Protein AF-A0A969N992-F1 (afdb_monomer)

Sequence (625 aa):
MRYFYADAMANFNSGIPVFGGLFLYGFGGGIYHHMSQLGWDEKASGDIGKTASGIIYKPDQKTLFGFKATVAMGLKSKSIFNGDLTFEMAFNNSCGVSFIGFKGNGYFMTPPEEGGGALNKLKDKAKDIAKGKDPNDKSAKDKDPGRSSLYAYVDLRMDFEQDVFHGVLGTYINLPGGIIQGAGPGGKAGEAVIHFAKDEWYIWVGTPTDRFGLKVLNLAELNAYFVMGTKIPASPPPPAKVSEILGGINLDYMANENAIGEGKGIGFGAGLQISTGRKTLGPFYAQFDAGAGFDVMLKNYGNVFCKGQSGPLGVNGWYANGQIWAYLEGAIGIKVNLRFIKGQYEILRVGAAAVLQAKLPNPFWMRGTIGGRYRILGGLVSGECSFQFEIGEECEIVGDVSPVQNIQVIAEATPSDGATDVNVFNAPQALFNMPIDKEFKVQDMDGNNLGIKIELDHFRIKDGNNIIQGKLEWNSEMDVVAFNSFEVLPPEKKLELEVQVSFKEYKNNKWQTLMANGQKVIENLITTFTTGKAPDIIPMNNILYCYPIPMMFNYYQNETDIGYIQLEKGQAYLFNPGPQWKQIGRFVDKQGNNHEFNFNYNISEKKVSFIRPGNLQIILFIVLN

Structure (mmCIF, N/CA/C/O backbone):
data_AF-A0A969N992-F1
#
_entry.id   AF-A0A969N992-F1
#
loop_
_atom_site.group_PDB
_atom_site.id
_atom_site.type_symbol
_atom_site.label_atom_id
_atom_site.label_alt_id
_atom_site.label_comp_id
_atom_site.label_asym_id
_atom_site.label_entity_id
_atom_site.label_seq_id
_atom_site.pdbx_PDB_ins_code
_atom_site.Cartn_x
_atom_site.Cartn_y
_atom_site.Cartn_z
_atom_site.occupancy
_atom_site.B_iso_or_equiv
_atom_site.auth_seq_id
_atom_site.auth_comp_id
_atom_site.auth_asym_id
_atom_site.auth_atom_id
_atom_site.pdbx_PDB_model_num
ATOM 1 N N . MET A 1 1 ? 11.069 -40.965 -0.208 1.00 56.91 1 MET A N 1
ATOM 2 C CA . MET A 1 1 ? 11.861 -39.721 -0.070 1.00 56.91 1 MET A CA 1
ATOM 3 C C . MET A 1 1 ? 12.069 -39.445 1.409 1.00 56.91 1 MET A C 1
ATOM 5 O O . MET A 1 1 ? 11.194 -39.809 2.185 1.00 56.91 1 MET A O 1
ATOM 9 N N . ARG A 1 2 ? 13.230 -38.918 1.808 1.00 83.12 2 ARG A N 1
ATOM 10 C CA . ARG A 1 2 ? 13.578 -38.707 3.222 1.00 83.12 2 ARG A CA 1
ATOM 11 C C . ARG A 1 2 ? 13.428 -37.221 3.547 1.00 83.12 2 ARG A C 1
ATOM 13 O O . ARG A 1 2 ? 14.007 -36.403 2.852 1.00 83.12 2 ARG A O 1
ATOM 20 N N . TYR A 1 3 ? 12.659 -36.904 4.576 1.00 86.75 3 TYR A N 1
ATOM 21 C CA . TYR A 1 3 ? 12.545 -35.575 5.174 1.00 86.75 3 TYR A CA 1
ATOM 22 C C . TYR A 1 3 ? 13.083 -35.670 6.600 1.00 86.75 3 TYR A C 1
ATOM 24 O O . TYR A 1 3 ? 12.916 -36.706 7.251 1.00 86.75 3 TYR A O 1
ATOM 32 N N . PHE A 1 4 ? 13.756 -34.632 7.085 1.00 84.38 4 PHE A N 1
ATOM 33 C CA . PHE A 1 4 ? 14.177 -34.594 8.482 1.00 84.38 4 PHE A CA 1
ATOM 34 C C . PHE A 1 4 ? 14.222 -33.172 9.018 1.00 84.38 4 PHE A C 1
ATOM 36 O O . PHE A 1 4 ? 14.311 -32.193 8.280 1.00 84.38 4 PHE A O 1
ATOM 43 N N . TYR A 1 5 ? 14.196 -33.098 10.338 1.00 81.69 5 TYR A N 1
ATOM 44 C CA . TYR A 1 5 ? 14.378 -31.890 11.110 1.00 81.69 5 TYR A CA 1
ATOM 45 C C . TYR A 1 5 ? 15.110 -32.268 12.401 1.00 81.69 5 TYR A C 1
ATOM 47 O O . TYR A 1 5 ? 14.811 -33.310 12.987 1.00 81.69 5 TYR A O 1
ATOM 55 N N . ALA A 1 6 ? 16.042 -31.436 12.853 1.00 80.75 6 ALA A N 1
ATOM 56 C CA . ALA A 1 6 ? 16.695 -31.577 14.149 1.00 80.75 6 ALA A CA 1
ATOM 57 C C . ALA A 1 6 ? 16.931 -30.198 14.770 1.00 80.75 6 ALA A C 1
ATOM 59 O O . ALA A 1 6 ? 17.415 -29.297 14.089 1.00 80.75 6 ALA A O 1
ATOM 60 N N . ASP A 1 7 ? 16.633 -30.031 16.058 1.00 77.50 7 ASP A N 1
ATOM 61 C CA . ASP A 1 7 ? 16.936 -28.811 16.802 1.00 77.50 7 ASP A CA 1
ATOM 62 C C . ASP A 1 7 ? 17.477 -29.077 18.211 1.00 77.50 7 ASP A C 1
ATOM 64 O O . ASP A 1 7 ? 17.307 -30.150 18.786 1.00 77.50 7 ASP A O 1
ATOM 68 N N . ALA A 1 8 ? 18.186 -28.086 18.749 1.00 75.19 8 ALA A N 1
ATOM 69 C CA . ALA A 1 8 ? 18.749 -28.096 20.091 1.00 75.19 8 ALA A CA 1
ATOM 70 C C . ALA A 1 8 ? 18.744 -26.682 20.684 1.00 75.19 8 ALA A C 1
ATOM 72 O O . ALA A 1 8 ? 18.845 -25.688 19.965 1.00 75.19 8 ALA A O 1
ATOM 73 N N . MET A 1 9 ? 18.659 -26.584 22.010 1.00 75.81 9 MET A N 1
ATOM 74 C CA . MET A 1 9 ? 18.735 -25.316 22.735 1.00 75.81 9 MET A CA 1
ATOM 75 C C . MET A 1 9 ? 19.462 -25.511 24.065 1.00 75.81 9 MET A C 1
ATOM 77 O O . MET A 1 9 ? 19.133 -26.414 24.834 1.00 75.81 9 MET A O 1
ATOM 81 N N . ALA A 1 10 ? 20.434 -24.647 24.341 1.00 76.38 10 ALA A N 1
ATOM 82 C CA . ALA A 1 10 ? 21.162 -24.568 25.597 1.00 76.38 10 ALA A CA 1
ATOM 83 C C . ALA A 1 10 ? 20.809 -23.263 26.318 1.00 76.38 10 ALA A C 1
ATOM 85 O O . ALA A 1 10 ? 20.762 -22.200 25.701 1.00 76.38 10 ALA A O 1
ATOM 86 N N . ASN A 1 11 ? 20.594 -23.342 27.631 1.00 77.00 11 ASN A N 1
ATOM 87 C CA . ASN A 1 11 ? 20.300 -22.193 28.486 1.00 77.00 11 ASN A CA 1
ATOM 88 C C . ASN A 1 11 ? 21.374 -22.051 29.570 1.00 77.00 11 ASN A C 1
ATOM 90 O O . ASN A 1 11 ? 21.858 -23.044 30.113 1.00 77.00 11 ASN A O 1
ATOM 94 N N . PHE A 1 12 ? 21.704 -20.811 29.913 1.00 77.88 12 PHE A N 1
ATOM 95 C CA . PHE A 1 12 ? 22.715 -20.440 30.893 1.00 77.88 12 PHE A CA 1
ATOM 96 C C . PHE A 1 12 ? 22.071 -19.705 32.075 1.00 77.88 12 PHE A C 1
ATOM 98 O O . PHE A 1 12 ? 21.246 -18.801 31.908 1.00 77.88 12 PHE A O 1
ATOM 105 N N . ASN A 1 13 ? 22.482 -20.063 33.294 1.00 74.38 13 ASN A N 1
ATOM 106 C CA . ASN A 1 13 ? 22.038 -19.360 34.501 1.00 74.38 13 ASN A CA 1
ATOM 107 C C . ASN A 1 13 ? 22.651 -17.952 34.574 1.00 74.38 13 ASN A C 1
ATOM 109 O O . ASN A 1 13 ? 21.940 -16.974 34.816 1.00 74.38 13 ASN A O 1
ATOM 113 N N . SER A 1 14 ? 23.953 -17.856 34.296 1.00 81.81 14 SER A N 1
ATOM 114 C CA . SER A 1 14 ? 24.695 -16.599 34.196 1.00 81.81 14 SER A CA 1
ATOM 115 C C . SER A 1 14 ? 24.660 -16.083 32.762 1.00 81.81 14 SER A C 1
ATOM 117 O O . SER A 1 14 ? 24.914 -16.837 31.826 1.00 81.81 14 SER A O 1
ATOM 119 N N . GLY A 1 15 ? 24.337 -14.804 32.591 1.00 82.44 15 GLY A N 1
ATOM 120 C CA . GLY A 1 15 ? 24.276 -14.180 31.273 1.00 82.44 15 GLY A CA 1
ATOM 121 C C . GLY A 1 15 ? 25.667 -13.875 30.731 1.00 82.44 15 GLY A C 1
ATOM 122 O O . GLY A 1 15 ? 26.523 -13.401 31.477 1.00 82.44 15 GLY A O 1
ATOM 123 N N . ILE A 1 16 ? 25.873 -14.102 29.437 1.00 88.50 16 ILE A N 1
ATOM 124 C CA . ILE A 1 16 ? 27.090 -13.720 28.718 1.00 88.50 16 ILE A CA 1
ATOM 125 C C . ILE A 1 16 ? 26.903 -12.275 28.233 1.00 88.50 16 ILE A C 1
ATOM 127 O O . ILE A 1 16 ? 25.992 -12.038 27.436 1.00 88.50 16 ILE A O 1
ATOM 131 N N . PRO A 1 17 ? 27.687 -11.294 28.714 1.00 88.56 17 PRO A N 1
ATOM 132 C CA . PRO A 1 17 ? 27.553 -9.910 28.268 1.00 88.56 17 PRO A CA 1
ATOM 133 C C . PRO A 1 17 ? 27.965 -9.786 26.796 1.00 88.56 17 PRO A C 1
ATOM 135 O O . PRO A 1 17 ? 29.041 -10.245 26.422 1.00 88.56 17 PRO A O 1
ATOM 138 N N . VAL A 1 18 ? 27.123 -9.151 25.975 1.00 85.19 18 VAL A N 1
ATOM 139 C CA . VAL A 1 18 ? 27.429 -8.876 24.554 1.00 85.19 18 VAL A CA 1
ATOM 140 C C . VAL A 1 18 ? 27.671 -7.388 24.324 1.00 85.19 18 VAL A C 1
ATOM 142 O O . VAL A 1 18 ? 28.622 -7.008 23.651 1.00 85.19 18 VAL A O 1
ATOM 145 N N . PHE A 1 19 ? 26.847 -6.544 24.946 1.00 79.69 19 PHE A N 1
ATOM 146 C CA . PHE A 1 19 ? 26.973 -5.086 24.948 1.00 79.69 19 PHE A CA 1
ATOM 147 C C . PHE A 1 19 ? 26.679 -4.550 26.354 1.00 79.69 19 PHE A C 1
ATOM 149 O O . PHE A 1 19 ? 26.207 -5.289 27.222 1.00 79.69 19 PHE A O 1
ATOM 156 N N . GLY A 1 20 ? 26.924 -3.260 26.596 1.00 82.00 20 GLY A N 1
ATOM 157 C CA . GLY A 1 20 ? 26.572 -2.619 27.864 1.00 82.00 20 GLY A CA 1
ATOM 158 C C . GLY A 1 20 ? 25.089 -2.811 28.201 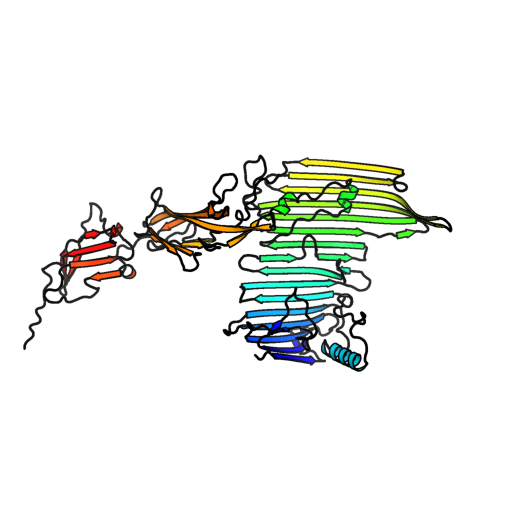1.00 82.00 20 GLY A C 1
ATOM 159 O O . GLY A 1 20 ? 24.227 -2.210 27.573 1.00 82.00 20 GLY A O 1
ATOM 160 N N . GLY A 1 21 ? 24.794 -3.667 29.185 1.00 80.62 21 GLY A N 1
ATOM 161 C CA . GLY A 1 21 ? 23.438 -3.931 29.678 1.00 80.62 21 GLY A CA 1
ATOM 162 C C . GLY A 1 21 ? 22.710 -5.134 29.061 1.00 80.62 21 GLY A C 1
ATOM 163 O O . GLY A 1 21 ? 21.801 -5.642 29.716 1.00 80.62 21 GLY A O 1
ATOM 164 N N . LEU A 1 22 ? 23.122 -5.640 27.891 1.00 88.88 22 LEU A N 1
ATOM 165 C CA . LEU A 1 22 ? 22.478 -6.773 27.205 1.00 88.88 22 LEU A CA 1
ATOM 166 C C . LEU A 1 22 ? 23.280 -8.072 27.375 1.00 88.88 22 LEU A C 1
ATOM 168 O O . LEU A 1 22 ? 24.479 -8.125 27.091 1.00 88.88 22 LEU A O 1
ATOM 172 N N . PHE A 1 23 ? 22.591 -9.132 27.795 1.00 90.75 23 PHE A N 1
ATOM 173 C CA . PHE A 1 23 ? 23.168 -10.442 28.076 1.00 90.75 23 PHE A CA 1
ATOM 174 C C . PHE A 1 23 ? 22.471 -11.538 27.270 1.00 90.75 23 PHE A C 1
ATOM 176 O O . PHE A 1 23 ? 21.248 -11.521 27.111 1.00 90.75 23 PHE A O 1
ATOM 183 N N . LEU A 1 24 ? 23.240 -12.532 26.828 1.00 89.81 24 LEU A N 1
ATOM 184 C CA . LEU A 1 24 ? 22.717 -13.787 26.293 1.00 89.81 24 LEU A CA 1
ATOM 185 C C . LEU A 1 24 ? 22.580 -14.815 27.411 1.00 89.81 24 LEU A C 1
ATOM 187 O O . LEU A 1 24 ? 23.521 -15.075 28.158 1.00 89.81 24 LEU A O 1
ATOM 191 N N . TYR A 1 25 ? 21.404 -15.419 27.502 1.00 86.06 25 TYR A N 1
ATOM 192 C CA . TYR A 1 25 ? 21.053 -16.451 28.475 1.00 86.06 25 TYR A CA 1
ATOM 193 C C . TYR A 1 25 ? 20.788 -17.807 27.833 1.00 86.06 25 TYR A C 1
ATOM 195 O O . TYR A 1 25 ? 20.477 -18.761 28.537 1.00 86.06 25 TYR A O 1
ATOM 203 N N . GLY A 1 26 ? 20.919 -17.917 26.517 1.00 85.62 26 GLY A N 1
ATOM 204 C CA . GLY A 1 26 ? 20.801 -19.185 25.826 1.00 85.62 26 GLY A CA 1
ATOM 205 C C . GLY A 1 26 ? 21.116 -19.053 24.349 1.00 85.62 26 GLY A C 1
ATOM 206 O O . GLY A 1 26 ? 20.991 -17.974 23.768 1.00 85.62 26 GLY A O 1
ATOM 207 N N . PHE A 1 27 ? 21.527 -20.168 23.766 1.00 86.69 27 PHE A N 1
ATOM 208 C CA . PHE A 1 27 ? 21.756 -20.320 22.340 1.00 86.69 27 PHE A CA 1
ATOM 209 C C . PHE A 1 27 ? 21.119 -21.628 21.890 1.00 86.69 27 PHE A C 1
ATOM 211 O O . PHE A 1 27 ? 21.252 -22.661 22.547 1.00 86.69 27 PHE A O 1
ATOM 218 N N . GLY A 1 28 ? 20.422 -21.592 20.772 1.00 83.94 28 GLY A N 1
ATOM 219 C CA . GLY A 1 28 ? 19.810 -22.745 20.151 1.00 83.94 28 GLY A CA 1
ATOM 220 C C . GLY A 1 28 ? 19.897 -22.650 18.644 1.00 83.94 28 GLY A C 1
ATOM 221 O O . GLY A 1 28 ? 20.327 -21.650 18.076 1.00 83.94 28 GLY A O 1
ATOM 222 N N . GLY A 1 29 ? 19.481 -23.714 17.990 1.00 82.12 29 GLY A N 1
ATOM 223 C CA . GLY A 1 29 ? 19.454 -23.772 16.548 1.00 82.12 29 GLY A CA 1
ATOM 224 C C . GLY A 1 29 ? 18.887 -25.088 16.068 1.00 82.12 29 GLY A C 1
ATOM 225 O O . GLY A 1 29 ? 18.532 -25.963 16.855 1.00 82.12 29 GLY A O 1
ATOM 226 N N . GLY A 1 30 ? 18.768 -25.218 14.762 1.00 85.94 30 GLY A N 1
ATOM 227 C CA . GLY A 1 30 ? 18.258 -26.423 14.142 1.00 85.94 30 GLY A CA 1
ATOM 228 C C . GLY A 1 30 ? 18.490 -26.411 12.651 1.00 85.94 30 GLY A C 1
ATOM 229 O O . GLY A 1 30 ? 18.813 -25.375 12.079 1.00 85.94 30 GLY A O 1
ATOM 230 N N . ILE A 1 31 ? 18.341 -27.576 12.047 1.00 90.81 31 ILE A N 1
ATOM 231 C CA . ILE A 1 31 ? 18.493 -27.804 10.618 1.00 90.81 31 ILE A CA 1
ATOM 232 C C . ILE A 1 31 ? 17.353 -28.679 10.120 1.00 90.81 31 ILE A C 1
ATOM 234 O O . ILE A 1 31 ? 16.826 -29.510 10.866 1.00 90.81 31 ILE A O 1
ATOM 238 N N . TYR A 1 32 ? 16.981 -28.518 8.859 1.00 89.69 32 TYR A N 1
ATOM 239 C CA . TYR A 1 32 ? 15.913 -29.297 8.249 1.00 89.69 32 TYR A CA 1
ATOM 240 C C . TYR A 1 32 ? 16.112 -29.497 6.753 1.00 89.69 32 TYR A C 1
ATOM 242 O O . TYR A 1 32 ? 16.831 -28.743 6.103 1.00 89.69 32 TYR A O 1
ATOM 250 N N . HIS A 1 33 ? 15.482 -30.543 6.224 1.00 92.19 33 HIS A N 1
ATOM 251 C CA . HIS A 1 33 ? 15.592 -30.985 4.836 1.00 92.19 33 HIS A CA 1
ATOM 252 C C . HIS A 1 33 ? 14.223 -31.418 4.313 1.00 92.19 33 HIS A C 1
ATOM 254 O O . HIS A 1 33 ? 13.583 -32.278 4.927 1.00 92.19 33 HIS A O 1
ATOM 260 N N . HIS A 1 34 ? 13.796 -30.840 3.185 1.00 92.12 34 HIS A N 1
ATOM 261 C CA . HIS A 1 34 ? 12.462 -31.024 2.602 1.00 92.12 34 HIS A CA 1
ATOM 262 C C . HIS A 1 34 ? 11.305 -30.731 3.564 1.00 92.12 34 HIS A C 1
ATOM 264 O O . HIS A 1 34 ? 10.313 -31.461 3.615 1.00 92.12 34 HIS A O 1
ATOM 270 N N . MET A 1 35 ? 11.450 -29.661 4.344 1.00 86.44 35 MET A N 1
ATOM 271 C CA . MET A 1 35 ? 10.457 -29.189 5.302 1.00 86.44 35 MET A CA 1
ATOM 272 C C . MET A 1 35 ? 10.347 -27.664 5.214 1.00 86.44 35 MET A C 1
ATOM 274 O O . MET A 1 35 ? 11.367 -26.995 5.069 1.00 86.44 35 MET A O 1
ATOM 278 N N . SER A 1 36 ? 9.146 -27.121 5.386 1.00 81.44 36 SER A N 1
ATOM 279 C CA . SER A 1 36 ? 8.905 -25.690 5.592 1.00 81.44 36 SER A CA 1
ATOM 280 C C . SER A 1 36 ? 8.023 -25.466 6.816 1.00 81.44 36 SER A C 1
ATOM 282 O O . SER A 1 36 ? 7.279 -26.354 7.239 1.00 81.44 36 SER A O 1
ATOM 284 N N . GLN A 1 37 ? 8.143 -24.303 7.451 1.00 71.38 37 GLN A N 1
ATOM 285 C CA . GLN A 1 37 ? 7.290 -23.951 8.582 1.00 71.38 37 GLN A CA 1
ATOM 286 C C . GLN A 1 37 ? 5.845 -23.727 8.099 1.00 71.38 37 GLN A C 1
ATOM 288 O O . GLN A 1 37 ? 5.629 -23.190 7.014 1.00 71.38 37 GLN A O 1
ATOM 293 N N . LEU A 1 38 ? 4.851 -24.122 8.898 1.00 66.31 38 LEU A N 1
ATOM 294 C CA . LEU A 1 38 ? 3.445 -23.792 8.626 1.00 66.31 38 LEU A CA 1
ATOM 295 C C . LEU A 1 38 ? 3.233 -22.269 8.541 1.00 66.31 38 LEU A C 1
ATOM 297 O O . LEU A 1 38 ? 3.761 -21.515 9.367 1.00 66.31 38 LEU A O 1
ATOM 301 N N . GLY A 1 39 ? 2.456 -21.842 7.539 1.00 52.78 39 GLY A N 1
ATOM 302 C CA . GLY A 1 39 ? 2.110 -20.437 7.296 1.00 52.78 39 GLY A CA 1
ATOM 303 C C . GLY A 1 39 ? 1.131 -19.865 8.330 1.00 52.78 39 GLY A C 1
ATOM 304 O O . GLY A 1 39 ? 0.559 -20.599 9.133 1.00 52.78 39 GLY A O 1
ATOM 305 N N . TRP A 1 40 ? 0.930 -18.544 8.320 1.00 41.44 40 TRP A N 1
ATOM 306 C CA . TRP A 1 40 ? 0.141 -17.831 9.340 1.00 41.44 40 TRP A CA 1
ATOM 307 C C . TRP A 1 40 ? -1.352 -18.179 9.345 1.00 41.44 40 TRP A C 1
ATOM 309 O O . TRP A 1 40 ? -1.941 -18.300 10.419 1.00 41.44 40 TRP A O 1
ATOM 319 N N . ASP A 1 41 ? -1.929 -18.426 8.171 1.00 40.88 41 ASP A N 1
ATOM 320 C CA . ASP A 1 41 ? -3.335 -18.826 8.027 1.00 40.88 41 ASP A CA 1
ATOM 321 C C . ASP A 1 41 ? -3.535 -20.346 8.092 1.00 40.88 41 ASP A C 1
ATOM 323 O O . ASP A 1 41 ? -4.660 -20.856 8.053 1.00 40.88 41 ASP A O 1
ATOM 327 N N . GLU A 1 42 ? -2.444 -21.104 8.217 1.00 45.16 42 GLU A N 1
ATOM 328 C CA . GLU A 1 42 ? -2.494 -22.556 8.202 1.00 45.16 42 GLU A CA 1
ATOM 329 C C . GLU A 1 42 ? -2.612 -23.117 9.623 1.00 45.16 42 GLU A C 1
ATOM 331 O O . GLU A 1 42 ? -1.719 -23.017 10.467 1.00 45.16 42 GLU A O 1
ATOM 336 N N . LYS A 1 43 ? -3.742 -23.773 9.898 1.00 52.53 43 LYS A N 1
ATOM 337 C CA . LYS A 1 43 ? -3.939 -24.514 11.148 1.00 52.53 43 LYS A CA 1
ATOM 338 C C . LYS A 1 43 ? -3.211 -25.852 11.075 1.00 52.53 43 LYS A C 1
ATOM 340 O O . LYS A 1 43 ? -3.419 -26.631 10.149 1.00 52.53 43 LYS A O 1
ATOM 345 N N . ALA A 1 44 ? -2.410 -26.153 12.092 1.00 55.41 44 ALA A N 1
ATOM 346 C CA . ALA A 1 44 ? -1.735 -27.441 12.192 1.00 55.41 44 ALA A CA 1
ATOM 347 C C . ALA A 1 44 ? -2.733 -28.602 12.337 1.00 55.41 44 ALA A C 1
ATOM 349 O O . ALA A 1 44 ? -3.588 -28.597 13.225 1.00 55.41 44 ALA A O 1
ATOM 350 N N . SER A 1 45 ? -2.590 -29.628 11.497 1.00 50.78 45 SER A N 1
ATOM 351 C CA . SER A 1 45 ? -3.387 -30.858 11.519 1.00 50.78 45 SER A CA 1
ATOM 352 C C . SER A 1 45 ? -2.783 -31.917 12.459 1.00 50.78 45 SER A C 1
ATOM 354 O O . SER A 1 45 ? -2.426 -33.018 12.046 1.00 50.78 45 SER A O 1
ATOM 356 N N . GLY A 1 46 ? -2.672 -31.588 13.752 1.00 60.38 46 GLY A N 1
ATOM 357 C CA . GLY A 1 46 ? -2.198 -32.506 14.802 1.00 60.38 46 GLY A CA 1
ATOM 358 C C . GLY A 1 46 ? -0.767 -32.245 15.288 1.00 60.38 46 GLY A C 1
ATOM 359 O O . GLY A 1 46 ? -0.272 -31.121 15.213 1.00 60.38 46 GLY A O 1
ATOM 360 N N . ASP A 1 47 ? -0.122 -33.274 15.851 1.00 57.88 47 ASP A N 1
ATOM 361 C CA . ASP A 1 47 ? 1.225 -33.192 16.453 1.00 57.88 47 ASP A CA 1
ATOM 362 C C . ASP A 1 47 ? 2.370 -33.559 15.491 1.00 57.88 47 ASP A C 1
ATOM 364 O O . ASP A 1 47 ? 3.546 -33.417 15.830 1.00 57.88 47 ASP A O 1
ATOM 368 N N . ILE A 1 48 ? 2.044 -34.011 14.278 1.00 60.19 48 ILE A N 1
ATOM 369 C CA . ILE A 1 48 ? 3.036 -34.359 13.256 1.00 60.19 48 ILE A CA 1
ATOM 370 C C . ILE A 1 48 ? 3.749 -33.080 12.803 1.00 60.19 48 ILE A C 1
ATOM 372 O O . ILE A 1 48 ? 3.107 -32.115 12.397 1.00 60.19 48 ILE A O 1
ATOM 376 N N . GLY A 1 49 ? 5.083 -33.078 12.887 1.00 59.50 49 GLY A N 1
ATOM 377 C CA . GLY A 1 49 ? 5.915 -31.932 12.511 1.00 59.50 49 GLY A CA 1
ATOM 378 C C . GLY A 1 49 ? 6.170 -30.915 13.628 1.00 59.50 49 GLY A C 1
ATOM 379 O O . GLY A 1 49 ? 6.890 -29.946 13.388 1.00 59.50 49 GLY A O 1
ATOM 380 N N . LYS A 1 50 ? 5.630 -31.120 14.843 1.00 63.34 50 LYS A N 1
ATOM 381 C CA . LYS A 1 50 ? 5.926 -30.277 16.016 1.00 63.34 50 LYS A CA 1
ATOM 382 C C . LYS A 1 50 ? 7.336 -30.537 16.551 1.00 63.34 50 LYS A C 1
ATOM 384 O O . LYS A 1 50 ? 7.719 -31.680 16.786 1.00 63.34 50 LYS A O 1
ATOM 389 N N . THR A 1 51 ? 8.092 -29.470 16.781 1.00 58.66 51 THR A N 1
ATOM 390 C CA . THR A 1 51 ? 9.490 -29.516 17.232 1.00 58.66 51 THR A CA 1
ATOM 391 C C . THR A 1 51 ? 9.603 -29.357 18.750 1.00 58.66 51 THR A C 1
ATOM 393 O O . THR A 1 51 ? 8.653 -28.933 19.415 1.00 58.66 51 THR A O 1
ATOM 396 N N . ALA A 1 52 ? 10.786 -29.631 19.319 1.00 50.62 52 ALA A N 1
ATOM 397 C CA . ALA A 1 52 ? 11.058 -29.369 20.737 1.00 50.62 52 ALA A CA 1
ATOM 398 C C . ALA A 1 52 ? 11.003 -27.866 21.080 1.00 50.62 52 ALA A C 1
ATOM 400 O O . ALA A 1 52 ? 10.790 -27.496 22.233 1.00 50.62 52 ALA A O 1
ATOM 401 N N . SER A 1 53 ? 11.141 -26.989 20.081 1.00 48.22 53 SER A N 1
ATOM 402 C CA . SER A 1 53 ? 10.908 -25.548 20.218 1.00 48.22 53 SER A CA 1
ATOM 403 C C . SER A 1 53 ? 9.439 -25.123 20.044 1.00 48.22 53 SER A C 1
ATOM 405 O O . SER A 1 53 ? 9.155 -23.931 20.103 1.00 48.22 53 SER A O 1
ATOM 407 N N . GLY A 1 54 ? 8.505 -26.052 19.800 1.00 49.84 54 GLY A N 1
ATOM 408 C CA . GLY A 1 54 ? 7.076 -25.759 19.617 1.00 49.84 54 GLY A CA 1
ATOM 409 C C . GLY A 1 54 ? 6.693 -25.177 18.249 1.00 49.84 54 GLY A C 1
ATOM 410 O O . GLY A 1 54 ? 5.566 -24.712 18.084 1.00 49.84 54 GLY A O 1
ATOM 411 N N . ILE A 1 55 ? 7.607 -25.203 17.274 1.00 58.75 55 ILE A N 1
ATOM 412 C CA . ILE A 1 55 ? 7.359 -24.788 15.885 1.00 58.75 55 ILE A CA 1
ATOM 413 C C . ILE A 1 55 ? 6.844 -26.004 15.113 1.00 58.75 55 ILE A C 1
ATOM 415 O O . ILE A 1 55 ? 7.157 -27.135 15.474 1.00 58.75 55 ILE A O 1
ATOM 419 N N . ILE A 1 56 ? 6.028 -25.796 14.081 1.00 67.62 56 ILE A N 1
ATOM 420 C CA . ILE A 1 56 ? 5.432 -26.891 13.312 1.00 67.62 56 ILE A CA 1
ATOM 421 C C . ILE A 1 56 ? 5.908 -26.798 11.871 1.00 67.62 56 ILE A C 1
ATOM 423 O O . ILE A 1 56 ? 5.691 -25.783 11.210 1.00 67.62 56 ILE A O 1
ATOM 427 N N . TYR A 1 57 ? 6.558 -27.859 11.408 1.00 72.62 57 TYR A N 1
ATOM 428 C CA . TYR A 1 57 ? 7.029 -27.990 10.038 1.00 72.62 57 TYR A CA 1
ATOM 429 C C . TYR A 1 57 ? 6.166 -28.982 9.265 1.00 72.62 57 TYR A C 1
ATOM 431 O O . TYR A 1 57 ? 5.824 -30.055 9.764 1.00 72.62 57 TYR A O 1
ATOM 439 N N . LYS A 1 58 ? 5.870 -28.644 8.016 1.00 82.19 58 LYS A N 1
ATOM 440 C CA . LYS A 1 58 ? 5.246 -29.532 7.039 1.00 82.19 58 LYS A CA 1
ATOM 441 C C . LYS A 1 58 ? 6.284 -29.963 5.999 1.00 82.19 58 LYS A C 1
ATOM 443 O O . LYS A 1 58 ? 7.205 -29.196 5.719 1.00 82.19 58 LYS A O 1
ATOM 448 N N . PRO A 1 59 ? 6.167 -31.170 5.423 1.00 86.44 59 PRO A N 1
ATOM 449 C CA . PRO A 1 59 ? 6.992 -31.552 4.287 1.00 86.44 59 PRO A CA 1
ATOM 450 C C . PRO A 1 59 ? 6.845 -30.558 3.130 1.00 86.44 59 PRO A C 1
ATOM 452 O O . PRO A 1 59 ? 5.728 -30.204 2.754 1.00 86.44 59 PRO A O 1
ATOM 455 N N . ASP A 1 60 ? 7.971 -30.150 2.554 1.00 86.50 60 ASP A N 1
ATOM 456 C CA . ASP A 1 60 ? 8.039 -29.231 1.421 1.00 86.50 60 ASP A CA 1
ATOM 457 C C . ASP A 1 60 ? 9.176 -29.637 0.489 1.00 86.50 60 ASP A C 1
ATOM 459 O O . ASP A 1 60 ? 10.355 -29.523 0.816 1.00 86.50 60 ASP A O 1
ATOM 463 N N . GLN A 1 61 ? 8.818 -30.143 -0.688 1.00 88.12 61 GLN A N 1
ATOM 464 C CA . GLN A 1 61 ? 9.795 -30.641 -1.652 1.00 88.12 61 GLN A CA 1
ATOM 465 C C . GLN A 1 61 ? 10.598 -29.525 -2.320 1.00 88.12 61 GLN A C 1
ATOM 467 O O . GLN A 1 61 ? 11.649 -29.815 -2.889 1.00 88.12 61 GLN A O 1
ATOM 472 N N . LYS A 1 62 ? 10.130 -28.273 -2.274 1.00 88.88 62 LYS A N 1
ATOM 473 C CA . LYS A 1 62 ? 10.844 -27.140 -2.875 1.00 88.88 62 LYS A CA 1
ATOM 474 C C . LYS A 1 62 ? 12.042 -26.715 -2.030 1.00 88.88 62 LYS A C 1
ATOM 476 O O . LYS A 1 62 ? 13.049 -26.267 -2.575 1.00 88.88 62 LYS A O 1
ATOM 481 N N . THR A 1 63 ? 11.957 -26.917 -0.717 1.00 89.19 63 THR A N 1
ATOM 482 C CA . THR A 1 63 ? 13.037 -26.629 0.224 1.00 89.19 63 THR A CA 1
ATOM 483 C C . THR A 1 63 ? 14.060 -27.759 0.231 1.00 89.19 63 THR A C 1
ATOM 485 O O . THR A 1 63 ? 13.754 -28.877 0.638 1.00 89.19 63 THR A O 1
ATOM 488 N N . LEU A 1 64 ? 15.299 -27.476 -0.161 1.00 92.62 64 LEU A N 1
ATOM 489 C CA . LEU A 1 64 ? 16.397 -28.431 -0.053 1.00 92.62 64 LEU A CA 1
ATOM 490 C C . LEU A 1 64 ? 16.880 -28.520 1.388 1.00 92.62 64 LEU A C 1
ATOM 492 O O . LEU A 1 64 ? 16.938 -29.597 1.967 1.00 92.62 64 LEU A O 1
ATOM 496 N N . PHE A 1 65 ? 17.240 -27.389 1.977 1.00 93.50 65 PHE A N 1
ATOM 497 C CA . PHE A 1 65 ? 17.862 -27.336 3.292 1.00 93.50 65 PHE A CA 1
ATOM 498 C C . PHE A 1 65 ? 17.522 -26.016 3.964 1.00 93.50 65 PHE A C 1
ATOM 500 O O . PHE A 1 65 ? 17.439 -24.997 3.293 1.00 93.50 65 PHE A O 1
ATOM 507 N N . GLY A 1 66 ? 17.384 -26.001 5.281 1.00 92.69 66 GLY A N 1
ATOM 508 C CA . GLY A 1 66 ? 17.343 -24.756 6.033 1.00 92.69 66 GLY A CA 1
ATOM 509 C C . GLY A 1 66 ? 17.944 -24.914 7.413 1.00 92.69 66 GLY A C 1
ATOM 510 O O . GLY A 1 66 ? 18.091 -26.026 7.924 1.00 92.69 66 GLY A O 1
ATOM 511 N N . PHE A 1 67 ? 18.321 -23.788 8.003 1.00 92.44 67 PHE A N 1
ATOM 512 C CA . PHE A 1 67 ? 18.834 -23.735 9.358 1.00 92.44 67 PHE A CA 1
ATOM 513 C C . PHE A 1 67 ? 18.244 -22.561 10.128 1.00 92.44 67 PHE A C 1
ATOM 515 O O . PHE A 1 67 ? 17.845 -21.545 9.562 1.00 92.44 67 PHE A O 1
ATOM 522 N N . LYS A 1 68 ? 18.233 -22.706 11.450 1.00 87.62 68 LYS A N 1
ATOM 523 C CA . LYS A 1 68 ? 17.823 -21.675 12.395 1.00 87.62 68 LYS A CA 1
ATOM 524 C C . LYS A 1 68 ? 18.881 -21.480 13.472 1.00 87.62 68 LYS A C 1
ATOM 526 O O . LYS A 1 68 ? 19.536 -22.439 13.885 1.00 87.62 68 LYS A O 1
ATOM 531 N N . ALA A 1 69 ? 19.001 -20.254 13.957 1.00 90.00 69 ALA A N 1
ATOM 532 C CA . ALA A 1 69 ? 19.811 -19.877 15.105 1.00 90.00 69 ALA A CA 1
ATOM 533 C C . ALA A 1 69 ? 18.962 -19.016 16.041 1.00 90.00 69 ALA A C 1
ATOM 535 O O . ALA A 1 69 ? 18.471 -17.961 15.651 1.00 90.00 69 ALA A O 1
ATOM 536 N N . THR A 1 70 ? 18.787 -19.467 17.276 1.00 84.38 70 THR A N 1
ATOM 537 C CA . THR A 1 70 ? 17.973 -18.802 18.293 1.00 84.38 70 THR A CA 1
ATOM 538 C C . THR A 1 70 ? 18.861 -18.332 19.430 1.00 84.38 70 THR A C 1
ATOM 540 O O . THR A 1 70 ? 19.685 -19.085 19.941 1.00 84.38 70 THR A O 1
ATOM 543 N N . VAL A 1 71 ? 18.659 -17.106 19.887 1.00 88.44 71 VAL A N 1
ATOM 544 C CA . VAL A 1 71 ? 19.282 -16.578 21.099 1.00 88.44 71 VAL A CA 1
ATOM 545 C C . VAL A 1 71 ? 18.208 -16.229 22.116 1.00 88.44 71 VAL A C 1
ATOM 547 O O . VAL A 1 71 ? 17.225 -15.580 21.778 1.00 88.44 71 VAL A O 1
ATOM 550 N N . ALA A 1 72 ? 18.408 -16.632 23.370 1.00 86.69 72 ALA A N 1
ATOM 551 C CA . ALA A 1 72 ? 17.654 -16.090 24.495 1.00 86.69 72 ALA A CA 1
ATOM 552 C C . ALA A 1 72 ? 18.446 -14.913 25.071 1.00 86.69 72 ALA A C 1
ATOM 554 O O . ALA A 1 72 ? 19.623 -15.062 25.407 1.00 86.69 72 ALA A O 1
ATOM 555 N N . MET A 1 73 ? 17.820 -13.749 25.186 1.00 87.38 73 MET A N 1
ATOM 556 C CA . MET A 1 73 ? 18.466 -12.494 25.567 1.00 87.38 73 MET A CA 1
ATOM 557 C C . MET A 1 73 ? 17.704 -11.773 26.679 1.00 87.38 73 MET A C 1
ATOM 559 O O . MET A 1 73 ? 16.526 -12.025 26.921 1.00 87.38 73 MET A O 1
ATOM 563 N N . GLY A 1 74 ? 18.379 -10.878 27.391 1.00 88.56 74 GLY A N 1
ATOM 564 C CA . GLY A 1 74 ? 17.745 -10.057 28.417 1.00 88.56 74 GLY A CA 1
ATOM 565 C C . GLY A 1 74 ? 18.712 -9.102 29.098 1.00 88.56 74 GLY A C 1
ATOM 566 O O . GLY A 1 74 ? 19.913 -9.097 28.826 1.00 88.56 74 GLY A O 1
ATOM 567 N N . LEU A 1 75 ? 18.184 -8.298 30.016 1.00 89.06 75 LEU A N 1
ATOM 568 C CA . LEU A 1 75 ? 19.000 -7.463 30.897 1.00 89.06 75 LEU A CA 1
ATOM 569 C C . LEU A 1 75 ? 19.488 -8.269 32.106 1.00 89.06 75 LEU A C 1
ATOM 571 O O . LEU A 1 75 ? 18.932 -9.319 32.431 1.00 89.06 75 LEU A O 1
ATOM 575 N N . LYS A 1 76 ? 20.471 -7.724 32.842 1.00 85.38 76 LYS A N 1
ATOM 576 C CA . LYS A 1 76 ? 20.952 -8.313 34.111 1.00 85.38 76 LYS A CA 1
ATOM 577 C C . LYS A 1 76 ? 19.793 -8.630 35.063 1.00 85.38 76 LYS A C 1
ATOM 579 O O . LYS A 1 76 ? 19.771 -9.692 35.680 1.00 85.38 76 LYS A O 1
ATOM 584 N N . SER A 1 77 ? 18.830 -7.711 35.156 1.00 86.06 77 SER A N 1
ATOM 585 C CA . SER A 1 77 ? 17.536 -7.966 35.783 1.00 86.06 77 SER A CA 1
ATOM 586 C C . SER A 1 77 ? 16.544 -8.423 34.715 1.00 86.06 77 SER A C 1
ATOM 588 O O . SER A 1 77 ? 15.912 -7.603 34.045 1.00 86.06 77 SER A O 1
ATOM 590 N N . LYS A 1 78 ? 16.411 -9.742 34.547 1.00 79.69 78 LYS A N 1
ATOM 591 C CA . LYS A 1 78 ? 15.556 -10.347 33.511 1.00 79.69 78 LYS A CA 1
ATOM 592 C C . LYS A 1 78 ? 14.075 -9.974 33.641 1.00 79.69 78 LYS A C 1
ATOM 594 O O . LYS A 1 78 ? 13.338 -10.068 32.668 1.00 79.69 78 LYS A O 1
ATOM 599 N N . SER A 1 79 ? 13.633 -9.552 34.826 1.00 81.12 79 SER A N 1
ATOM 600 C CA . SER A 1 79 ? 12.268 -9.065 35.047 1.00 81.12 79 SER A CA 1
ATOM 601 C C . SER A 1 79 ? 11.993 -7.718 34.385 1.00 81.12 79 SER A C 1
ATOM 603 O O . SER A 1 79 ? 10.833 -7.399 34.157 1.00 81.12 79 SER A O 1
ATOM 605 N N . ILE A 1 80 ? 13.025 -6.934 34.054 1.00 85.75 80 ILE A N 1
ATOM 606 C CA . ILE A 1 80 ? 12.869 -5.673 33.318 1.00 85.75 80 ILE A CA 1
ATOM 607 C C . ILE A 1 80 ? 12.684 -5.963 31.829 1.00 85.75 80 ILE A C 1
ATOM 609 O O . ILE A 1 80 ? 11.752 -5.436 31.227 1.00 85.75 80 ILE A O 1
ATOM 613 N N . PHE A 1 81 ? 13.541 -6.813 31.260 1.00 88.94 81 PHE A N 1
ATOM 614 C CA . PHE A 1 81 ? 13.427 -7.291 29.886 1.00 88.94 81 PHE A CA 1
ATOM 615 C C . PHE A 1 81 ? 14.061 -8.676 29.734 1.00 88.94 81 PHE A C 1
ATOM 617 O O . PHE A 1 81 ? 15.196 -8.908 30.170 1.00 88.94 81 PHE A O 1
ATOM 624 N N . ASN A 1 82 ? 13.331 -9.570 29.078 1.00 85.88 82 ASN A N 1
ATOM 625 C CA . ASN A 1 82 ? 13.808 -10.854 28.587 1.00 85.88 82 ASN A CA 1
ATOM 626 C C . ASN A 1 82 ? 13.094 -11.204 27.279 1.00 85.88 82 ASN A C 1
ATOM 628 O O . ASN A 1 82 ? 12.001 -10.711 27.016 1.00 85.88 82 ASN A O 1
ATOM 632 N N . GLY A 1 83 ? 13.706 -12.046 26.460 1.00 85.31 83 GLY A N 1
ATOM 633 C CA . GLY A 1 83 ? 13.135 -12.421 25.179 1.00 85.31 83 GLY A CA 1
ATOM 634 C C . GLY A 1 83 ? 13.968 -13.442 24.430 1.00 85.31 83 GLY A C 1
ATOM 635 O O . GLY A 1 83 ? 15.017 -13.894 24.899 1.00 85.31 83 GLY A O 1
ATOM 636 N N . ASP A 1 84 ? 13.500 -13.772 23.239 1.00 81.25 84 ASP A N 1
ATOM 637 C CA . ASP A 1 84 ? 14.178 -14.638 22.291 1.00 81.25 84 ASP A CA 1
ATOM 638 C C . ASP A 1 84 ? 14.120 -14.043 20.887 1.00 81.25 84 ASP A C 1
ATOM 640 O O . ASP A 1 84 ? 13.188 -13.320 20.539 1.00 81.25 84 ASP A O 1
ATOM 644 N N . LEU A 1 85 ? 15.147 -14.331 20.092 1.00 84.75 85 LEU A N 1
ATOM 645 C CA . LEU A 1 85 ? 15.202 -13.988 18.678 1.00 84.75 85 LEU A CA 1
ATOM 646 C C . LEU A 1 85 ? 15.743 -15.185 17.909 1.00 84.75 85 LEU A C 1
ATOM 648 O O . LEU A 1 85 ? 16.812 -15.702 18.226 1.00 84.75 85 LEU A O 1
ATOM 652 N N . THR A 1 86 ? 15.003 -15.608 16.896 1.00 81.56 86 THR A N 1
ATOM 653 C CA . THR A 1 86 ? 15.352 -16.691 15.985 1.00 81.56 86 THR A CA 1
ATOM 654 C C . THR A 1 86 ? 15.608 -16.115 14.608 1.00 81.56 86 THR A C 1
ATOM 656 O O . THR A 1 86 ? 14.718 -15.510 14.023 1.00 81.56 86 THR A O 1
ATOM 659 N N . PHE A 1 87 ? 16.815 -16.324 14.101 1.00 91.12 87 PHE A N 1
ATOM 660 C CA . PHE A 1 87 ? 17.158 -16.190 12.695 1.00 91.12 87 PHE A CA 1
ATOM 661 C C . PHE A 1 87 ? 16.894 -17.518 11.985 1.00 91.12 87 PHE A C 1
ATOM 663 O O . PHE A 1 87 ? 17.245 -18.572 12.517 1.00 91.12 87 PHE A O 1
ATOM 670 N N . GLU A 1 88 ? 16.324 -17.475 10.790 1.00 88.50 88 GLU A N 1
ATOM 671 C CA . GLU A 1 88 ? 16.100 -18.641 9.938 1.00 88.50 88 GLU A CA 1
ATOM 672 C C . GLU A 1 88 ? 16.502 -18.331 8.497 1.00 88.50 88 GLU A C 1
ATOM 674 O O . GLU A 1 88 ? 16.250 -17.239 7.994 1.00 88.50 88 GLU A O 1
ATOM 679 N N . MET A 1 89 ? 17.122 -19.297 7.827 1.00 94.50 89 MET A N 1
ATOM 680 C CA . MET A 1 89 ? 17.459 -19.216 6.411 1.00 94.50 89 MET A CA 1
ATOM 681 C C . MET A 1 89 ? 17.213 -20.572 5.755 1.00 94.50 89 MET A C 1
ATOM 683 O O . MET A 1 89 ? 17.669 -21.600 6.261 1.00 94.50 89 MET A O 1
ATOM 687 N N . ALA A 1 90 ? 16.523 -20.567 4.617 1.00 93.25 90 ALA A N 1
ATOM 688 C CA . ALA A 1 90 ? 16.257 -21.762 3.823 1.00 93.25 90 ALA A CA 1
ATOM 689 C C . ALA A 1 90 ? 16.803 -21.623 2.402 1.00 93.25 90 ALA A C 1
ATOM 691 O O . ALA A 1 90 ? 16.917 -20.519 1.875 1.00 93.25 90 ALA A O 1
ATOM 692 N N . PHE A 1 91 ? 17.099 -22.760 1.786 1.00 95.62 91 PHE A N 1
ATOM 693 C CA . PHE A 1 91 ? 17.646 -22.907 0.447 1.00 95.62 91 PHE A CA 1
ATOM 694 C C . PHE A 1 91 ? 16.763 -23.839 -0.384 1.00 95.62 91 PHE A C 1
ATOM 696 O O . PHE A 1 91 ? 16.279 -24.861 0.118 1.00 95.62 91 PHE A O 1
ATOM 703 N N . ASN A 1 92 ? 16.607 -23.528 -1.665 1.00 94.19 92 ASN A N 1
ATOM 704 C CA . ASN A 1 92 ? 15.877 -24.351 -2.625 1.00 94.19 92 ASN A CA 1
ATOM 705 C C . ASN A 1 92 ? 16.751 -25.456 -3.237 1.00 94.19 92 ASN A C 1
ATOM 707 O O . ASN A 1 92 ? 17.961 -25.527 -3.018 1.00 94.19 92 ASN A O 1
ATOM 711 N N . ASN A 1 93 ? 16.132 -26.324 -4.042 1.00 93.06 93 ASN A N 1
ATOM 712 C CA . ASN A 1 93 ? 16.806 -27.434 -4.736 1.00 93.06 93 ASN A CA 1
ATOM 713 C C . ASN A 1 93 ? 17.914 -27.006 -5.713 1.00 93.06 93 ASN A C 1
ATOM 715 O O . ASN A 1 93 ? 18.732 -27.841 -6.091 1.00 93.06 93 ASN A O 1
ATOM 719 N N . SER A 1 94 ? 17.973 -25.726 -6.083 1.00 93.75 94 SER A N 1
ATOM 720 C CA . SER A 1 94 ? 19.031 -25.147 -6.918 1.00 93.75 94 SER A CA 1
ATOM 721 C C . SER A 1 94 ? 20.148 -24.502 -6.085 1.00 93.75 94 SER A C 1
ATOM 723 O O . SER A 1 94 ? 20.973 -23.774 -6.631 1.00 93.75 94 SER A O 1
ATOM 725 N N . CYS A 1 95 ? 20.165 -24.732 -4.766 1.00 90.88 95 CYS A N 1
ATOM 726 C CA . CYS A 1 95 ? 21.066 -24.099 -3.797 1.00 90.88 95 CYS A CA 1
ATOM 727 C C . CYS A 1 95 ? 20.943 -22.563 -3.716 1.00 90.88 95 CYS A C 1
ATOM 729 O O . CYS A 1 95 ? 21.804 -21.913 -3.123 1.00 90.88 95 CYS A O 1
ATOM 731 N N . GLY A 1 96 ? 19.885 -21.975 -4.280 1.00 93.38 96 GLY A N 1
ATOM 732 C CA . GLY A 1 96 ? 19.546 -20.568 -4.074 1.00 93.38 96 GLY A CA 1
ATOM 733 C C . GLY A 1 96 ? 18.911 -20.361 -2.701 1.00 93.38 96 GLY A C 1
ATOM 734 O O . GLY A 1 96 ? 18.297 -21.280 -2.161 1.00 93.38 96 GLY A O 1
ATOM 735 N N . VAL A 1 97 ? 19.050 -19.165 -2.129 1.00 94.94 97 VAL A N 1
ATOM 736 C CA . VAL A 1 97 ? 18.351 -18.798 -0.887 1.00 94.94 97 VAL A CA 1
ATOM 737 C C . VAL A 1 97 ? 16.863 -18.656 -1.200 1.00 94.94 97 VAL A C 1
ATOM 739 O O . VAL A 1 97 ? 16.502 -17.884 -2.080 1.00 94.94 97 VAL A O 1
ATOM 742 N N . SER A 1 98 ? 16.012 -19.397 -0.492 1.00 91.88 98 SER A N 1
ATOM 743 C CA . SER A 1 98 ? 14.554 -19.288 -0.602 1.00 91.88 98 SER A CA 1
ATOM 744 C C . SER A 1 98 ? 14.026 -18.132 0.239 1.00 91.88 98 SER A C 1
ATOM 746 O O . SER A 1 98 ? 13.305 -17.277 -0.258 1.00 91.88 98 SER A O 1
ATOM 748 N N . PHE A 1 99 ? 14.395 -18.080 1.522 1.00 92.00 99 PHE A N 1
ATOM 749 C CA . PHE A 1 99 ? 13.989 -16.993 2.410 1.00 92.00 99 PHE A CA 1
ATOM 750 C C . PHE A 1 99 ? 14.988 -16.770 3.547 1.00 92.00 99 PHE A C 1
ATOM 752 O O . PHE A 1 99 ? 15.743 -17.673 3.920 1.00 92.00 99 PHE A O 1
ATOM 759 N N . ILE A 1 100 ? 14.936 -15.570 4.122 1.00 94.50 100 ILE A N 1
ATOM 760 C CA . ILE A 1 100 ? 15.555 -15.210 5.400 1.00 94.50 100 ILE A CA 1
ATOM 761 C C . ILE A 1 100 ? 14.457 -14.699 6.332 1.00 94.50 100 ILE A C 1
ATOM 763 O O . ILE A 1 100 ? 13.642 -13.875 5.927 1.00 94.50 100 ILE A O 1
ATOM 767 N N . GLY A 1 101 ? 14.433 -15.170 7.576 1.00 90.19 101 GLY A N 1
ATOM 768 C CA . GLY A 1 101 ? 13.436 -14.790 8.570 1.00 90.19 101 GLY A CA 1
ATOM 769 C C . GLY A 1 101 ? 14.035 -14.413 9.920 1.00 90.19 101 GLY A C 1
ATOM 770 O O . GLY A 1 101 ? 15.051 -14.965 10.342 1.00 90.19 101 GLY A O 1
ATOM 771 N N . PHE A 1 102 ? 13.373 -13.493 10.617 1.00 87.00 102 PHE A N 1
ATOM 772 C CA . PHE A 1 102 ? 13.612 -13.172 12.018 1.00 87.00 102 PHE A CA 1
ATOM 773 C C . PHE A 1 102 ? 12.305 -13.248 12.789 1.00 87.00 102 PHE A C 1
ATOM 775 O O . PHE A 1 102 ? 11.375 -12.502 12.507 1.00 87.00 102 PHE A O 1
ATOM 782 N N . LYS A 1 103 ? 12.254 -14.091 13.815 1.00 82.31 103 LYS A N 1
ATOM 783 C CA . LYS A 1 103 ? 11.097 -14.204 14.699 1.00 82.31 103 LYS A CA 1
ATOM 784 C C . LYS A 1 103 ? 11.523 -14.041 16.139 1.00 82.31 103 LYS A C 1
ATOM 786 O O . LYS A 1 103 ? 12.418 -14.751 16.591 1.00 82.31 103 LYS A O 1
ATOM 791 N N . GLY A 1 104 ? 10.893 -13.130 16.864 1.00 80.38 104 GLY A N 1
ATOM 792 C CA . GLY A 1 104 ? 11.267 -12.856 18.240 1.00 80.38 104 GLY A CA 1
ATOM 793 C C . GLY A 1 104 ? 10.102 -12.487 19.134 1.00 80.38 104 GLY A C 1
ATOM 794 O O . GLY A 1 104 ? 9.060 -12.011 18.686 1.00 80.38 104 GLY A O 1
ATOM 795 N N . ASN A 1 105 ? 10.323 -12.701 20.423 1.00 81.94 105 ASN A N 1
ATOM 796 C CA . ASN A 1 105 ? 9.421 -12.351 21.506 1.00 81.94 105 ASN A CA 1
ATOM 797 C C . ASN A 1 105 ? 10.177 -11.486 22.511 1.00 81.94 105 ASN A C 1
ATOM 799 O O . ASN A 1 105 ? 11.327 -11.769 22.845 1.00 81.94 105 ASN A O 1
ATOM 803 N N . GLY A 1 106 ? 9.521 -10.454 23.025 1.00 84.69 106 GLY A N 1
ATOM 804 C CA . GLY A 1 106 ? 10.038 -9.577 24.064 1.00 84.69 106 GLY A CA 1
ATOM 805 C C . GLY A 1 106 ? 9.034 -9.440 25.198 1.00 84.69 106 GLY A C 1
ATOM 806 O O . GLY A 1 106 ? 7.876 -9.094 24.980 1.00 84.69 106 GLY A O 1
ATOM 807 N N . TYR A 1 107 ? 9.493 -9.681 26.417 1.00 85.50 107 TYR A N 1
ATOM 808 C CA . TYR A 1 107 ? 8.727 -9.556 27.648 1.00 85.50 107 TYR A CA 1
ATOM 809 C C . TYR A 1 107 ? 9.348 -8.458 28.500 1.00 85.50 107 TYR A C 1
ATOM 811 O O . TYR A 1 107 ? 10.530 -8.511 28.844 1.00 85.50 107 TYR A O 1
ATOM 819 N N . PHE A 1 108 ? 8.543 -7.468 28.863 1.00 86.75 108 PHE A N 1
ATOM 820 C CA . PHE A 1 108 ? 8.968 -6.295 29.614 1.00 86.75 108 PHE A CA 1
ATOM 821 C C . PHE A 1 108 ? 8.215 -6.229 30.938 1.00 86.75 108 PHE A C 1
ATOM 823 O O . PHE A 1 108 ? 7.022 -6.545 31.003 1.00 86.75 108 PHE A O 1
ATOM 830 N N . MET A 1 109 ? 8.908 -5.824 32.007 1.00 83.62 109 MET A N 1
ATOM 831 C CA . MET A 1 109 ? 8.348 -5.765 33.370 1.00 83.62 109 MET A CA 1
ATOM 832 C C . MET A 1 109 ? 7.607 -7.059 33.756 1.00 83.62 109 MET A C 1
ATOM 834 O O . MET A 1 109 ? 6.534 -7.041 34.363 1.00 83.62 109 MET A O 1
ATOM 838 N N . THR A 1 110 ? 8.163 -8.185 33.320 1.00 72.19 110 THR A N 1
ATOM 839 C CA . THR A 1 110 ? 7.602 -9.524 33.461 1.00 72.19 110 THR A CA 1
ATOM 840 C C . THR A 1 110 ? 8.764 -10.451 33.803 1.00 72.19 110 THR A C 1
ATOM 842 O O . THR A 1 110 ? 9.683 -10.576 32.990 1.00 72.19 110 THR A O 1
ATOM 845 N N . PRO A 1 111 ? 8.798 -11.063 35.001 1.00 65.06 111 PRO A N 1
ATOM 846 C CA . PRO A 1 111 ? 9.832 -12.038 35.319 1.00 65.06 111 PRO A CA 1
ATOM 847 C C . PRO A 1 111 ? 9.785 -13.191 34.305 1.00 65.06 111 PRO A C 1
ATOM 849 O O . PRO A 1 111 ? 8.691 -13.577 33.885 1.00 65.06 111 PRO A O 1
ATOM 852 N N . PRO A 1 112 ? 10.942 -13.751 33.908 1.00 61.50 112 PRO A N 1
ATOM 853 C CA . PRO A 1 112 ? 10.965 -14.979 33.122 1.00 61.50 112 PRO A CA 1
ATOM 854 C C . PRO A 1 112 ? 10.154 -16.055 33.841 1.00 61.50 112 PRO A C 1
ATOM 856 O O . PRO A 1 112 ? 10.191 -16.114 35.072 1.00 61.50 112 PRO A O 1
ATOM 859 N N . GLU A 1 113 ? 9.447 -16.910 33.101 1.00 55.28 113 GLU A N 1
ATOM 860 C CA . GLU A 1 113 ? 8.748 -18.044 33.711 1.00 55.28 113 GLU A CA 1
ATOM 861 C C . GLU A 1 113 ? 9.725 -18.851 34.589 1.00 55.28 113 GLU A C 1
ATOM 863 O O . GLU A 1 113 ? 10.817 -19.230 34.146 1.00 55.28 113 GLU A O 1
ATOM 868 N N . GLU A 1 114 ? 9.360 -19.069 35.857 1.00 42.78 114 GLU A N 1
ATOM 869 C CA . GLU A 1 114 ? 10.178 -19.846 36.787 1.00 42.78 114 GLU A CA 1
ATOM 870 C C . GLU A 1 114 ? 10.353 -21.269 36.245 1.00 42.78 114 GLU A C 1
ATOM 872 O O . GLU A 1 114 ? 9.383 -21.984 36.004 1.00 42.78 114 GLU A O 1
ATOM 877 N N . GLY A 1 115 ? 11.611 -21.671 36.048 1.00 45.16 115 GLY A N 1
ATOM 878 C CA . GLY A 1 115 ? 11.956 -23.010 35.584 1.00 45.16 115 GLY A CA 1
ATOM 879 C C . GLY A 1 115 ? 12.139 -23.141 34.073 1.00 45.16 115 GLY A C 1
ATOM 880 O O . GLY A 1 115 ? 11.553 -24.027 33.478 1.00 45.16 115 GLY A O 1
ATOM 881 N N . GLY A 1 116 ? 13.024 -22.353 33.457 1.00 39.50 116 GLY A N 1
ATOM 882 C CA . GLY A 1 116 ? 13.792 -22.785 32.279 1.00 39.50 116 GLY A CA 1
ATOM 883 C C . GLY A 1 116 ? 13.003 -23.164 31.018 1.00 39.50 116 GLY A C 1
ATOM 884 O O . GLY A 1 116 ? 12.988 -24.332 30.640 1.00 39.50 116 GLY A O 1
ATOM 885 N N . GLY A 1 117 ? 12.482 -22.159 30.310 1.00 43.06 117 GLY A N 1
ATOM 886 C CA . GLY A 1 117 ? 12.155 -22.224 28.879 1.00 43.06 117 GLY A CA 1
ATOM 887 C C . GLY A 1 117 ? 11.067 -23.225 28.463 1.00 43.06 117 GLY A C 1
ATOM 888 O O . GLY A 1 117 ? 10.597 -24.062 29.230 1.00 43.06 117 GLY A O 1
ATOM 889 N N . ALA A 1 118 ? 10.695 -23.165 27.183 1.00 40.47 118 ALA A N 1
ATOM 890 C CA . ALA A 1 118 ? 9.724 -24.055 26.535 1.00 40.47 118 ALA A CA 1
ATOM 891 C C . ALA A 1 118 ? 9.963 -25.566 26.791 1.00 40.47 118 ALA A C 1
ATOM 893 O O . ALA A 1 118 ? 9.039 -26.373 26.705 1.00 40.47 118 ALA A O 1
ATOM 894 N N . LEU A 1 119 ? 11.185 -25.948 27.176 1.00 38.69 119 LEU A N 1
ATOM 895 C CA . LEU A 1 119 ? 11.605 -27.320 27.447 1.00 38.69 119 LEU A CA 1
ATOM 896 C C . LEU A 1 119 ? 11.040 -27.915 28.754 1.00 38.69 119 LEU A C 1
ATOM 898 O O . LEU A 1 119 ? 10.807 -29.122 28.824 1.00 38.69 119 LEU A O 1
ATOM 902 N N . ASN A 1 120 ? 10.791 -27.108 29.790 1.00 41.12 120 ASN A N 1
ATOM 903 C CA . ASN A 1 120 ? 10.205 -27.624 31.034 1.00 41.12 120 ASN A CA 1
ATOM 904 C C . ASN A 1 120 ? 8.684 -27.790 30.936 1.00 41.12 120 ASN A C 1
ATOM 906 O O . ASN A 1 120 ? 8.170 -28.783 31.438 1.00 41.12 120 ASN A O 1
ATOM 910 N N . LYS A 1 121 ? 7.989 -26.959 30.142 1.00 46.22 121 LYS A N 1
ATOM 911 C CA . LYS A 1 121 ? 6.592 -27.224 29.737 1.00 46.22 121 LYS A CA 1
ATOM 912 C C . LYS A 1 121 ? 6.454 -28.539 28.963 1.00 46.22 121 LYS A C 1
ATOM 914 O O . LYS A 1 121 ? 5.452 -29.233 29.113 1.00 46.22 121 LYS A O 1
ATOM 919 N N . LEU A 1 122 ? 7.470 -28.922 28.184 1.00 42.16 122 LEU A N 1
ATOM 920 C CA . LEU A 1 122 ? 7.542 -30.234 27.528 1.00 42.16 122 LEU A CA 1
ATOM 921 C C . LEU A 1 122 ? 7.760 -31.383 28.524 1.00 42.16 122 LEU A C 1
ATOM 923 O O . LEU A 1 122 ? 7.127 -32.426 28.384 1.00 42.16 122 LEU A O 1
ATOM 927 N N . LYS A 1 123 ? 8.592 -31.199 29.558 1.00 39.44 123 LYS A N 1
ATOM 928 C CA . LYS A 1 123 ? 8.753 -32.193 30.637 1.00 39.44 123 LYS A CA 1
ATOM 929 C C . LYS A 1 123 ? 7.506 -32.330 31.508 1.00 39.44 123 LYS A C 1
ATOM 931 O O . LYS A 1 123 ? 7.196 -33.443 31.925 1.00 39.44 123 LYS A O 1
ATOM 936 N N . ASP A 1 124 ? 6.800 -31.238 31.769 1.00 41.00 124 ASP A N 1
ATOM 937 C CA . ASP A 1 124 ? 5.584 -31.246 32.581 1.00 41.00 124 ASP A CA 1
ATOM 938 C C . ASP A 1 124 ? 4.404 -31.843 31.800 1.00 41.00 124 ASP A C 1
ATOM 940 O O . ASP A 1 124 ? 3.745 -32.744 32.313 1.00 41.00 124 ASP A O 1
ATOM 944 N N . LYS A 1 125 ? 4.252 -31.521 30.505 1.00 38.22 125 LYS A N 1
ATOM 945 C CA . LYS A 1 125 ? 3.322 -32.231 29.604 1.00 38.22 125 LYS A CA 1
ATOM 946 C C . LYS A 1 125 ? 3.651 -33.720 29.469 1.00 38.22 125 LYS A C 1
ATOM 948 O O . LYS A 1 125 ? 2.747 -34.549 29.517 1.00 38.22 125 LYS A O 1
ATOM 953 N N . ALA A 1 126 ? 4.929 -34.090 29.366 1.00 37.19 126 ALA A N 1
ATOM 954 C CA . ALA A 1 126 ? 5.339 -35.496 29.335 1.00 37.19 126 ALA A CA 1
ATOM 955 C C . ALA A 1 126 ? 5.017 -36.238 30.651 1.00 37.19 126 ALA A C 1
ATOM 957 O O . ALA A 1 126 ? 4.676 -37.421 30.625 1.00 37.19 126 ALA A O 1
ATOM 958 N N . LYS A 1 127 ? 5.072 -35.553 31.802 1.00 35.72 127 LYS A N 1
ATOM 959 C CA . LYS A 1 127 ? 4.685 -36.106 33.113 1.00 35.72 127 LYS A CA 1
ATOM 960 C C . LYS A 1 127 ? 3.171 -36.197 33.312 1.00 35.72 127 LYS A C 1
ATOM 962 O O . LYS A 1 127 ? 2.723 -37.133 33.971 1.00 35.72 127 LYS A O 1
ATOM 967 N N . ASP A 1 128 ? 2.397 -35.266 32.763 1.00 38.28 128 ASP A N 1
ATOM 968 C CA . ASP A 1 128 ? 0.931 -35.282 32.840 1.00 38.28 128 ASP A CA 1
ATOM 969 C C . ASP A 1 128 ? 0.321 -36.377 31.949 1.00 38.28 128 ASP A C 1
ATOM 971 O O . ASP A 1 128 ? -0.618 -37.062 32.363 1.00 38.28 128 ASP A O 1
ATOM 975 N N . ILE A 1 129 ? 0.937 -36.642 30.791 1.00 37.00 129 ILE A N 1
ATOM 976 C CA . ILE A 1 129 ? 0.597 -37.767 29.903 1.00 37.00 129 ILE A CA 1
ATOM 977 C C . ILE A 1 129 ? 0.961 -39.112 30.552 1.00 37.00 129 ILE A C 1
ATOM 979 O O . ILE A 1 129 ? 0.168 -40.051 30.518 1.00 37.00 129 ILE A O 1
ATOM 983 N N . ALA A 1 130 ? 2.107 -39.202 31.239 1.00 37.66 130 ALA A N 1
ATOM 984 C CA . ALA A 1 130 ? 2.492 -40.400 31.994 1.00 37.66 130 ALA A CA 1
ATOM 985 C C . ALA A 1 130 ? 1.562 -40.709 33.191 1.00 37.66 130 ALA A C 1
ATOM 987 O O . ALA A 1 130 ? 1.619 -41.804 33.747 1.00 37.66 130 ALA A O 1
ATOM 988 N N . LYS A 1 131 ? 0.701 -39.760 33.588 1.00 34.19 131 LYS A N 1
ATOM 989 C CA . LYS A 1 131 ? -0.289 -39.901 34.669 1.00 34.19 131 LYS A CA 1
ATOM 990 C C . LYS A 1 131 ? -1.735 -40.037 34.174 1.00 34.19 131 LYS A C 1
ATOM 992 O O . LYS A 1 131 ? -2.645 -40.044 35.000 1.00 34.19 131 LYS A O 1
ATOM 997 N N . GLY A 1 132 ? -1.956 -40.164 32.863 1.00 31.02 132 GLY A N 1
ATOM 998 C CA . GLY A 1 132 ? -3.271 -40.479 32.295 1.00 31.02 132 GLY A CA 1
ATOM 999 C C . GLY A 1 132 ? -4.318 -39.365 32.402 1.00 31.02 132 GLY A C 1
ATOM 1000 O O . GLY A 1 132 ? -5.509 -39.665 32.416 1.00 31.02 132 GLY A O 1
ATOM 1001 N N . LYS A 1 133 ? -3.910 -38.090 32.492 1.00 33.41 133 LYS A N 1
ATOM 1002 C CA . LYS A 1 133 ? -4.853 -36.966 32.375 1.00 33.41 133 LYS A CA 1
ATOM 1003 C C . LYS A 1 133 ? -5.170 -36.674 30.905 1.00 33.41 133 LYS A C 1
ATOM 1005 O O . LYS A 1 133 ? -4.272 -36.665 30.067 1.00 33.41 133 LYS A O 1
ATOM 1010 N N . ASP A 1 134 ? -6.452 -36.444 30.624 1.00 35.28 134 ASP A N 1
ATOM 1011 C CA . ASP A 1 134 ? -6.993 -36.151 29.293 1.00 35.28 134 ASP A CA 1
ATOM 1012 C C . ASP A 1 134 ? -6.356 -34.872 28.698 1.00 35.28 134 ASP A C 1
ATOM 1014 O O . ASP A 1 134 ? -6.446 -33.806 29.315 1.00 35.28 134 ASP A O 1
ATOM 1018 N N . PRO A 1 135 ? -5.725 -34.942 27.509 1.00 37.19 135 PRO A N 1
ATOM 1019 C CA . PRO A 1 135 ? -5.123 -33.793 26.831 1.00 37.19 135 PRO A CA 1
ATOM 1020 C C . PRO A 1 135 ? -6.134 -32.739 26.334 1.00 37.19 135 PRO A C 1
ATOM 1022 O O . PRO A 1 135 ? -5.709 -31.690 25.853 1.00 37.19 135 PRO A O 1
ATOM 1025 N N . ASN A 1 136 ? -7.445 -32.980 26.460 1.00 34.50 136 ASN A N 1
ATOM 1026 C CA . ASN A 1 136 ? -8.510 -32.029 26.125 1.00 34.50 136 ASN A CA 1
ATOM 1027 C C . ASN A 1 136 ? -9.145 -31.321 27.332 1.00 34.50 136 ASN A C 1
ATOM 1029 O O . ASN A 1 136 ? -10.141 -30.608 27.157 1.00 34.50 136 ASN A O 1
ATOM 1033 N N . ASP A 1 137 ? -8.593 -31.452 28.542 1.00 30.20 137 ASP A N 1
ATOM 1034 C CA . ASP A 1 137 ? -9.002 -30.564 29.630 1.00 30.20 137 ASP A CA 1
ATOM 1035 C C . ASP A 1 137 ? -8.597 -29.119 29.283 1.00 30.20 137 ASP A C 1
ATOM 1037 O O . ASP A 1 137 ? -7.417 -28.776 29.166 1.00 30.20 137 ASP A O 1
ATOM 1041 N N . LYS A 1 138 ? -9.602 -28.263 29.069 1.00 29.81 138 LYS A N 1
ATOM 1042 C CA . LYS A 1 138 ? -9.496 -26.861 28.628 1.00 29.81 138 LYS A CA 1
ATOM 1043 C C . LYS A 1 138 ? -8.952 -25.938 29.730 1.00 29.81 138 LYS A C 1
ATOM 1045 O O . LYS A 1 138 ? -9.477 -24.848 29.951 1.00 29.81 138 LYS A O 1
ATOM 1050 N N . SER A 1 139 ? -7.907 -26.365 30.430 1.00 26.45 139 SER A N 1
ATOM 1051 C CA . SER A 1 139 ? -7.246 -25.622 31.506 1.00 26.45 139 SER A CA 1
ATOM 1052 C C . SER A 1 139 ? -5.767 -25.311 31.222 1.00 26.45 139 SER A C 1
ATOM 1054 O O . SER A 1 139 ? -5.127 -24.605 32.004 1.00 26.45 139 SER A O 1
ATOM 1056 N N . ALA A 1 140 ? -5.223 -25.718 30.069 1.00 29.09 140 ALA A N 1
ATOM 1057 C CA . ALA A 1 140 ? -3.879 -25.337 29.637 1.00 29.09 140 ALA A CA 1
ATOM 1058 C C . ALA A 1 140 ? -3.889 -24.002 28.864 1.00 29.09 140 ALA A C 1
ATOM 1060 O O . ALA A 1 140 ? -4.136 -23.946 27.660 1.00 29.09 140 ALA A O 1
ATOM 1061 N N . LYS A 1 141 ? -3.611 -22.915 29.591 1.00 31.28 141 LYS A N 1
ATOM 1062 C CA . LYS A 1 141 ? -3.319 -21.558 29.098 1.00 31.28 141 LYS A CA 1
ATOM 1063 C C . LYS A 1 141 ? -2.041 -21.513 28.237 1.00 31.28 141 LYS A C 1
ATOM 1065 O O . LYS A 1 141 ? -1.023 -20.954 28.645 1.00 31.28 141 LYS A O 1
ATOM 1070 N N . ASP A 1 142 ? -2.066 -22.117 27.058 1.00 33.56 142 ASP A N 1
ATOM 1071 C CA . ASP A 1 142 ? -0.968 -22.030 26.097 1.00 33.56 142 ASP A CA 1
ATOM 1072 C C . ASP A 1 142 ? -1.164 -20.802 25.195 1.00 33.56 142 ASP A C 1
ATOM 1074 O O . ASP A 1 142 ? -2.115 -20.733 24.420 1.00 33.56 142 ASP A O 1
ATOM 1078 N N . LYS A 1 143 ? -0.229 -19.846 25.320 1.00 36.88 143 LYS A N 1
ATOM 1079 C CA . LYS A 1 143 ? -0.276 -18.432 24.885 1.00 36.88 143 LYS A CA 1
ATOM 1080 C C . LYS A 1 143 ? -1.145 -17.561 25.806 1.00 36.88 143 LYS A C 1
ATOM 1082 O O . LYS A 1 143 ? -2.268 -17.217 25.461 1.00 36.88 143 LYS A O 1
ATOM 1087 N N . ASP A 1 144 ? -0.617 -17.172 26.970 1.00 42.53 144 ASP A N 1
ATOM 1088 C CA . ASP A 1 144 ? -1.262 -16.188 27.859 1.00 42.53 144 ASP A CA 1
ATOM 1089 C C . ASP A 1 144 ? -0.547 -14.818 27.776 1.00 42.53 144 ASP A C 1
ATOM 1091 O O . ASP A 1 144 ? 0.311 -14.528 28.615 1.00 42.53 144 ASP A O 1
ATOM 1095 N N . PRO A 1 145 ? -0.885 -13.946 26.798 1.00 42.16 145 PRO A N 1
ATOM 1096 C CA . PRO A 1 145 ? -0.529 -12.522 26.841 1.00 42.16 145 PRO A CA 1
ATOM 1097 C C . PRO A 1 145 ? -0.990 -11.818 28.131 1.00 42.16 145 PRO A C 1
ATOM 1099 O O . PRO A 1 145 ? -0.497 -10.741 28.461 1.00 42.16 145 PRO A O 1
ATOM 1102 N N . GLY A 1 146 ? -1.914 -12.422 28.887 1.00 46.03 146 GLY A N 1
ATOM 1103 C CA . GLY A 1 146 ? -2.424 -11.921 30.160 1.00 46.03 146 GLY A CA 1
ATOM 1104 C C . GLY A 1 146 ? -1.467 -12.081 31.344 1.00 46.03 146 GLY A C 1
ATOM 1105 O O . GLY A 1 146 ? -1.814 -11.664 32.447 1.00 46.03 146 GLY A O 1
ATOM 1106 N N . ARG A 1 147 ? -0.270 -12.661 31.153 1.00 50.00 147 ARG A N 1
ATOM 1107 C CA . ARG A 1 147 ? 0.736 -12.812 32.220 1.00 50.00 147 ARG A CA 1
ATOM 1108 C C . ARG A 1 147 ? 1.806 -11.713 32.240 1.00 50.00 147 ARG A C 1
ATOM 1110 O O . ARG A 1 147 ? 2.483 -11.556 33.254 1.00 50.00 147 ARG A O 1
ATOM 1117 N N . SER A 1 148 ? 1.971 -10.970 31.146 1.00 57.00 148 SER A N 1
ATOM 1118 C CA . SER A 1 148 ? 3.036 -9.976 30.978 1.00 57.00 148 SER A CA 1
ATOM 1119 C C . SER A 1 148 ? 2.515 -8.546 31.037 1.00 57.00 148 SER A C 1
ATOM 1121 O O . SER A 1 148 ? 1.564 -8.211 30.333 1.00 57.00 148 SER A O 1
ATOM 1123 N N . SER A 1 149 ? 3.194 -7.687 31.800 1.00 77.19 149 SER A N 1
ATOM 1124 C CA . SER A 1 149 ? 2.890 -6.251 31.879 1.00 77.19 149 SER A CA 1
ATOM 1125 C C . SER A 1 149 ? 2.966 -5.584 30.499 1.00 77.19 149 SER A C 1
ATOM 1127 O O . SER A 1 149 ? 2.099 -4.791 30.137 1.00 77.19 149 SER A O 1
ATOM 1129 N N . LEU A 1 150 ? 3.984 -5.943 29.713 1.00 87.25 150 LEU A N 1
ATOM 1130 C CA . LEU A 1 150 ? 4.148 -5.562 28.314 1.00 87.25 150 LEU A CA 1
ATOM 1131 C C . LEU A 1 150 ? 4.808 -6.734 27.571 1.00 87.25 150 LEU A C 1
ATOM 1133 O O . LEU A 1 150 ? 5.849 -7.238 27.995 1.00 87.25 150 LEU A O 1
ATOM 1137 N N . TYR A 1 151 ? 4.196 -7.163 26.473 1.00 85.75 151 TYR A N 1
ATOM 1138 C CA . TYR A 1 151 ? 4.710 -8.188 25.568 1.00 85.75 151 TYR A CA 1
ATOM 1139 C C . TYR A 1 151 ? 4.704 -7.648 24.146 1.00 85.75 151 TYR A C 1
ATOM 1141 O O . TYR A 1 151 ? 3.738 -7.015 23.727 1.00 85.75 151 TYR A O 1
ATOM 1149 N N . ALA A 1 152 ? 5.776 -7.904 23.411 1.00 86.69 152 ALA A N 1
ATOM 1150 C CA . ALA A 1 152 ? 5.866 -7.604 21.996 1.00 86.69 152 ALA A CA 1
ATOM 1151 C C . ALA A 1 152 ? 6.385 -8.827 21.245 1.00 86.69 152 ALA A C 1
ATOM 1153 O O . ALA A 1 152 ? 7.207 -9.581 21.767 1.00 86.69 152 ALA A O 1
ATOM 1154 N N . TYR A 1 153 ? 5.934 -9.006 20.013 1.00 84.88 153 TYR A N 1
ATOM 1155 C CA . TYR A 1 153 ? 6.506 -9.983 19.101 1.00 84.88 153 TYR A CA 1
ATOM 1156 C C . TYR A 1 153 ? 6.847 -9.317 17.777 1.00 84.88 153 TYR A C 1
ATOM 1158 O O . TYR A 1 153 ? 6.229 -8.325 17.394 1.00 84.88 153 TYR A O 1
ATOM 1166 N N . VAL A 1 154 ? 7.841 -9.877 17.099 1.00 87.38 154 VAL A N 1
ATOM 1167 C CA . VAL A 1 154 ? 8.250 -9.472 15.760 1.00 87.38 154 VAL A CA 1
ATOM 1168 C C . VAL A 1 154 ? 8.403 -10.715 14.894 1.00 87.38 154 VAL A C 1
ATOM 1170 O O . VAL A 1 154 ? 8.939 -11.727 15.346 1.00 87.38 154 VAL A O 1
ATOM 1173 N N . ASP A 1 155 ? 7.920 -10.648 13.664 1.00 85.38 155 ASP A N 1
ATOM 1174 C CA . ASP A 1 155 ? 8.094 -11.672 12.637 1.00 85.38 155 ASP A CA 1
ATOM 1175 C C . ASP A 1 155 ? 8.427 -10.950 11.330 1.00 85.38 155 ASP A C 1
ATOM 1177 O O . ASP A 1 155 ? 7.599 -10.206 10.822 1.00 85.38 155 ASP A O 1
ATOM 1181 N N . LEU A 1 156 ? 9.659 -11.081 10.845 1.00 91.06 156 LEU A N 1
ATOM 1182 C CA . LEU A 1 156 ? 10.147 -10.500 9.596 1.00 91.06 156 LEU A CA 1
ATOM 1183 C C . LEU A 1 156 ? 10.543 -11.634 8.664 1.00 91.06 156 LEU A C 1
ATOM 1185 O O . LEU A 1 156 ? 11.239 -12.557 9.083 1.00 91.06 156 LEU A O 1
ATOM 1189 N N . ARG A 1 157 ? 10.180 -11.539 7.391 1.00 90.62 157 ARG A N 1
ATOM 1190 C CA . ARG A 1 157 ? 10.497 -12.534 6.373 1.00 90.62 157 ARG A CA 1
ATOM 1191 C C . ARG A 1 157 ? 10.799 -11.846 5.049 1.00 90.62 157 ARG A C 1
ATOM 1193 O O . ARG A 1 157 ? 9.964 -11.121 4.530 1.00 90.62 157 ARG A O 1
ATOM 1200 N N . MET A 1 158 ? 11.980 -12.110 4.506 1.00 94.56 158 MET A N 1
ATOM 1201 C CA . MET A 1 158 ? 12.336 -11.827 3.119 1.00 94.56 158 MET A CA 1
ATOM 1202 C C . MET A 1 158 ? 12.255 -13.133 2.334 1.00 94.56 158 MET A C 1
ATOM 1204 O O . MET A 1 158 ? 13.040 -14.044 2.597 1.00 94.56 158 MET A O 1
ATOM 1208 N N . ASP A 1 159 ? 11.314 -13.231 1.407 1.00 92.12 159 ASP A N 1
ATOM 1209 C CA . ASP A 1 159 ? 11.124 -14.354 0.497 1.00 92.12 159 ASP A CA 1
ATOM 1210 C C . ASP A 1 159 ? 11.722 -14.008 -0.873 1.00 92.12 159 ASP A C 1
ATOM 1212 O O . ASP A 1 159 ? 11.208 -13.159 -1.597 1.00 92.12 159 ASP A O 1
ATOM 1216 N N . PHE A 1 160 ? 12.843 -14.641 -1.211 1.00 93.25 160 PHE A N 1
ATOM 1217 C CA . PHE A 1 160 ? 13.587 -14.380 -2.445 1.00 93.25 160 PHE A CA 1
ATOM 1218 C C . PHE A 1 160 ? 12.993 -15.109 -3.653 1.00 93.25 160 PHE A C 1
ATOM 1220 O O . PHE A 1 160 ? 13.331 -14.771 -4.783 1.00 93.25 160 PHE A O 1
ATOM 1227 N N . GLU A 1 161 ? 12.126 -16.106 -3.446 1.00 88.50 161 GLU A N 1
ATOM 1228 C CA . GLU A 1 161 ? 11.460 -16.791 -4.559 1.00 88.50 161 GLU A CA 1
ATOM 1229 C C . GLU A 1 161 ? 10.286 -15.981 -5.101 1.00 88.50 161 GLU A C 1
ATOM 1231 O O . GLU A 1 161 ? 9.984 -16.070 -6.289 1.00 88.50 161 GLU A O 1
ATOM 1236 N N . GLN A 1 162 ? 9.615 -15.224 -4.231 1.00 86.81 162 GLN A N 1
ATOM 1237 C CA . GLN A 1 162 ? 8.487 -14.365 -4.598 1.00 86.81 162 GLN A CA 1
ATOM 1238 C C . GLN A 1 162 ? 8.853 -12.875 -4.682 1.00 86.81 162 GLN A C 1
ATOM 1240 O O . GLN A 1 162 ? 8.014 -12.083 -5.096 1.00 86.81 162 GLN A O 1
ATOM 1245 N N . ASP A 1 163 ? 10.078 -12.498 -4.300 1.00 92.75 163 ASP A N 1
ATOM 1246 C CA . ASP A 1 163 ? 10.522 -11.104 -4.151 1.00 92.75 163 ASP A CA 1
ATOM 1247 C C . ASP A 1 163 ? 9.601 -10.297 -3.215 1.00 92.75 163 ASP A C 1
ATOM 1249 O O . ASP A 1 163 ? 9.066 -9.241 -3.556 1.00 92.75 163 ASP A O 1
ATOM 1253 N N . VAL A 1 164 ? 9.363 -10.860 -2.022 1.00 94.25 164 VAL A N 1
ATOM 1254 C CA . VAL A 1 164 ? 8.450 -10.303 -1.015 1.00 94.25 164 VAL A CA 1
ATOM 1255 C C . VAL A 1 164 ? 9.157 -10.125 0.316 1.00 94.25 164 VAL A C 1
ATOM 1257 O O . VAL A 1 164 ? 9.633 -11.086 0.919 1.00 94.25 164 VAL A O 1
ATOM 1260 N N . PHE A 1 165 ? 9.127 -8.909 0.848 1.00 95.38 165 PHE A N 1
ATOM 1261 C CA . PHE A 1 165 ? 9.415 -8.653 2.250 1.00 95.38 165 PHE A CA 1
ATOM 1262 C C . PHE A 1 165 ? 8.119 -8.457 3.027 1.00 95.38 165 PHE A C 1
ATOM 1264 O O . PHE A 1 165 ? 7.292 -7.615 2.683 1.00 95.38 165 PHE A O 1
ATOM 1271 N N . HIS A 1 166 ? 7.966 -9.181 4.128 1.00 94.56 166 HIS A N 1
ATOM 1272 C CA . HIS A 1 166 ? 6.823 -9.048 5.011 1.00 94.56 166 HIS A CA 1
ATOM 1273 C C . HIS A 1 166 ? 7.249 -9.009 6.473 1.00 94.56 166 HIS A C 1
ATOM 1275 O O . HIS A 1 166 ? 8.101 -9.781 6.905 1.00 94.56 166 HIS A O 1
ATOM 1281 N N . GLY A 1 167 ? 6.656 -8.105 7.243 1.00 91.00 167 GLY A N 1
ATOM 1282 C CA . GLY A 1 167 ? 6.960 -7.920 8.648 1.00 91.00 167 GLY A CA 1
ATOM 1283 C C . GLY A 1 167 ? 5.712 -7.637 9.464 1.00 91.00 167 GLY A C 1
ATOM 1284 O O . GLY A 1 167 ? 4.866 -6.849 9.053 1.00 91.00 167 GLY A O 1
ATOM 1285 N N . VAL A 1 168 ? 5.619 -8.246 10.640 1.00 91.25 168 VAL A N 1
ATOM 1286 C CA . VAL A 1 168 ? 4.564 -8.005 11.623 1.00 91.25 168 VAL A CA 1
ATOM 1287 C C . VAL A 1 168 ? 5.198 -7.720 12.975 1.00 91.25 168 VAL A C 1
ATOM 1289 O O . VAL A 1 168 ? 6.088 -8.441 13.427 1.00 91.25 168 VAL A O 1
ATOM 1292 N N . LEU A 1 169 ? 4.719 -6.671 13.634 1.00 92.12 169 LEU A N 1
ATOM 1293 C CA . LEU A 1 169 ? 5.049 -6.328 15.009 1.00 92.12 169 LEU A CA 1
ATOM 1294 C C . LEU A 1 169 ? 3.754 -6.181 15.795 1.00 92.12 169 LEU A C 1
ATOM 1296 O O . LEU A 1 169 ? 2.962 -5.288 15.517 1.00 92.12 169 LEU A O 1
ATOM 1300 N N . GLY A 1 170 ? 3.540 -7.021 16.802 1.00 90.06 170 GLY A N 1
ATOM 1301 C CA . GLY A 1 170 ? 2.358 -6.930 17.655 1.00 90.06 170 GLY A CA 1
ATOM 1302 C C . GLY A 1 170 ? 2.714 -6.669 19.107 1.00 90.06 170 GLY A C 1
ATOM 1303 O O . GLY A 1 170 ? 3.713 -7.179 19.611 1.00 90.06 170 GLY A O 1
ATOM 1304 N N . THR A 1 171 ? 1.862 -5.905 19.791 1.00 91.44 171 THR A N 1
ATOM 1305 C CA . THR A 1 171 ? 2.082 -5.487 21.180 1.00 91.44 171 THR A CA 1
ATOM 1306 C C . THR A 1 171 ? 0.861 -5.788 22.041 1.00 91.44 171 THR A C 1
ATOM 1308 O O . THR A 1 171 ? -0.278 -5.530 21.651 1.00 91.44 171 THR A O 1
ATOM 1311 N N . TYR A 1 172 ? 1.105 -6.285 23.249 1.00 90.94 172 TYR A N 1
ATOM 1312 C CA . TYR A 1 172 ? 0.127 -6.518 24.305 1.00 90.94 172 TYR A CA 1
ATOM 1313 C C . TYR A 1 172 ? 0.554 -5.777 25.569 1.00 90.94 172 TYR A C 1
ATOM 1315 O O . TYR A 1 172 ? 1.726 -5.802 25.942 1.00 90.94 172 TYR A O 1
ATOM 1323 N N . ILE A 1 173 ? -0.391 -5.127 26.241 1.00 90.50 173 ILE A N 1
ATOM 1324 C CA . ILE A 1 173 ? -0.149 -4.341 27.453 1.00 90.50 173 ILE A CA 1
ATOM 1325 C C . ILE A 1 173 ? -1.181 -4.736 28.504 1.00 90.50 173 ILE A C 1
ATOM 1327 O O . ILE A 1 173 ? -2.380 -4.678 28.249 1.00 90.50 173 ILE A O 1
ATOM 1331 N N . ASN A 1 174 ? -0.716 -5.121 29.689 1.00 87.94 174 ASN A N 1
ATOM 1332 C CA . ASN A 1 174 ? -1.539 -5.523 30.828 1.00 87.94 174 ASN A CA 1
ATOM 1333 C C . ASN A 1 174 ? -0.866 -5.072 32.137 1.00 87.94 174 ASN A C 1
ATOM 1335 O O . ASN A 1 174 ? -0.452 -5.900 32.950 1.00 87.94 174 ASN A O 1
ATOM 1339 N N . LEU A 1 175 ? -0.701 -3.759 32.346 1.00 85.31 175 LEU A N 1
ATOM 1340 C CA . LEU A 1 175 ? -0.041 -3.268 33.558 1.00 85.31 175 LEU A CA 1
ATOM 1341 C C . LEU A 1 175 ? -0.855 -3.616 34.822 1.00 85.31 175 LEU A C 1
ATOM 1343 O O . LEU A 1 175 ? -2.089 -3.506 34.813 1.00 85.31 175 LEU A O 1
ATOM 1347 N N . PRO A 1 176 ? -0.186 -3.985 35.935 1.00 78.50 176 PRO A N 1
ATOM 1348 C CA . PRO A 1 176 ? -0.849 -4.291 37.198 1.00 78.50 176 PRO A CA 1
ATOM 1349 C C . PRO A 1 176 ? -1.817 -3.192 37.651 1.00 78.50 176 PRO A C 1
ATOM 1351 O O . PRO A 1 176 ? -1.569 -2.000 37.474 1.00 78.50 176 PRO A O 1
ATOM 1354 N N . GLY A 1 177 ? -2.937 -3.602 38.247 1.00 76.62 177 GLY A N 1
ATOM 1355 C CA . GLY A 1 177 ? -3.974 -2.679 38.716 1.00 76.62 177 GLY A CA 1
ATOM 1356 C C . GLY A 1 177 ? -4.847 -2.076 37.610 1.00 76.62 177 GLY A C 1
ATOM 1357 O O . GLY A 1 177 ? -5.691 -1.241 37.915 1.00 76.62 177 GLY A O 1
ATOM 1358 N N . GLY A 1 178 ? -4.673 -2.485 36.346 1.00 76.06 178 GLY A N 1
ATOM 1359 C CA . GLY A 1 178 ? -5.476 -1.980 35.227 1.00 76.06 178 GLY A CA 1
ATOM 1360 C C . GLY A 1 178 ? -5.211 -0.507 34.912 1.00 76.06 178 GLY A C 1
ATOM 1361 O O . GLY A 1 178 ? -6.081 0.172 34.369 1.00 76.06 178 GLY A O 1
ATOM 1362 N N . ILE A 1 179 ? -4.028 0.002 35.284 1.00 87.25 179 ILE A N 1
ATOM 1363 C CA . ILE A 1 179 ? -3.651 1.402 35.049 1.00 87.25 179 ILE A CA 1
ATOM 1364 C C . ILE A 1 179 ? -3.542 1.668 33.550 1.00 87.25 179 ILE A C 1
ATOM 1366 O O . ILE A 1 179 ? -4.075 2.669 33.085 1.00 87.25 179 ILE A O 1
ATOM 1370 N N . ILE A 1 180 ? -2.893 0.764 32.808 1.00 91.25 180 ILE A N 1
ATOM 1371 C CA . ILE A 1 180 ? -2.839 0.773 31.343 1.00 91.25 180 ILE A CA 1
ATOM 1372 C C . ILE A 1 180 ? -3.013 -0.661 30.844 1.00 91.25 180 ILE A C 1
ATOM 1374 O O . ILE A 1 180 ? -2.297 -1.564 31.281 1.00 91.25 180 ILE A O 1
ATOM 1378 N N . GLN A 1 181 ? -3.938 -0.864 29.914 1.00 92.31 181 GLN A N 1
ATOM 1379 C CA . GLN A 1 181 ? -4.185 -2.134 29.239 1.00 92.31 181 GLN A CA 1
ATOM 1380 C C . GLN A 1 181 ? -4.349 -1.900 27.734 1.00 92.31 181 GLN A C 1
ATOM 1382 O O . GLN A 1 181 ? -4.814 -0.840 27.336 1.00 92.31 181 GLN A O 1
ATOM 1387 N N . GLY A 1 182 ? -4.006 -2.859 26.876 1.00 93.75 182 GLY A N 1
ATOM 1388 C CA . GLY A 1 182 ? -4.413 -2.803 25.472 1.00 93.75 182 GLY A CA 1
ATOM 1389 C C . GLY A 1 182 ? -5.938 -2.867 25.335 1.00 93.75 182 GLY A C 1
ATOM 1390 O O . GLY A 1 182 ? -6.612 -3.556 26.103 1.00 93.75 182 GLY A O 1
ATOM 1391 N N . ALA A 1 183 ? -6.500 -2.125 24.383 1.00 92.75 183 ALA A N 1
ATOM 1392 C CA . ALA A 1 183 ? -7.949 -2.038 24.210 1.00 92.75 183 ALA A CA 1
ATOM 1393 C C . ALA A 1 183 ? -8.571 -3.345 23.684 1.00 92.75 183 ALA A C 1
ATOM 1395 O O . ALA A 1 183 ? -9.736 -3.628 23.993 1.00 92.75 183 ALA A O 1
ATOM 1396 N N . GLY A 1 184 ? -7.794 -4.141 22.940 1.00 88.81 184 GLY A N 1
ATOM 1397 C CA . GLY A 1 184 ? -8.219 -5.381 22.302 1.00 88.81 184 GLY A CA 1
ATOM 1398 C C . GLY A 1 184 ? -8.220 -6.619 23.215 1.00 88.81 184 GLY A C 1
ATOM 1399 O O . GLY A 1 184 ? -7.797 -6.571 24.376 1.00 88.81 184 GLY A O 1
ATOM 1400 N N . PRO A 1 185 ? -8.691 -7.770 22.697 1.00 84.00 185 PRO A N 1
ATOM 1401 C CA . PRO A 1 185 ? -8.766 -9.023 23.448 1.00 84.00 185 PRO A CA 1
ATOM 1402 C C . PRO A 1 185 ? -7.419 -9.431 24.061 1.00 84.00 185 PRO A C 1
ATOM 1404 O O . PRO A 1 185 ? -6.372 -9.310 23.427 1.00 84.00 185 PRO A O 1
ATOM 1407 N N . GLY A 1 186 ? -7.434 -9.904 25.311 1.00 80.88 186 GLY A N 1
ATOM 1408 C CA . GLY A 1 186 ? -6.216 -10.318 26.027 1.00 80.88 186 GLY A CA 1
ATOM 1409 C C . GLY A 1 186 ? -5.224 -9.183 26.328 1.00 80.88 186 GLY A C 1
ATOM 1410 O O . GLY A 1 186 ? -4.083 -9.459 26.697 1.00 80.88 186 GLY A O 1
ATOM 1411 N N . GLY A 1 187 ? -5.635 -7.920 26.162 1.00 87.69 187 GLY A N 1
ATOM 1412 C CA . GLY A 1 187 ? -4.765 -6.755 26.295 1.00 87.69 187 GLY A CA 1
ATOM 1413 C C . GLY A 1 187 ? -3.953 -6.450 25.038 1.00 87.69 187 GLY A C 1
ATOM 1414 O O . GLY A 1 187 ? -2.909 -5.813 25.156 1.00 87.69 187 GLY A O 1
ATOM 1415 N N . LYS A 1 188 ? -4.387 -6.895 23.844 1.00 89.38 188 LYS A N 1
ATOM 1416 C CA . LYS A 1 188 ? -3.769 -6.487 22.568 1.00 89.38 188 LYS A CA 1
ATOM 1417 C C . LYS A 1 188 ? -3.841 -4.962 22.463 1.00 89.38 188 LYS A C 1
ATOM 1419 O O . LYS A 1 188 ? -4.929 -4.389 22.482 1.00 89.38 188 LYS A O 1
ATOM 1424 N N . ALA A 1 189 ? -2.683 -4.314 22.399 1.00 94.31 189 ALA A N 1
ATOM 1425 C CA . ALA A 1 189 ? -2.589 -2.883 22.152 1.00 94.31 189 ALA A CA 1
ATOM 1426 C C . ALA A 1 189 ? -2.718 -2.598 20.656 1.00 94.31 189 ALA A C 1
ATOM 1428 O O . ALA A 1 189 ? -3.393 -1.657 20.284 1.00 94.31 189 ALA A O 1
ATOM 1429 N N . GLY A 1 190 ? -2.139 -3.434 19.798 1.00 93.88 190 GLY A N 1
ATOM 1430 C CA . GLY A 1 190 ? -2.301 -3.323 18.353 1.00 93.88 190 GLY A CA 1
ATOM 1431 C C . GLY A 1 190 ? -1.195 -4.047 17.604 1.00 93.88 190 GLY A C 1
ATOM 1432 O O . GLY A 1 190 ? -0.360 -4.729 18.206 1.00 93.88 190 GLY A O 1
ATOM 1433 N N . GLU A 1 191 ? -1.216 -3.906 16.285 1.00 93.31 191 GLU A N 1
ATOM 1434 C CA . GLU A 1 191 ? -0.288 -4.565 15.375 1.00 93.31 191 GLU A CA 1
ATOM 1435 C C . GLU A 1 191 ? 0.152 -3.602 14.277 1.00 93.31 191 GLU A C 1
ATOM 1437 O O . GLU A 1 191 ? -0.645 -2.796 13.801 1.00 93.31 191 GLU A O 1
ATOM 1442 N N . ALA A 1 192 ? 1.421 -3.672 13.902 1.00 96.94 192 ALA A N 1
ATOM 1443 C CA . ALA A 1 192 ? 1.971 -3.005 12.743 1.00 96.94 192 ALA A CA 1
ATOM 1444 C C . ALA A 1 192 ? 2.402 -4.051 11.715 1.00 96.94 192 ALA A C 1
ATOM 1446 O O . ALA A 1 192 ? 3.015 -5.056 12.071 1.00 96.94 192 ALA A O 1
ATOM 1447 N N . VAL A 1 193 ? 2.091 -3.797 10.451 1.00 96.44 193 VAL A N 1
ATOM 1448 C CA . VAL A 1 193 ? 2.368 -4.673 9.321 1.00 96.44 193 VAL A CA 1
ATOM 1449 C C . VAL A 1 193 ? 3.121 -3.875 8.269 1.00 96.44 193 VAL A C 1
ATOM 1451 O O . VAL A 1 193 ? 2.713 -2.776 7.903 1.00 96.44 193 VAL A O 1
ATOM 1454 N N . ILE A 1 194 ? 4.217 -4.430 7.775 1.00 96.44 194 ILE A N 1
ATOM 1455 C CA . ILE A 1 194 ? 4.970 -3.914 6.636 1.00 96.44 194 ILE A CA 1
ATOM 1456 C C . ILE A 1 194 ? 5.006 -4.987 5.556 1.00 96.44 194 ILE A C 1
ATOM 1458 O O . ILE A 1 194 ? 5.226 -6.164 5.836 1.00 96.44 194 ILE A O 1
ATOM 1462 N N . HIS A 1 195 ? 4.751 -4.598 4.319 1.00 96.12 195 HIS A N 1
ATOM 1463 C CA . HIS A 1 195 ? 4.724 -5.498 3.178 1.00 96.12 195 HIS A CA 1
ATOM 1464 C C . HIS A 1 195 ? 5.310 -4.777 1.970 1.00 96.12 195 HIS A C 1
ATOM 1466 O O . HIS A 1 195 ? 4.922 -3.645 1.690 1.00 96.12 195 HIS A 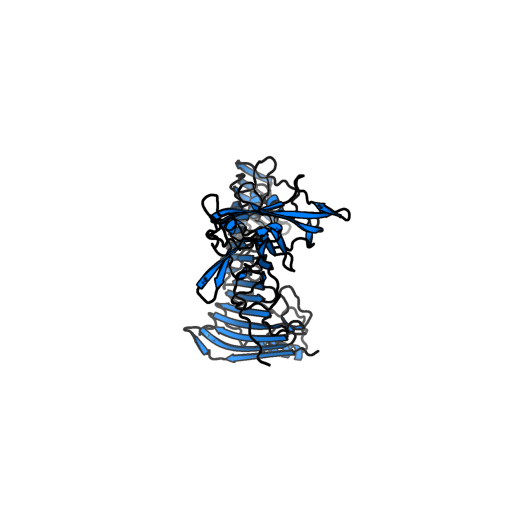O 1
ATOM 1472 N N . PHE A 1 196 ? 6.234 -5.421 1.269 1.00 96.44 196 PHE A N 1
ATOM 1473 C CA . PHE A 1 196 ? 6.790 -4.953 0.006 1.00 96.44 196 PHE A CA 1
ATOM 1474 C C . PHE A 1 196 ? 6.857 -6.135 -0.955 1.00 96.44 196 PHE A C 1
ATOM 1476 O O . PHE A 1 196 ? 7.556 -7.107 -0.681 1.00 96.44 196 PHE A O 1
ATOM 1483 N N . ALA A 1 197 ? 6.139 -6.028 -2.063 1.00 93.06 197 ALA A N 1
ATOM 1484 C CA . ALA A 1 197 ? 6.162 -6.920 -3.211 1.00 93.06 197 ALA A CA 1
ATOM 1485 C C . ALA A 1 197 ? 6.178 -6.066 -4.491 1.00 93.06 197 ALA A C 1
ATOM 1487 O O . ALA A 1 197 ? 5.968 -4.851 -4.436 1.00 93.06 197 ALA A O 1
ATOM 1488 N N . LYS A 1 198 ? 6.406 -6.695 -5.649 1.00 87.69 198 LYS A N 1
ATOM 1489 C CA . LYS A 1 198 ? 6.519 -6.002 -6.945 1.00 87.69 198 LYS A CA 1
ATOM 1490 C C . LYS A 1 198 ? 5.331 -5.075 -7.254 1.00 87.69 198 LYS A C 1
ATOM 1492 O O . LYS A 1 198 ? 5.543 -3.936 -7.662 1.00 87.69 198 LYS A O 1
ATOM 1497 N N . ASP A 1 199 ? 4.107 -5.542 -7.003 1.00 83.00 199 ASP A N 1
ATOM 1498 C CA . ASP A 1 199 ? 2.870 -4.831 -7.368 1.00 83.00 199 ASP A CA 1
ATOM 1499 C C . ASP A 1 199 ? 2.100 -4.272 -6.156 1.00 83.00 199 ASP A C 1
ATOM 1501 O O . ASP A 1 199 ? 1.215 -3.425 -6.304 1.00 83.00 199 ASP A O 1
ATOM 1505 N N . GLU A 1 200 ? 2.435 -4.721 -4.943 1.00 87.31 200 GLU A N 1
ATOM 1506 C CA . GLU A 1 200 ? 1.732 -4.362 -3.712 1.00 87.31 200 GLU A CA 1
ATOM 1507 C C . GLU A 1 200 ? 2.725 -4.040 -2.595 1.00 87.31 200 GLU A C 1
ATOM 1509 O O . GLU A 1 200 ? 3.599 -4.836 -2.260 1.00 87.31 200 GLU A O 1
ATOM 1514 N N . TRP A 1 201 ? 2.580 -2.873 -1.972 1.00 94.44 201 TRP A N 1
ATOM 1515 C CA . TRP A 1 201 ? 3.326 -2.548 -0.763 1.00 94.44 201 TRP A CA 1
ATOM 1516 C C . TRP A 1 201 ? 2.484 -1.720 0.190 1.00 94.44 201 TRP A C 1
ATOM 1518 O O . TRP A 1 201 ? 1.682 -0.886 -0.231 1.00 94.44 201 TRP A O 1
ATOM 1528 N N . TYR A 1 202 ? 2.674 -1.918 1.487 1.00 96.00 202 TYR A N 1
ATOM 1529 C CA . TYR A 1 202 ? 1.988 -1.135 2.500 1.00 96.00 202 TYR A CA 1
ATOM 1530 C C . TYR A 1 202 ? 2.704 -1.152 3.847 1.00 96.00 202 TYR A C 1
ATOM 1532 O O . TYR A 1 202 ? 3.424 -2.083 4.202 1.00 96.00 202 TYR A O 1
ATOM 1540 N N . ILE A 1 203 ? 2.477 -0.086 4.608 1.00 97.44 203 ILE A N 1
ATOM 1541 C CA . ILE A 1 203 ? 2.880 0.075 6.001 1.00 97.44 203 ILE A CA 1
ATOM 1542 C C . ILE A 1 203 ? 1.619 0.444 6.773 1.00 97.44 203 ILE A C 1
ATOM 1544 O O . ILE A 1 203 ? 1.065 1.530 6.597 1.00 97.44 203 ILE A O 1
ATOM 1548 N N . TRP A 1 204 ? 1.165 -0.463 7.625 1.00 96.81 204 TRP A N 1
ATOM 1549 C CA . TRP A 1 204 ? -0.001 -0.296 8.480 1.00 96.81 204 TRP A CA 1
ATOM 1550 C C . TRP A 1 204 ? 0.441 -0.330 9.941 1.00 96.81 204 TRP A C 1
ATOM 1552 O O . TRP A 1 204 ? 1.200 -1.197 10.347 1.00 96.81 204 TRP A O 1
ATOM 1562 N N . VAL A 1 205 ? -0.026 0.611 10.746 1.00 97.56 205 VAL A N 1
ATOM 1563 C CA . VAL A 1 205 ? 0.104 0.656 12.202 1.00 97.56 205 VAL A CA 1
ATOM 1564 C C . VAL A 1 205 ? -1.321 0.731 12.724 1.00 97.56 205 VAL A C 1
ATOM 1566 O O . VAL A 1 205 ? -1.929 1.800 12.758 1.00 97.56 205 VAL A O 1
ATOM 1569 N N . GLY A 1 206 ? -1.885 -0.429 13.041 1.00 95.00 206 GLY A N 1
ATOM 1570 C CA . GLY A 1 206 ? -3.327 -0.615 13.104 1.00 95.00 206 GLY A CA 1
ATOM 1571 C C . GLY A 1 206 ? -4.005 -0.389 11.748 1.00 95.00 206 GLY A C 1
ATOM 1572 O O . GLY A 1 206 ? -3.379 -0.109 10.727 1.00 95.00 206 GLY A O 1
ATOM 1573 N N . THR A 1 207 ? -5.324 -0.491 11.754 1.00 93.94 207 THR A N 1
ATOM 1574 C CA . THR A 1 207 ? -6.201 -0.183 10.621 1.00 93.94 207 THR A CA 1
ATOM 1575 C C . THR A 1 207 ? -7.394 0.636 11.121 1.00 93.94 207 THR A C 1
ATOM 1577 O O . THR A 1 207 ? -7.634 0.683 12.330 1.00 93.94 207 THR A O 1
ATOM 1580 N N . PRO A 1 208 ? -8.182 1.263 10.230 1.00 91.00 208 PRO A N 1
ATOM 1581 C CA . PRO A 1 208 ? -9.442 1.913 10.594 1.00 91.00 208 PRO A CA 1
ATOM 1582 C C . PRO A 1 208 ? -10.360 1.111 11.531 1.00 91.00 208 PRO A C 1
ATOM 1584 O O . PRO A 1 208 ? -11.011 1.703 12.399 1.00 91.00 208 PRO A O 1
ATOM 1587 N N . THR A 1 209 ? -10.387 -0.219 11.371 1.00 88.94 209 THR A N 1
ATOM 1588 C CA . THR A 1 209 ? -11.241 -1.160 12.115 1.00 88.94 209 THR A CA 1
ATOM 1589 C C . THR A 1 209 ? -10.524 -1.909 13.244 1.00 88.94 209 THR A C 1
ATOM 1591 O O . THR A 1 209 ? -11.175 -2.260 14.223 1.00 88.94 209 THR A O 1
ATOM 1594 N N . ASP A 1 210 ? -9.210 -2.142 13.146 1.00 92.19 210 ASP A N 1
ATOM 1595 C CA . ASP A 1 210 ? -8.362 -2.709 14.215 1.00 92.19 210 ASP A CA 1
ATOM 1596 C C . ASP A 1 210 ? -7.272 -1.696 14.586 1.00 92.19 210 ASP A C 1
ATOM 1598 O O . ASP A 1 210 ? -6.126 -1.775 14.137 1.00 92.19 210 ASP A O 1
ATOM 1602 N N . ARG A 1 211 ? -7.664 -0.665 15.339 1.00 95.25 211 ARG A N 1
ATOM 1603 C CA . ARG A 1 211 ? -6.780 0.442 15.724 1.00 95.25 211 ARG A CA 1
ATOM 1604 C C . ARG A 1 211 ? -5.813 0.020 16.821 1.00 95.25 211 ARG A C 1
ATOM 1606 O O . ARG A 1 211 ? -6.135 -0.805 17.674 1.00 95.25 211 ARG A O 1
ATOM 1613 N N . PHE A 1 212 ? -4.663 0.682 16.874 1.00 96.62 212 PHE A N 1
ATOM 1614 C CA . PHE A 1 212 ? -3.802 0.612 18.045 1.00 96.62 212 PHE A CA 1
ATOM 1615 C C . PHE A 1 212 ? -4.500 1.332 19.207 1.00 96.62 212 PHE A C 1
ATOM 1617 O O . PHE A 1 212 ? -4.745 2.530 19.109 1.00 96.62 212 PHE A O 1
ATOM 1624 N N . GLY A 1 213 ? -4.854 0.627 20.281 1.00 96.94 213 GLY A N 1
ATOM 1625 C CA . GLY A 1 213 ? -5.697 1.128 21.363 1.00 96.94 213 GLY A CA 1
ATOM 1626 C C . GLY A 1 213 ? -5.183 0.807 22.767 1.00 96.94 213 GLY A C 1
ATOM 1627 O O . GLY A 1 213 ? -4.723 -0.301 23.045 1.00 96.94 213 GLY A O 1
ATOM 1628 N N . LEU A 1 214 ? -5.320 1.768 23.682 1.00 96.31 214 LEU A N 1
ATOM 1629 C CA . LEU A 1 214 ? -4.949 1.678 25.094 1.00 96.31 214 LEU A CA 1
ATOM 1630 C C . LEU A 1 214 ? -6.111 2.115 25.986 1.00 96.31 214 LEU A C 1
ATOM 1632 O O . LEU A 1 214 ? -6.651 3.201 25.816 1.00 96.31 214 LEU A O 1
ATOM 1636 N N . LYS A 1 215 ? -6.432 1.313 26.995 1.00 95.50 215 LYS A N 1
ATOM 1637 C CA . LYS A 1 215 ? -7.336 1.639 28.098 1.00 95.50 215 LYS A CA 1
ATOM 1638 C C . LYS A 1 215 ? -6.532 2.111 29.300 1.00 95.50 215 LYS A C 1
ATOM 1640 O O . LYS A 1 215 ? -5.666 1.391 29.787 1.00 95.50 215 LYS A O 1
ATOM 1645 N N . VAL A 1 216 ? -6.845 3.298 29.801 1.00 95.25 216 VAL A N 1
ATOM 1646 C CA . VAL A 1 216 ? -6.234 3.917 30.976 1.00 95.25 216 VAL A CA 1
ATOM 1647 C C . VAL A 1 216 ? -7.246 3.922 32.118 1.00 95.25 216 VAL A C 1
ATOM 1649 O O . VAL A 1 216 ? -8.339 4.478 31.987 1.00 95.25 216 VAL A O 1
ATOM 1652 N N . LEU A 1 217 ? -6.890 3.291 33.241 1.00 90.75 217 LEU A N 1
ATOM 1653 C CA . LEU A 1 217 ? -7.698 3.190 34.469 1.00 90.75 217 LEU A CA 1
ATOM 1654 C C . LEU A 1 217 ? -9.118 2.626 34.263 1.00 90.75 217 LEU A C 1
ATOM 1656 O O . LEU A 1 217 ? -10.017 2.912 35.055 1.00 90.75 217 LEU A O 1
ATOM 1660 N N . ASN A 1 218 ? -9.347 1.858 33.189 1.00 86.00 218 ASN A N 1
ATOM 1661 C CA . ASN A 1 218 ? -10.684 1.447 32.731 1.00 86.00 218 ASN A CA 1
ATOM 1662 C C . ASN A 1 218 ? -11.681 2.617 32.584 1.00 86.00 218 ASN A C 1
ATOM 1664 O O . ASN A 1 218 ? -12.889 2.420 32.712 1.00 86.00 218 ASN A O 1
ATOM 1668 N N . LEU A 1 219 ? -11.168 3.828 32.355 1.00 91.44 219 LEU A N 1
ATOM 1669 C CA . LEU A 1 219 ? -11.936 5.066 32.248 1.00 91.44 219 LEU A CA 1
ATOM 1670 C C . LEU A 1 219 ? -11.807 5.672 30.855 1.00 91.44 219 LEU A C 1
ATOM 1672 O O . LEU A 1 219 ? -12.814 6.062 30.276 1.00 91.44 219 LEU A O 1
ATOM 1676 N N . ALA A 1 220 ? -10.580 5.779 30.345 1.00 95.69 220 ALA A N 1
ATOM 1677 C CA . ALA A 1 220 ? -10.294 6.375 29.048 1.00 95.69 220 ALA A CA 1
ATOM 1678 C C . ALA A 1 220 ? -9.741 5.321 28.088 1.00 95.69 220 ALA A C 1
ATOM 1680 O O . ALA A 1 220 ? -8.904 4.516 28.478 1.00 95.69 220 ALA A O 1
ATOM 1681 N N . GLU A 1 221 ? -10.175 5.343 26.840 1.00 96.69 221 GLU A N 1
ATOM 1682 C CA . GLU A 1 221 ? -9.615 4.594 25.728 1.00 96.69 221 GLU A CA 1
ATOM 1683 C C . GLU A 1 221 ? -9.002 5.593 24.745 1.00 96.69 221 GLU A C 1
ATOM 1685 O O . GLU A 1 221 ? -9.662 6.533 24.310 1.00 96.69 221 GLU A O 1
ATOM 1690 N N . LEU A 1 222 ? -7.719 5.421 24.450 1.00 97.38 222 LEU A N 1
ATOM 1691 C CA . LEU A 1 222 ? -6.975 6.161 23.439 1.00 97.38 222 LEU A CA 1
ATOM 1692 C C . LEU A 1 222 ? -6.744 5.213 22.278 1.00 97.38 222 LEU A C 1
ATOM 1694 O O . LEU A 1 222 ? -6.237 4.117 22.505 1.00 97.38 222 LEU A O 1
ATOM 1698 N N . ASN A 1 223 ? -7.063 5.614 21.055 1.00 97.31 223 ASN A N 1
ATOM 1699 C CA . ASN A 1 223 ? -6.756 4.808 19.883 1.00 97.31 223 ASN A CA 1
ATOM 1700 C C . ASN A 1 223 ? -6.210 5.640 18.727 1.00 97.31 223 ASN A C 1
ATOM 1702 O O . ASN A 1 223 ? -6.501 6.829 18.614 1.00 97.31 223 ASN A O 1
ATOM 1706 N N . ALA A 1 224 ? -5.403 5.009 17.881 1.00 97.81 224 ALA A N 1
ATOM 1707 C CA . ALA A 1 224 ? -4.882 5.596 16.660 1.00 97.81 224 ALA A CA 1
ATOM 1708 C C . ALA A 1 224 ? -4.613 4.525 15.599 1.00 97.81 224 ALA A C 1
ATOM 1710 O O . ALA A 1 224 ? -4.390 3.356 15.917 1.00 97.81 224 ALA A O 1
ATOM 1711 N N . TYR A 1 225 ? -4.605 4.935 14.337 1.00 97.81 225 TYR A N 1
ATOM 1712 C CA . TYR A 1 225 ? -4.071 4.127 13.249 1.00 97.81 225 TYR A CA 1
ATOM 1713 C C . TYR A 1 225 ? -3.325 4.996 12.242 1.00 97.81 225 TYR A C 1
ATOM 1715 O O . TYR A 1 225 ? -3.566 6.201 12.132 1.00 97.81 225 TYR A O 1
ATOM 1723 N N . PHE A 1 226 ? -2.448 4.356 11.484 1.00 97.88 226 PHE A N 1
ATOM 1724 C CA . PHE A 1 226 ? -1.768 4.926 10.334 1.00 97.88 226 PHE A CA 1
ATOM 1725 C C . PHE A 1 226 ? -1.644 3.848 9.262 1.00 97.88 226 PHE A C 1
ATOM 1727 O O . PHE A 1 226 ? -1.186 2.751 9.546 1.00 97.88 226 PHE A O 1
ATOM 1734 N N . VAL A 1 227 ? -2.042 4.142 8.036 1.00 97.19 227 VAL A N 1
ATOM 1735 C CA . VAL A 1 227 ? -1.939 3.242 6.890 1.00 97.19 227 VAL A CA 1
ATOM 1736 C C . VAL A 1 227 ? -1.358 4.015 5.717 1.00 97.19 227 VAL A C 1
ATOM 1738 O O . VAL A 1 227 ? -1.747 5.151 5.466 1.00 97.19 227 VAL A O 1
ATOM 1741 N N . MET A 1 228 ? -0.429 3.418 4.986 1.00 96.31 228 MET A N 1
ATOM 1742 C CA . MET A 1 228 ? 0.068 3.948 3.719 1.00 96.31 228 MET A CA 1
ATOM 1743 C C . MET A 1 228 ? 0.447 2.804 2.789 1.00 96.31 228 MET A C 1
ATOM 1745 O O . MET A 1 228 ? 0.779 1.720 3.266 1.00 96.31 228 MET A O 1
ATOM 1749 N N . GLY A 1 229 ? 0.428 3.041 1.483 1.00 94.62 229 GLY A N 1
ATOM 1750 C CA . GLY A 1 229 ? 0.787 2.020 0.506 1.00 94.62 229 GLY A CA 1
ATOM 1751 C C . GLY A 1 229 ? -0.086 2.021 -0.728 1.00 94.62 229 GLY A C 1
ATOM 1752 O O . GLY A 1 229 ? -0.831 2.966 -0.985 1.00 94.62 229 GLY A O 1
ATOM 1753 N N . THR A 1 230 ? 0.005 0.934 -1.483 1.00 90.00 230 THR A N 1
ATOM 1754 C CA . THR A 1 230 ? -0.835 0.661 -2.647 1.00 90.00 230 THR A CA 1
ATOM 1755 C C . THR A 1 230 ? -2.240 0.208 -2.283 1.00 90.00 230 THR A C 1
ATOM 1757 O O . THR A 1 230 ? -3.109 0.251 -3.143 1.00 90.00 230 THR A O 1
ATOM 1760 N N . LYS A 1 231 ? -2.448 -0.178 -1.019 1.00 85.19 231 LYS A N 1
ATOM 1761 C CA . LYS A 1 231 ? -3.694 -0.708 -0.475 1.00 85.19 231 LYS A CA 1
ATOM 1762 C C . LYS A 1 231 ? -4.080 0.051 0.788 1.00 85.19 231 LYS A C 1
ATOM 1764 O O . LYS A 1 231 ? -3.414 -0.059 1.823 1.00 85.19 231 LYS A O 1
ATOM 1769 N N . ILE A 1 232 ? -5.144 0.845 0.700 1.00 86.81 232 ILE A N 1
ATOM 1770 C CA . ILE A 1 232 ? -5.655 1.636 1.822 1.00 86.81 232 ILE A CA 1
ATOM 1771 C C . ILE A 1 232 ? -7.085 1.202 2.154 1.00 86.81 232 ILE A C 1
ATOM 1773 O O . ILE A 1 232 ? -7.978 1.415 1.327 1.00 86.81 232 ILE A O 1
ATOM 1777 N N . PRO A 1 233 ? -7.327 0.675 3.373 1.00 83.81 233 PRO A N 1
ATOM 1778 C CA . PRO A 1 233 ? -8.663 0.298 3.821 1.00 83.81 233 PRO A CA 1
ATOM 1779 C C . PRO A 1 233 ? -9.675 1.446 3.735 1.00 83.81 233 PRO A C 1
ATOM 1781 O O . PRO A 1 233 ? -9.320 2.624 3.622 1.00 83.81 233 PRO A O 1
ATOM 1784 N N . ALA A 1 234 ? -10.958 1.112 3.798 1.00 82.06 234 ALA A N 1
ATOM 1785 C CA . ALA A 1 234 ? -12.043 2.086 3.861 1.00 82.06 234 ALA A CA 1
ATOM 1786 C C . ALA A 1 234 ? -11.926 3.024 5.079 1.00 82.06 234 ALA A C 1
ATOM 1788 O O . ALA A 1 234 ? -11.518 2.604 6.165 1.00 82.06 234 ALA A O 1
ATOM 1789 N N . SER A 1 235 ? -12.303 4.297 4.904 1.00 82.38 235 SER A N 1
ATOM 1790 C CA . SER A 1 235 ? -12.452 5.216 6.042 1.00 82.38 235 SER A CA 1
ATOM 1791 C C . SER A 1 235 ? -13.652 4.759 6.884 1.00 82.38 235 SER A C 1
ATOM 1793 O O . SER A 1 235 ? -14.694 4.454 6.298 1.00 82.38 235 SER A O 1
ATOM 1795 N N . PRO A 1 236 ? -13.542 4.654 8.220 1.00 83.94 236 PRO A N 1
ATOM 1796 C CA . PRO A 1 236 ? -14.611 4.111 9.047 1.00 83.94 236 PRO A CA 1
ATOM 1797 C C . PRO A 1 236 ? -15.650 5.199 9.371 1.00 83.94 236 PRO A C 1
ATOM 1799 O O . PRO A 1 236 ? -15.294 6.375 9.460 1.00 83.94 236 PRO A O 1
ATOM 1802 N N . PRO A 1 237 ? -16.920 4.853 9.636 1.00 88.94 237 PRO A N 1
ATOM 1803 C CA . PRO A 1 237 ? -17.851 5.805 10.234 1.00 88.94 237 PRO A CA 1
ATOM 1804 C C . PRO A 1 237 ? -17.400 6.181 11.662 1.00 88.94 237 PRO A C 1
ATOM 1806 O O . PRO A 1 237 ? -16.669 5.421 12.310 1.00 88.94 237 PRO A O 1
ATOM 1809 N N . PRO A 1 238 ? -17.848 7.331 12.200 1.00 92.19 238 PRO A N 1
ATOM 1810 C CA . PRO A 1 238 ? -17.586 7.687 13.590 1.00 92.19 238 PRO A CA 1
ATOM 1811 C C . PRO A 1 238 ? -18.292 6.693 14.537 1.00 92.19 238 PRO A C 1
ATOM 1813 O O . PRO A 1 238 ? -19.186 5.955 14.110 1.00 92.19 238 PRO A O 1
ATOM 1816 N N . PRO A 1 239 ? -17.952 6.666 15.842 1.00 92.06 239 PRO A N 1
ATOM 1817 C CA . PRO A 1 239 ? -18.602 5.772 16.796 1.00 92.06 239 PRO A CA 1
ATOM 1818 C C . PRO A 1 239 ? -20.128 5.894 16.748 1.00 92.06 239 PRO A C 1
ATOM 1820 O O . PRO A 1 239 ? -20.658 7.006 16.730 1.00 92.06 239 PRO A O 1
ATOM 1823 N N . ALA A 1 240 ? -20.839 4.761 16.805 1.00 92.75 240 ALA A N 1
ATOM 1824 C CA . ALA A 1 240 ? -22.303 4.699 16.676 1.00 92.75 240 ALA A CA 1
ATOM 1825 C C . ALA A 1 240 ? -23.047 5.694 17.589 1.00 92.75 240 ALA A C 1
ATOM 1827 O O . ALA A 1 240 ? -24.069 6.259 17.210 1.00 92.75 240 ALA A O 1
ATOM 1828 N N . LYS A 1 241 ? -22.473 5.987 18.762 1.00 92.75 241 LYS A N 1
ATOM 1829 C CA . LYS A 1 241 ? -22.981 6.959 19.735 1.00 92.75 241 LYS A CA 1
ATOM 1830 C C . LYS A 1 241 ? -23.162 8.374 19.168 1.00 92.75 241 LYS A C 1
ATOM 1832 O O . LYS A 1 241 ? -24.091 9.067 19.571 1.00 92.75 241 LYS A O 1
ATOM 1837 N N . VAL A 1 242 ? -22.313 8.788 18.224 1.00 95.19 242 VAL A N 1
ATOM 1838 C CA . VAL A 1 242 ? -22.433 10.073 17.519 1.00 95.19 242 VAL A CA 1
ATOM 1839 C C . VAL A 1 242 ? -23.718 10.087 16.690 1.00 95.19 242 VAL A C 1
ATOM 1841 O O . VAL A 1 242 ? -24.554 10.964 16.888 1.00 95.19 242 VAL A O 1
ATOM 1844 N N . SER A 1 243 ? -23.921 9.079 15.834 1.00 93.88 243 SER A N 1
ATOM 1845 C CA . SER A 1 243 ? -25.145 8.938 15.028 1.00 93.88 243 SER A CA 1
ATOM 1846 C C . SER A 1 243 ? -26.389 8.852 15.916 1.00 93.88 243 SER A C 1
ATOM 1848 O O . SER A 1 243 ? -27.354 9.578 15.698 1.00 93.88 243 SER A O 1
ATOM 1850 N N . GLU A 1 244 ? -26.348 8.051 16.984 1.00 92.56 244 GLU A N 1
ATOM 1851 C CA . GLU A 1 244 ? -27.461 7.906 17.925 1.00 92.56 244 GLU A CA 1
ATOM 1852 C C . GLU A 1 244 ? -27.892 9.226 18.586 1.00 92.56 244 GLU A C 1
ATOM 1854 O O . GLU A 1 244 ? -29.090 9.458 18.771 1.00 92.56 244 GLU A O 1
ATOM 1859 N N . ILE A 1 245 ? -26.940 10.070 19.002 1.00 93.44 245 ILE A N 1
ATOM 1860 C CA . ILE A 1 245 ? -27.241 11.371 19.620 1.00 93.44 245 ILE A CA 1
ATOM 1861 C C . ILE A 1 245 ? -27.816 12.346 18.589 1.00 93.44 245 ILE A C 1
ATOM 1863 O O . ILE A 1 245 ? -28.682 13.147 18.934 1.00 93.44 245 ILE A O 1
ATOM 1867 N N . LEU A 1 246 ? -27.377 12.237 17.336 1.00 92.69 246 LEU A N 1
ATOM 1868 C CA . LEU A 1 246 ? -27.815 13.061 16.210 1.00 92.69 246 LEU A CA 1
ATOM 1869 C C . LEU A 1 246 ? -29.102 12.554 15.530 1.00 92.69 246 LEU A C 1
ATOM 1871 O O . LEU A 1 246 ? -29.406 12.984 14.422 1.00 92.69 246 LEU A O 1
ATOM 1875 N N . GLY A 1 247 ? -29.857 11.650 16.164 1.00 88.31 247 GLY A N 1
ATOM 1876 C CA . GLY A 1 247 ? -31.143 11.168 15.639 1.00 88.31 247 GLY A CA 1
ATOM 1877 C C . GLY A 1 247 ? -31.037 10.002 14.649 1.00 88.31 247 GLY A C 1
ATOM 1878 O O . GLY A 1 247 ? -31.962 9.759 13.882 1.00 88.31 247 GLY A O 1
ATOM 1879 N N . GLY A 1 248 ? -29.923 9.265 14.647 1.00 86.56 248 GLY A N 1
ATOM 1880 C CA . GLY A 1 248 ? -29.733 8.078 13.805 1.00 86.56 248 GLY A CA 1
ATOM 1881 C C . GLY A 1 248 ? -29.359 8.385 12.355 1.00 86.56 248 GLY A C 1
ATOM 1882 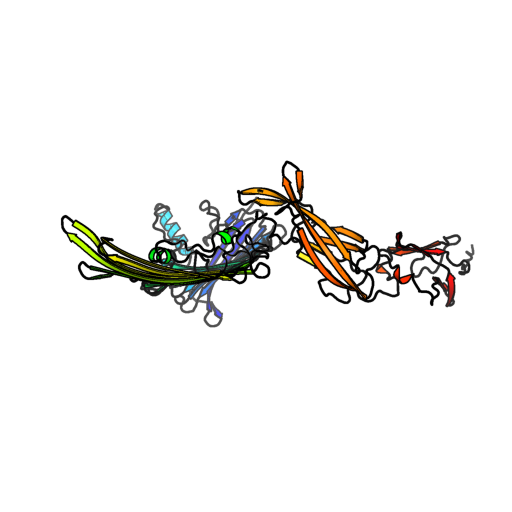O O . GLY A 1 248 ? -29.611 7.571 11.470 1.00 86.56 248 GLY A O 1
ATOM 1883 N N . ILE A 1 249 ? -28.772 9.555 12.093 1.00 86.75 249 ILE A N 1
ATOM 1884 C CA . ILE A 1 249 ? -28.330 9.945 10.750 1.00 86.75 249 ILE A CA 1
ATOM 1885 C C . ILE A 1 249 ? -27.234 9.018 10.213 1.00 86.75 249 ILE A C 1
ATOM 1887 O O . ILE A 1 249 ? -26.382 8.531 10.965 1.00 86.75 249 ILE A O 1
ATOM 1891 N N . ASN A 1 250 ? -27.226 8.811 8.895 1.00 87.81 250 ASN A N 1
ATOM 1892 C CA . ASN A 1 250 ? -26.164 8.064 8.233 1.00 87.81 250 ASN A CA 1
ATOM 1893 C C . ASN A 1 250 ? -24.879 8.907 8.159 1.00 87.81 250 ASN A C 1
ATOM 1895 O O . ASN A 1 250 ? -24.827 9.949 7.496 1.00 87.81 250 ASN A O 1
ATOM 1899 N N . LEU A 1 251 ? -23.840 8.435 8.847 1.00 87.94 251 LEU A N 1
ATOM 1900 C CA . LEU A 1 251 ? -22.523 9.069 8.906 1.00 87.94 251 LEU A CA 1
ATOM 1901 C C . LEU A 1 251 ? -21.475 8.352 8.047 1.00 87.94 251 LEU A C 1
ATOM 1903 O O . LEU A 1 251 ? -20.318 8.764 8.060 1.00 87.94 251 LEU A O 1
ATOM 1907 N N . ASP A 1 252 ? -21.859 7.332 7.279 1.00 83.81 252 ASP A N 1
ATOM 1908 C CA . ASP A 1 252 ? -20.989 6.694 6.291 1.00 83.81 252 ASP A CA 1
ATOM 1909 C C . ASP A 1 252 ? -20.915 7.536 5.008 1.00 83.81 252 ASP A C 1
ATOM 1911 O O . ASP A 1 252 ? -21.556 7.263 3.996 1.00 83.81 252 ASP A O 1
ATOM 1915 N N . TYR A 1 253 ? -20.156 8.628 5.083 1.00 79.38 253 TYR A N 1
ATOM 1916 C CA . TYR A 1 253 ? -19.994 9.591 3.989 1.00 79.38 253 TYR A CA 1
ATOM 1917 C C . TYR A 1 253 ? -19.068 9.100 2.862 1.00 79.38 253 TYR A C 1
ATOM 1919 O O . TYR A 1 253 ? -18.932 9.786 1.854 1.00 79.38 253 TYR A O 1
ATOM 1927 N N . MET A 1 254 ? -18.415 7.946 3.036 1.00 78.25 254 MET A N 1
ATOM 1928 C CA . MET A 1 254 ? -17.426 7.389 2.103 1.00 78.25 254 MET A CA 1
ATOM 1929 C C . MET A 1 254 ? -17.907 6.106 1.421 1.00 78.25 254 MET A C 1
ATOM 1931 O O . MET A 1 254 ? -17.121 5.457 0.737 1.00 78.25 254 MET A O 1
ATOM 1935 N N . ALA A 1 255 ? -19.170 5.711 1.601 1.00 72.19 255 ALA A N 1
ATOM 1936 C CA . ALA A 1 255 ? -19.703 4.457 1.074 1.00 72.19 255 ALA A CA 1
ATOM 1937 C C . ALA A 1 255 ? -19.466 4.285 -0.441 1.00 72.19 255 ALA A C 1
ATOM 1939 O O . ALA A 1 255 ? -19.050 3.213 -0.880 1.00 72.19 255 ALA A O 1
ATOM 1940 N N . ASN A 1 256 ? -19.669 5.349 -1.227 1.00 69.00 256 ASN A N 1
ATOM 1941 C CA . ASN A 1 256 ? -19.507 5.322 -2.684 1.00 69.00 256 ASN A CA 1
ATOM 1942 C C . ASN A 1 256 ? -18.030 5.203 -3.089 1.00 69.00 256 ASN A C 1
ATOM 1944 O O . ASN A 1 256 ? -17.674 4.401 -3.945 1.00 69.00 256 ASN A O 1
ATOM 1948 N N . GLU A 1 257 ? -17.149 5.970 -2.452 1.00 71.88 257 GLU A N 1
ATOM 1949 C CA . GLU A 1 257 ? -15.713 5.968 -2.730 1.00 71.88 257 GLU A CA 1
ATOM 1950 C C . GLU A 1 257 ? -15.039 4.670 -2.270 1.00 71.88 257 GLU A C 1
ATOM 1952 O O . GLU A 1 257 ? -14.148 4.150 -2.942 1.00 71.88 257 GLU A O 1
ATOM 1957 N N . ASN A 1 258 ? -15.484 4.116 -1.141 1.00 67.12 258 ASN A N 1
ATOM 1958 C CA . ASN A 1 258 ? -15.029 2.825 -0.636 1.00 67.12 258 ASN A CA 1
ATOM 1959 C C . ASN A 1 258 ? -15.381 1.678 -1.604 1.00 67.12 258 ASN A C 1
ATOM 1961 O O . ASN A 1 258 ? -14.669 0.675 -1.622 1.00 67.12 258 ASN A O 1
ATOM 1965 N N . ALA A 1 259 ? -16.421 1.829 -2.434 1.00 61.38 259 ALA A N 1
ATOM 1966 C CA . ALA A 1 259 ? -16.785 0.851 -3.460 1.00 61.38 259 ALA A CA 1
ATOM 1967 C C . ALA A 1 259 ? -15.836 0.846 -4.676 1.00 61.38 259 ALA A C 1
ATOM 1969 O O . ALA A 1 259 ? -15.810 -0.138 -5.409 1.00 61.38 259 ALA A O 1
ATOM 1970 N N . ILE A 1 260 ? -15.021 1.895 -4.880 1.00 60.91 260 ILE A N 1
ATOM 1971 C CA . ILE A 1 260 ? -14.040 1.958 -5.985 1.00 60.91 260 ILE A CA 1
ATOM 1972 C C . ILE A 1 260 ? -12.809 1.061 -5.710 1.00 60.91 260 ILE A C 1
ATOM 1974 O O . ILE A 1 260 ? -12.051 0.737 -6.623 1.00 60.91 260 ILE A O 1
ATOM 1978 N N . GLY A 1 261 ? -12.625 0.605 -4.466 1.00 61.81 261 GLY A N 1
ATOM 1979 C CA . GLY A 1 261 ? -11.566 -0.322 -4.066 1.00 61.81 261 GLY A CA 1
ATOM 1980 C C . GLY A 1 261 ? -10.458 0.308 -3.218 1.00 61.81 261 GLY A C 1
ATOM 1981 O O . GLY A 1 261 ? -10.454 1.499 -2.891 1.00 61.81 261 GLY A O 1
ATOM 1982 N N . GLU A 1 262 ? -9.499 -0.524 -2.817 1.00 62.88 262 GLU A N 1
ATOM 1983 C CA . GLU A 1 262 ? -8.384 -0.141 -1.948 1.00 62.88 262 GLU A CA 1
ATOM 1984 C C . GLU A 1 262 ? -7.241 0.448 -2.790 1.00 62.88 262 GLU A C 1
ATOM 1986 O O . GLU A 1 262 ? -6.290 -0.239 -3.138 1.00 62.88 262 GLU A O 1
ATOM 1991 N N . GLY A 1 263 ? -7.363 1.724 -3.173 1.00 69.88 263 GLY A N 1
ATOM 1992 C CA . GLY A 1 263 ? -6.351 2.435 -3.966 1.00 69.88 263 GLY A CA 1
ATOM 1993 C C . GLY A 1 263 ? -5.094 2.849 -3.186 1.00 69.88 263 GLY A C 1
ATOM 1994 O O . GLY A 1 263 ? -5.021 2.726 -1.958 1.00 69.88 263 GLY A O 1
ATOM 1995 N N . LYS A 1 264 ? -4.116 3.416 -3.910 1.00 88.44 264 LYS A N 1
ATOM 1996 C CA . LYS A 1 264 ? -2.863 3.948 -3.345 1.00 88.44 264 LYS A CA 1
ATOM 1997 C C . LYS A 1 264 ? -3.147 5.158 -2.455 1.00 88.44 264 LYS A C 1
ATOM 1999 O O . LYS A 1 264 ? -3.943 6.020 -2.828 1.00 88.44 264 LYS A O 1
ATOM 2004 N N . GLY A 1 265 ? -2.467 5.292 -1.319 1.00 92.88 265 GLY A N 1
ATOM 2005 C CA . GLY A 1 265 ? -2.632 6.488 -0.500 1.00 92.88 265 GLY A CA 1
ATOM 2006 C C . GLY A 1 265 ? -2.033 6.447 0.896 1.00 92.88 265 GLY A C 1
ATOM 2007 O O . GLY A 1 265 ? -1.103 5.696 1.185 1.00 92.88 265 GLY A O 1
ATOM 2008 N N . ILE A 1 266 ? -2.582 7.306 1.749 1.00 95.00 266 ILE A N 1
ATOM 2009 C CA . ILE A 1 266 ? -2.248 7.453 3.163 1.00 95.00 2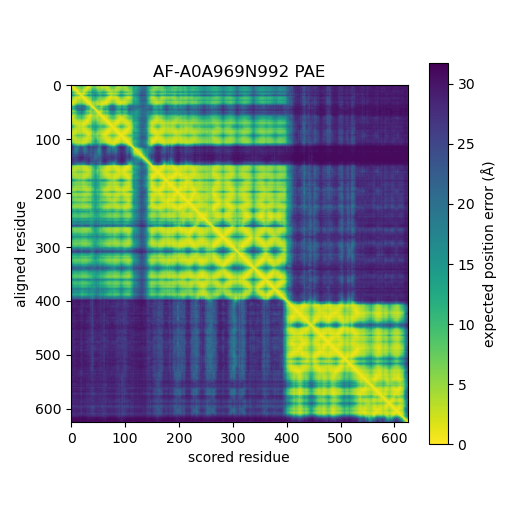66 ILE A CA 1
ATOM 2010 C C . ILE A 1 266 ? -3.529 7.726 3.952 1.00 95.00 266 ILE A C 1
ATOM 2012 O O . ILE A 1 266 ? -4.398 8.473 3.509 1.00 95.00 266 ILE A O 1
ATOM 2016 N N . GLY A 1 267 ? -3.660 7.136 5.131 1.00 95.38 267 GLY A N 1
ATOM 2017 C CA . GLY A 1 267 ? -4.771 7.377 6.036 1.00 95.38 267 GLY A CA 1
ATOM 2018 C C . GLY A 1 267 ? -4.320 7.298 7.481 1.00 95.38 267 GLY A C 1
ATOM 2019 O O . GLY A 1 267 ? -3.486 6.474 7.835 1.00 95.38 267 GLY A O 1
ATOM 2020 N N . PHE A 1 268 ? -4.858 8.157 8.327 1.00 97.25 268 PHE A N 1
ATOM 2021 C CA . PHE A 1 268 ? -4.555 8.158 9.747 1.00 97.25 268 PHE A CA 1
ATOM 2022 C C . PHE A 1 268 ? -5.722 8.736 10.530 1.00 97.25 268 PHE A C 1
ATOM 2024 O O . PHE A 1 268 ? -6.456 9.598 10.050 1.00 97.25 268 PHE A O 1
ATOM 2031 N N . GLY A 1 269 ? -5.881 8.268 11.756 1.00 97.25 269 GLY A N 1
ATOM 2032 C CA . GLY A 1 269 ? -6.939 8.735 12.632 1.00 97.25 269 GLY A CA 1
ATOM 2033 C C . GLY A 1 269 ? -6.581 8.493 14.080 1.00 97.25 269 GLY A C 1
ATOM 2034 O O . GLY A 1 269 ? -5.768 7.622 14.394 1.00 97.25 269 GLY A O 1
ATOM 2035 N N . ALA A 1 270 ? -7.186 9.276 14.961 1.00 97.94 270 ALA A N 1
ATOM 2036 C CA . ALA A 1 270 ? -7.013 9.153 16.398 1.00 97.94 270 ALA A CA 1
ATOM 2037 C C . ALA A 1 270 ? -8.327 9.438 17.122 1.00 97.94 270 ALA A C 1
ATOM 2039 O O . ALA A 1 270 ? -9.146 10.237 16.666 1.00 97.94 270 ALA A O 1
ATOM 2040 N N . GLY A 1 271 ? -8.520 8.790 18.265 1.00 97.62 271 GLY A N 1
ATOM 2041 C CA . GLY A 1 271 ? -9.718 8.920 19.075 1.00 97.62 271 GLY A CA 1
ATOM 2042 C C . GLY A 1 271 ? -9.427 8.820 20.567 1.00 97.62 271 GLY A C 1
ATOM 2043 O O . GLY A 1 271 ? -8.514 8.120 21.003 1.00 97.62 271 GLY A O 1
ATOM 2044 N N . LEU A 1 272 ? -10.245 9.526 21.338 1.00 97.44 272 LEU A N 1
ATOM 2045 C CA . LEU A 1 272 ? -10.361 9.429 22.783 1.00 97.44 272 LEU A CA 1
ATOM 2046 C C . LEU A 1 272 ? -11.813 9.091 23.113 1.00 97.44 272 LEU A C 1
ATOM 2048 O O . LEU A 1 272 ? -12.727 9.786 22.672 1.00 97.44 272 LEU A O 1
ATOM 2052 N N . GLN A 1 273 ? -12.030 8.067 23.928 1.00 97.19 273 GLN A N 1
ATOM 2053 C CA . GLN A 1 273 ? -13.327 7.741 24.509 1.00 97.19 273 GLN A CA 1
ATOM 2054 C C . GLN A 1 273 ? -13.178 7.676 26.023 1.00 97.19 273 GLN A C 1
ATOM 2056 O O . GLN A 1 273 ? -12.264 7.055 26.541 1.00 97.19 273 GLN A O 1
ATOM 2061 N N . ILE A 1 274 ? -14.075 8.317 26.755 1.00 96.50 274 ILE A N 1
ATOM 2062 C CA . ILE A 1 274 ? -14.145 8.277 28.211 1.00 96.50 274 ILE A CA 1
ATOM 2063 C C . ILE A 1 274 ? -15.474 7.631 28.572 1.00 96.50 274 ILE A C 1
ATOM 2065 O O . ILE A 1 274 ? -16.515 8.061 28.086 1.00 96.50 274 ILE A O 1
ATOM 2069 N N . SER A 1 275 ? -15.454 6.628 29.443 1.00 95.31 275 SER A N 1
ATOM 2070 C CA . SER A 1 275 ? -16.652 6.030 30.021 1.00 95.31 275 SER A CA 1
ATOM 2071 C C . SER A 1 275 ? -16.431 5.769 31.499 1.00 95.31 275 SER A C 1
ATOM 2073 O O . SER A 1 275 ? -15.553 5.012 31.903 1.00 95.31 275 SER A O 1
ATOM 2075 N N . THR A 1 276 ? -17.264 6.373 32.339 1.00 93.56 276 THR A N 1
ATOM 2076 C CA . THR A 1 276 ? -17.234 6.113 33.788 1.00 93.56 276 THR A CA 1
ATOM 2077 C C . THR A 1 276 ? -17.829 4.745 34.147 1.00 93.56 276 THR A C 1
ATOM 2079 O O . THR A 1 276 ? -17.719 4.292 35.295 1.00 93.56 276 THR A O 1
ATOM 2082 N N . GLY A 1 277 ? -18.472 4.082 33.178 1.00 90.81 277 GLY A N 1
ATOM 2083 C CA . GLY A 1 277 ? -19.402 2.997 33.434 1.00 90.81 277 GLY A CA 1
ATOM 2084 C C . GLY A 1 277 ? -20.536 3.447 34.358 1.00 90.81 277 GLY A C 1
ATOM 2085 O O . GLY A 1 277 ? -20.704 4.622 34.685 1.00 90.81 277 GLY A O 1
ATOM 2086 N N . ARG A 1 278 ? -21.336 2.494 34.826 1.00 90.88 278 ARG A N 1
ATOM 2087 C CA . ARG A 1 278 ? -22.407 2.802 35.772 1.00 90.88 278 ARG A CA 1
ATOM 2088 C C . ARG A 1 278 ? -21.859 2.887 37.197 1.00 90.88 278 ARG A C 1
ATOM 2090 O O . ARG A 1 278 ? -21.393 1.888 37.741 1.00 90.88 278 ARG A O 1
ATOM 2097 N N . LYS A 1 279 ? -21.976 4.053 37.831 1.00 90.62 279 LYS A N 1
ATOM 2098 C CA . LYS A 1 279 ? -21.688 4.263 39.257 1.00 90.62 279 LYS A CA 1
ATOM 2099 C C . LYS A 1 279 ? -22.987 4.341 40.044 1.00 90.62 279 LYS A C 1
ATOM 2101 O O . LYS A 1 279 ? -23.905 5.053 39.655 1.00 90.62 279 LYS A O 1
ATOM 2106 N N . THR A 1 280 ? -23.086 3.592 41.136 1.00 85.88 280 THR A N 1
ATOM 2107 C CA . THR A 1 280 ? -24.297 3.524 41.967 1.00 85.88 280 THR A CA 1
ATOM 2108 C C . THR A 1 280 ? -24.137 4.324 43.251 1.00 85.88 280 THR A C 1
ATOM 2110 O O . THR A 1 280 ? -23.113 4.198 43.920 1.00 85.88 280 THR A O 1
ATOM 2113 N N . LEU A 1 281 ? -25.174 5.067 43.633 1.00 78.69 281 LEU A N 1
ATOM 2114 C CA . LEU A 1 281 ? -25.296 5.742 44.923 1.00 78.69 281 LEU A CA 1
ATOM 2115 C C . LEU A 1 281 ? -26.683 5.438 45.506 1.00 78.69 281 LEU A C 1
ATOM 2117 O O . LEU A 1 281 ? -27.697 5.981 45.066 1.00 78.69 281 LEU A O 1
ATOM 2121 N N . GLY A 1 282 ? -26.740 4.524 46.477 1.00 76.44 282 GLY A N 1
ATOM 2122 C CA . GLY A 1 282 ? -28.008 4.015 47.004 1.00 76.44 282 GLY A CA 1
ATOM 2123 C C . GLY A 1 282 ? -28.836 3.321 45.908 1.00 76.44 282 GLY A C 1
ATOM 2124 O O . GLY A 1 282 ? -28.296 2.468 45.198 1.00 76.44 282 GLY A O 1
ATOM 2125 N N . PRO A 1 283 ? -30.131 3.653 45.743 1.00 75.06 283 PRO A N 1
ATOM 2126 C CA . PRO A 1 283 ? -30.935 3.104 44.657 1.00 75.06 283 PRO A CA 1
ATOM 2127 C C . PRO A 1 283 ? -30.614 3.764 43.309 1.00 75.06 283 PRO A C 1
ATOM 2129 O O . PRO A 1 283 ? -31.028 3.240 42.283 1.00 75.06 283 PRO A O 1
ATOM 2132 N N . PHE A 1 284 ? -29.892 4.884 43.267 1.00 77.25 284 PHE A N 1
ATOM 2133 C CA . PHE A 1 284 ? -29.617 5.604 42.028 1.00 77.25 284 PHE A CA 1
ATOM 2134 C C . PHE A 1 284 ? -28.356 5.098 41.337 1.00 77.25 284 PHE A C 1
ATOM 2136 O O . PHE A 1 284 ? -27.435 4.569 41.964 1.00 77.25 284 PHE A O 1
ATOM 2143 N N . TYR A 1 285 ? -28.299 5.296 40.028 1.00 86.88 285 TYR A N 1
ATOM 2144 C CA . TYR A 1 285 ? -27.086 5.144 39.249 1.00 86.88 285 TYR A CA 1
ATOM 2145 C C . TYR A 1 285 ? -26.866 6.344 38.334 1.00 86.88 285 TYR A C 1
ATOM 2147 O O . TYR A 1 285 ? -27.828 6.943 37.858 1.00 86.88 285 TYR A O 1
ATOM 2155 N N . ALA A 1 286 ? -25.601 6.647 38.063 1.00 88.69 286 ALA A N 1
ATOM 2156 C CA . ALA A 1 286 ? -25.163 7.622 37.079 1.00 88.69 286 ALA A CA 1
ATOM 2157 C C . ALA A 1 286 ? -24.133 6.991 36.132 1.00 88.69 286 ALA A C 1
ATOM 2159 O O . ALA A 1 286 ? -23.379 6.099 36.526 1.00 88.69 286 ALA A O 1
ATOM 2160 N N . GLN A 1 287 ? -24.118 7.441 34.885 1.00 94.62 287 GLN A N 1
ATOM 2161 C CA . GLN A 1 287 ? -23.140 7.087 33.863 1.00 94.62 287 GLN A CA 1
ATOM 2162 C C . GLN A 1 287 ? -22.828 8.340 33.051 1.00 94.62 287 GLN A C 1
ATOM 2164 O O . GLN A 1 287 ? -23.717 9.137 32.761 1.00 94.62 287 GLN A O 1
ATOM 2169 N N . PHE A 1 288 ? -21.564 8.496 32.693 1.00 95.75 288 PHE A N 1
ATOM 2170 C CA . PHE A 1 288 ? -21.071 9.567 31.840 1.00 95.75 288 PHE A CA 1
ATOM 2171 C C . PHE A 1 288 ? -20.122 8.977 30.810 1.00 95.75 288 PHE A C 1
ATOM 2173 O O . PHE A 1 288 ? -19.163 8.296 31.194 1.00 95.75 288 PHE A O 1
ATOM 2180 N N . ASP A 1 289 ? -20.404 9.266 29.544 1.00 97.19 289 ASP A N 1
ATOM 2181 C CA . ASP A 1 289 ? -19.595 8.901 28.396 1.00 97.19 289 ASP A CA 1
ATOM 2182 C C . ASP A 1 289 ? -19.263 10.159 27.588 1.00 97.19 289 ASP A C 1
ATOM 2184 O O . ASP A 1 289 ? -20.132 10.987 27.331 1.00 97.19 289 ASP A O 1
ATOM 2188 N N . ALA A 1 290 ? -18.024 10.295 27.142 1.00 97.81 290 ALA A N 1
ATOM 2189 C CA . ALA A 1 290 ? -17.605 11.346 26.225 1.00 97.81 290 ALA A CA 1
ATOM 2190 C C . ALA A 1 290 ? -16.647 10.766 25.193 1.00 97.81 290 ALA A C 1
ATOM 2192 O O . ALA A 1 290 ? -16.017 9.740 25.434 1.00 97.81 290 ALA A O 1
ATOM 2193 N N . GLY A 1 291 ? -16.509 11.414 24.050 1.00 98.06 291 GLY A N 1
ATOM 2194 C CA . GLY A 1 291 ? -15.484 11.034 23.097 1.00 98.06 291 GLY A CA 1
ATOM 2195 C C . GLY A 1 291 ? -15.245 12.104 22.057 1.00 98.06 291 GLY A C 1
ATOM 2196 O O . GLY A 1 291 ? -16.123 12.917 21.786 1.00 98.06 291 GLY A O 1
ATOM 2197 N N . ALA A 1 292 ? -14.054 12.095 21.481 1.00 98.38 292 ALA A N 1
ATOM 2198 C CA . ALA A 1 292 ? -13.705 12.910 20.332 1.00 98.38 292 ALA A CA 1
ATOM 2199 C C . ALA A 1 292 ? -12.671 12.181 19.481 1.00 98.38 292 ALA A C 1
ATOM 2201 O O . ALA A 1 292 ? -11.867 11.405 20.001 1.00 98.38 292 ALA A O 1
ATOM 2202 N N . GLY A 1 293 ? -12.671 12.441 18.184 1.00 98.06 293 GLY A N 1
ATOM 2203 C CA . GLY A 1 293 ? -11.697 11.853 17.285 1.00 98.06 293 GLY A CA 1
ATOM 2204 C C . GLY A 1 293 ? -11.776 12.431 15.890 1.00 98.06 293 GLY A C 1
ATOM 2205 O O . GLY A 1 293 ? -12.665 13.220 15.569 1.00 98.06 293 GLY A O 1
ATOM 2206 N N . PHE A 1 294 ? -10.816 12.034 15.073 1.00 97.38 294 PHE A N 1
ATOM 2207 C CA . PHE A 1 294 ? -10.761 12.397 13.672 1.00 97.38 294 PHE A CA 1
ATOM 2208 C C . PHE A 1 294 ? -10.202 11.243 12.849 1.00 97.38 294 PHE A C 1
ATOM 2210 O O . PHE A 1 294 ? -9.430 10.425 13.353 1.00 97.38 294 PHE A O 1
ATOM 2217 N N . ASP A 1 295 ? -10.550 11.241 11.570 1.00 96.69 295 ASP A N 1
ATOM 2218 C CA . ASP A 1 295 ? -9.990 10.355 10.559 1.00 96.69 295 ASP A CA 1
ATOM 2219 C C . ASP A 1 295 ? -9.702 11.187 9.312 1.00 96.69 295 ASP A C 1
ATOM 2221 O O . ASP A 1 295 ? -10.529 12.001 8.905 1.00 96.69 295 ASP A O 1
ATOM 2225 N N . VAL A 1 296 ? -8.517 11.023 8.733 1.00 94.75 296 VAL A N 1
ATOM 2226 C CA . VAL A 1 296 ? -8.085 11.695 7.504 1.00 94.75 296 VAL A CA 1
ATOM 2227 C C . VAL A 1 296 ? -7.521 10.647 6.565 1.00 94.75 296 VAL A C 1
ATOM 2229 O O . VAL A 1 296 ? -6.762 9.768 6.971 1.00 94.75 296 VAL A O 1
ATOM 2232 N N . MET A 1 297 ? -7.877 10.742 5.294 1.00 93.19 297 MET A N 1
ATOM 2233 C CA . MET A 1 297 ? -7.445 9.809 4.273 1.00 93.19 297 MET A CA 1
ATOM 2234 C C . MET A 1 297 ? -7.258 10.532 2.947 1.00 93.19 297 MET A C 1
ATOM 2236 O O . MET A 1 297 ? -8.137 11.242 2.479 1.00 93.19 297 MET A O 1
ATOM 2240 N N . LEU A 1 298 ? -6.100 10.338 2.335 1.00 92.06 298 LEU A N 1
ATOM 2241 C CA . LEU A 1 298 ? -5.756 10.812 1.007 1.00 92.06 298 LEU A CA 1
ATOM 2242 C C . LEU A 1 298 ? -5.537 9.581 0.132 1.00 92.06 298 LEU A C 1
ATOM 2244 O O . LEU A 1 298 ? -4.589 8.826 0.344 1.00 92.06 298 LEU A O 1
ATOM 2248 N N . LYS A 1 299 ? -6.430 9.379 -0.832 1.00 89.00 299 LYS A N 1
ATOM 2249 C CA . LYS A 1 299 ? -6.422 8.235 -1.747 1.00 89.00 299 LYS A CA 1
ATOM 2250 C C . LYS A 1 299 ? -6.303 8.720 -3.183 1.00 89.00 299 LYS A C 1
ATOM 2252 O O . LYS A 1 299 ? -6.848 9.766 -3.529 1.00 89.00 299 LYS A O 1
ATOM 2257 N N . ASN A 1 300 ? -5.593 7.958 -4.004 1.00 86.62 300 ASN A N 1
ATOM 2258 C CA . ASN A 1 300 ? -5.601 8.124 -5.444 1.00 86.62 300 ASN A CA 1
ATOM 2259 C C . ASN A 1 300 ? -6.651 7.182 -6.047 1.00 86.62 300 ASN A C 1
ATOM 2261 O O . ASN A 1 300 ? -6.523 5.963 -5.937 1.00 86.62 300 ASN A O 1
ATOM 2265 N N . TYR A 1 301 ? -7.680 7.765 -6.657 1.00 77.75 301 TYR A N 1
ATOM 2266 C CA . TYR A 1 301 ? -8.794 7.057 -7.287 1.00 77.75 301 TYR A CA 1
ATOM 2267 C C . TYR A 1 301 ? -8.624 6.895 -8.805 1.00 77.75 301 TYR A C 1
ATOM 2269 O O . TYR A 1 301 ? -9.521 6.378 -9.460 1.00 77.75 301 TYR A O 1
ATOM 2277 N N . GLY A 1 302 ? -7.501 7.329 -9.386 1.00 76.62 302 GLY A N 1
ATOM 2278 C CA . GLY A 1 302 ? -7.295 7.310 -10.833 1.00 76.62 302 GLY A CA 1
ATOM 2279 C C . GLY A 1 302 ? -8.209 8.297 -11.567 1.00 76.62 302 GLY A C 1
ATOM 2280 O O . GLY A 1 302 ? -8.506 9.384 -11.069 1.00 76.62 302 GLY A O 1
ATOM 2281 N N . ASN A 1 303 ? -8.655 7.923 -12.767 1.00 71.88 303 ASN A N 1
ATOM 2282 C CA . ASN A 1 303 ? -9.497 8.761 -13.629 1.00 71.88 303 ASN A CA 1
ATOM 2283 C C . ASN A 1 303 ? -10.996 8.518 -13.381 1.00 71.88 303 ASN A C 1
ATOM 2285 O O . ASN A 1 303 ? -11.729 8.099 -14.275 1.00 71.88 303 ASN A O 1
ATOM 2289 N N . VAL A 1 304 ? -11.449 8.781 -12.154 1.00 71.62 304 VAL A N 1
ATOM 2290 C CA . VAL A 1 304 ? -12.870 8.718 -11.774 1.00 71.62 304 VAL A CA 1
ATOM 2291 C C . VAL A 1 304 ? -13.543 10.068 -12.025 1.00 71.62 304 VAL A C 1
ATOM 2293 O O . VAL A 1 304 ? -12.936 11.107 -11.785 1.00 71.62 304 VAL A O 1
ATOM 2296 N N . PHE A 1 305 ? -14.796 10.065 -12.490 1.00 75.31 305 PHE A N 1
ATOM 2297 C CA . PHE A 1 305 ? -15.570 11.278 -12.780 1.00 75.31 305 PHE A CA 1
ATOM 2298 C C . PHE A 1 305 ? -16.838 11.355 -11.926 1.00 75.31 305 PHE A C 1
ATOM 2300 O O . PHE A 1 305 ? -17.500 10.348 -11.662 1.00 75.31 305 PHE A O 1
ATOM 2307 N N . CYS A 1 306 ? -17.189 12.577 -11.527 1.00 71.69 306 CYS A N 1
ATOM 2308 C CA . CYS A 1 306 ? -18.421 12.867 -10.803 1.00 71.69 306 CYS A CA 1
ATOM 2309 C C . CYS A 1 306 ? -19.562 13.164 -11.779 1.00 71.69 306 CYS A C 1
ATOM 2311 O O . CYS A 1 306 ? -19.387 13.823 -12.808 1.00 71.69 306 CYS A O 1
ATOM 2313 N N . LYS A 1 307 ? -20.762 12.698 -11.447 1.00 69.50 307 LYS A N 1
ATOM 2314 C CA . LYS A 1 307 ? -21.962 12.855 -12.266 1.00 69.50 307 LYS A CA 1
ATOM 2315 C C . LYS A 1 307 ? -22.277 14.322 -12.481 1.00 69.50 307 LYS A C 1
ATOM 2317 O O . LYS A 1 307 ? -22.429 15.079 -11.532 1.00 69.50 307 LYS A O 1
ATOM 2322 N N . GLY A 1 308 ? -22.402 14.709 -13.748 1.00 64.06 308 GLY A N 1
ATOM 2323 C CA . GLY A 1 308 ? -22.732 16.082 -14.122 1.00 64.06 308 GLY A CA 1
ATOM 2324 C C . GLY A 1 308 ? -21.583 17.086 -13.980 1.00 64.06 308 GLY A C 1
ATOM 2325 O O . GLY A 1 308 ? -21.808 18.259 -14.260 1.00 64.06 308 GLY A O 1
ATOM 2326 N N . GLN A 1 309 ? -20.368 16.659 -13.614 1.00 67.06 309 GLN A N 1
ATOM 2327 C CA . GLN A 1 309 ? -19.196 17.534 -13.529 1.00 67.06 309 GLN A CA 1
ATOM 2328 C C . GLN A 1 309 ? -18.182 17.239 -14.641 1.00 67.06 309 GLN A C 1
ATOM 2330 O O . GLN A 1 309 ? -17.906 16.090 -14.985 1.00 67.06 309 GLN A O 1
ATOM 2335 N N . SER A 1 310 ? -17.600 18.300 -15.206 1.00 57.06 310 SER A N 1
ATOM 2336 C CA . SER A 1 310 ? -16.514 18.204 -16.183 1.00 57.06 310 SER A CA 1
ATOM 2337 C C . SER A 1 310 ? -15.159 18.232 -15.469 1.00 57.06 310 SER A C 1
ATOM 2339 O O . SER A 1 310 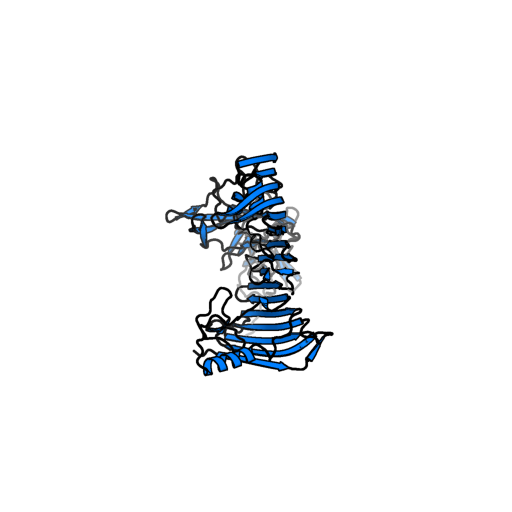? -14.646 19.307 -15.159 1.00 57.06 310 SER A O 1
ATOM 2341 N N . GLY A 1 311 ? -14.576 17.063 -15.208 1.00 64.56 311 GLY A N 1
ATOM 2342 C CA . GLY A 1 311 ? -13.222 16.939 -14.658 1.00 64.56 311 GLY A CA 1
ATOM 2343 C C . GLY A 1 311 ? -13.030 15.678 -13.808 1.00 64.56 311 GLY A C 1
ATOM 2344 O O . GLY A 1 311 ? -14.013 15.152 -13.285 1.00 64.56 311 GLY A O 1
ATOM 2345 N N . PRO A 1 312 ? -11.789 15.168 -13.692 1.00 73.19 312 PRO A N 1
ATOM 2346 C CA . PRO A 1 312 ? -11.494 14.012 -12.852 1.00 73.19 312 PRO A CA 1
ATOM 2347 C C . PRO A 1 312 ? -11.605 14.362 -11.361 1.00 73.19 312 PRO A C 1
ATOM 2349 O O . PRO A 1 312 ? -11.406 15.512 -10.960 1.00 73.19 312 PRO A O 1
ATOM 2352 N N . LEU A 1 313 ? -11.883 13.350 -10.540 1.00 82.06 313 LEU A N 1
ATOM 2353 C CA . LEU A 1 313 ? -11.926 13.435 -9.087 1.00 82.06 313 LEU A CA 1
ATOM 2354 C C . LEU A 1 313 ? -10.551 13.840 -8.532 1.00 82.06 313 LEU A C 1
ATOM 2356 O O . LEU A 1 313 ? -9.526 13.215 -8.812 1.00 82.06 313 LEU A O 1
ATOM 2360 N N . GLY A 1 314 ? -10.539 14.875 -7.699 1.00 85.69 314 GLY A N 1
ATOM 2361 C CA . GLY A 1 314 ? -9.343 15.368 -7.031 1.00 85.69 314 GLY A CA 1
ATOM 2362 C C . GLY A 1 314 ? -8.349 16.082 -7.951 1.00 85.69 314 GLY A C 1
ATOM 2363 O O . GLY A 1 314 ? -8.707 16.659 -8.976 1.00 85.69 314 GLY A O 1
ATOM 2364 N N . VAL A 1 315 ? -7.075 16.089 -7.551 1.00 83.56 315 VAL A N 1
ATOM 2365 C CA . VAL A 1 315 ? -5.958 16.624 -8.352 1.00 83.56 315 VAL A CA 1
ATOM 2366 C C . VAL A 1 315 ? -5.105 15.448 -8.808 1.00 83.56 315 VAL A C 1
ATOM 2368 O O . VAL A 1 315 ? -4.454 14.808 -7.988 1.00 83.56 315 VAL A O 1
ATOM 2371 N N . ASN A 1 316 ? -5.111 15.144 -10.109 1.00 81.06 316 ASN A N 1
ATOM 2372 C CA . ASN A 1 316 ? -4.438 13.964 -10.675 1.00 81.06 316 ASN A CA 1
ATOM 2373 C C . ASN A 1 316 ? -4.869 12.645 -9.989 1.00 81.06 316 ASN A C 1
ATOM 2375 O O . ASN A 1 316 ? -4.027 11.827 -9.613 1.00 81.06 316 ASN A O 1
ATOM 2379 N N . GLY A 1 317 ? -6.176 12.484 -9.747 1.00 81.00 317 GLY A N 1
ATOM 2380 C CA . GLY A 1 317 ? -6.770 11.330 -9.060 1.00 81.00 317 GLY A CA 1
ATOM 2381 C C . GLY A 1 317 ? -6.664 11.367 -7.531 1.00 81.00 317 GLY A C 1
ATOM 2382 O O . GLY A 1 317 ? -7.326 10.582 -6.855 1.00 81.00 317 GLY A O 1
ATOM 2383 N N . TRP A 1 318 ? -5.860 12.270 -6.956 1.00 87.88 318 TRP A N 1
ATOM 2384 C CA . TRP A 1 318 ? -5.696 12.393 -5.508 1.00 87.88 318 TRP A CA 1
ATOM 2385 C C . TRP A 1 318 ? -6.845 13.162 -4.866 1.00 87.88 318 TRP A C 1
ATOM 2387 O O . TRP A 1 318 ? -7.019 14.359 -5.111 1.00 87.88 318 TRP A O 1
ATOM 2397 N N . TYR A 1 319 ? -7.575 12.485 -3.985 1.00 89.12 319 TYR A N 1
ATOM 2398 C CA . TYR A 1 319 ? -8.733 13.024 -3.289 1.00 89.12 319 TYR A CA 1
ATOM 2399 C C . TYR A 1 319 ? -8.639 12.744 -1.787 1.00 89.12 319 TYR A C 1
ATOM 2401 O O . TYR A 1 319 ? -8.436 11.608 -1.341 1.00 89.12 319 TYR A O 1
ATOM 2409 N N . ALA A 1 320 ? -8.739 13.812 -1.003 1.00 90.88 320 ALA A N 1
ATOM 2410 C CA . ALA A 1 320 ? -8.703 13.778 0.444 1.00 90.88 320 ALA A CA 1
ATOM 2411 C C . ALA A 1 320 ? -10.122 13.719 0.999 1.00 90.88 320 ALA A C 1
ATOM 2413 O O . ALA A 1 320 ? -11.016 14.434 0.561 1.00 90.88 320 ALA A O 1
ATOM 2414 N N . ASN A 1 321 ? -10.311 12.901 2.017 1.00 90.44 321 ASN A N 1
ATOM 2415 C CA . ASN A 1 321 ? -11.525 12.836 2.797 1.00 90.44 321 ASN A CA 1
ATOM 2416 C C . ASN A 1 321 ? -11.156 12.839 4.275 1.00 90.44 321 ASN A C 1
ATOM 2418 O O . ASN A 1 321 ? -10.108 12.329 4.672 1.00 90.44 321 ASN A O 1
ATOM 2422 N N . GLY A 1 322 ? -12.011 13.423 5.096 1.00 93.56 322 GLY A N 1
ATOM 2423 C CA . GLY A 1 322 ? -11.810 13.373 6.528 1.00 93.56 322 GLY A CA 1
ATOM 2424 C C . GLY A 1 322 ? -13.055 13.706 7.315 1.00 93.56 322 GLY A C 1
ATOM 2425 O O . GLY A 1 322 ? -14.009 14.294 6.805 1.00 93.56 322 GLY A O 1
ATOM 2426 N N . GLN A 1 323 ? -13.018 13.330 8.582 1.00 95.75 323 GLN A N 1
ATOM 2427 C CA . GLN A 1 323 ? -14.053 13.632 9.548 1.00 95.75 323 GLN A CA 1
ATOM 2428 C C . GLN A 1 323 ? -13.444 14.006 10.890 1.00 95.75 323 GLN A C 1
ATOM 2430 O O . GLN A 1 323 ? -12.396 13.493 11.276 1.00 95.75 323 GLN A O 1
ATOM 2435 N N . ILE A 1 324 ? -14.139 14.864 11.623 1.00 97.56 324 ILE A N 1
ATOM 2436 C CA . ILE A 1 324 ? -13.908 15.132 13.037 1.00 97.56 324 ILE A CA 1
ATOM 2437 C C . ILE A 1 324 ? -15.245 15.023 13.758 1.00 97.56 324 ILE A C 1
ATOM 2439 O O . ILE A 1 324 ? -16.267 15.516 13.283 1.00 97.56 324 ILE A O 1
ATOM 2443 N N . TRP A 1 325 ? -15.255 14.349 14.897 1.00 97.81 325 TRP A N 1
ATOM 2444 C CA . TRP A 1 325 ? -16.465 14.103 15.665 1.00 97.81 325 TRP A CA 1
ATOM 2445 C C . TRP A 1 325 ? -16.193 14.270 17.156 1.00 97.81 325 TRP A C 1
ATOM 2447 O O . TRP A 1 325 ? -15.082 14.047 17.638 1.00 97.81 325 TRP A O 1
ATOM 2457 N N . ALA A 1 326 ? -17.227 14.662 17.893 1.00 98.31 326 ALA A N 1
ATOM 2458 C CA . ALA A 1 326 ? -17.216 14.727 19.343 1.00 98.31 326 ALA A CA 1
ATOM 2459 C C . ALA A 1 326 ? -18.611 14.431 19.900 1.00 98.31 326 ALA A C 1
ATOM 2461 O O . ALA A 1 326 ? -19.620 14.784 19.292 1.00 98.31 326 ALA A O 1
ATOM 2462 N N . TYR A 1 327 ? -18.678 13.800 21.069 1.00 98.19 327 TYR A N 1
ATOM 2463 C CA . TYR A 1 327 ? -19.921 13.589 21.796 1.00 98.19 327 TYR A CA 1
ATOM 2464 C C . TYR A 1 327 ? -19.717 13.637 23.310 1.00 98.19 327 TYR A C 1
ATOM 2466 O O . TYR A 1 327 ? -18.638 13.358 23.835 1.00 98.19 327 TYR A O 1
ATOM 2474 N N . LEU A 1 328 ? -20.802 13.936 24.015 1.00 97.56 328 LEU A N 1
ATOM 2475 C CA . LEU A 1 328 ? -20.952 13.790 25.456 1.00 97.56 328 LEU A CA 1
ATOM 2476 C C . LEU A 1 328 ? -22.350 13.239 25.746 1.00 97.56 328 LEU A C 1
ATOM 2478 O O . LEU A 1 328 ? -23.326 13.675 25.142 1.00 97.56 328 LEU A O 1
ATOM 2482 N N . GLU A 1 329 ? -22.463 12.272 26.650 1.00 96.88 329 GLU A N 1
ATOM 2483 C CA . GLU A 1 329 ? -23.730 11.692 27.088 1.00 96.88 329 GLU A CA 1
ATOM 2484 C C . GLU A 1 329 ? -23.696 11.385 28.587 1.00 96.88 329 GLU A C 1
ATOM 2486 O O . GLU A 1 329 ? -22.808 10.695 29.084 1.00 96.88 329 GLU A O 1
ATOM 2491 N N . GLY A 1 330 ? -24.697 11.877 29.311 1.00 93.62 330 GLY A N 1
ATOM 2492 C CA . GLY A 1 330 ? -24.940 11.560 30.712 1.00 93.62 330 GLY A CA 1
ATOM 2493 C C . GLY A 1 330 ? -26.259 10.813 30.884 1.00 93.62 330 GLY A C 1
ATOM 2494 O O . GLY A 1 330 ? -27.261 11.162 30.260 1.00 93.62 330 GLY A O 1
ATOM 2495 N N . ALA A 1 331 ? -26.279 9.812 31.761 1.00 93.12 331 ALA A N 1
ATOM 2496 C CA . ALA A 1 331 ? -27.481 9.076 32.135 1.00 93.12 331 ALA A CA 1
ATOM 2497 C C . ALA A 1 331 ? -27.602 8.941 33.657 1.00 93.12 331 ALA A C 1
ATOM 2499 O O . ALA A 1 331 ? -26.634 8.609 34.339 1.00 93.12 331 ALA A O 1
ATOM 2500 N N . ILE A 1 332 ? -28.806 9.152 34.184 1.00 82.94 332 ILE A N 1
ATOM 2501 C CA . ILE A 1 332 ? -29.182 8.960 35.586 1.00 82.94 332 ILE A CA 1
ATOM 2502 C C . ILE A 1 332 ? -30.409 8.049 35.627 1.00 82.94 332 ILE A C 1
ATOM 2504 O O . ILE A 1 332 ? -31.374 8.243 34.887 1.00 82.94 332 ILE A O 1
ATOM 2508 N N . GLY A 1 333 ? -30.407 7.062 36.516 1.00 82.50 333 GLY A N 1
ATOM 2509 C CA . GLY A 1 333 ? -31.561 6.194 36.726 1.00 82.50 333 GLY A CA 1
ATOM 2510 C C . GLY A 1 333 ? -31.632 5.619 38.129 1.00 82.50 333 GLY A C 1
ATOM 2511 O O . GLY A 1 333 ? -30.831 5.950 39.000 1.00 82.50 333 GLY A O 1
ATOM 2512 N N . ILE A 1 334 ? -32.616 4.753 38.350 1.00 74.50 334 ILE A N 1
ATOM 2513 C CA . ILE A 1 334 ? -32.883 4.101 39.629 1.00 74.50 334 ILE A CA 1
ATOM 2514 C C . ILE A 1 334 ? -32.972 2.584 39.454 1.00 74.50 334 ILE A C 1
ATOM 2516 O O . ILE A 1 334 ? -33.582 2.064 38.522 1.00 74.50 334 ILE A O 1
ATOM 2520 N N . LYS A 1 335 ? -32.347 1.851 40.369 1.00 74.69 335 LYS A N 1
ATOM 2521 C CA . LYS A 1 335 ? -32.439 0.407 40.533 1.00 74.69 335 LYS A CA 1
ATOM 2522 C C . LYS A 1 335 ? -33.461 0.113 41.628 1.00 74.69 335 LYS A C 1
ATOM 2524 O O . LYS A 1 335 ? -33.221 0.380 42.803 1.00 74.69 335 LYS A O 1
ATOM 2529 N N . VAL A 1 336 ? -34.582 -0.484 41.243 1.00 71.38 336 VAL A N 1
ATOM 2530 C CA . VAL A 1 336 ? -35.641 -0.921 42.156 1.00 71.38 336 VAL A CA 1
ATOM 2531 C C . VAL A 1 336 ? -35.474 -2.415 42.407 1.00 71.38 336 VAL A C 1
ATOM 2533 O O . VAL A 1 336 ? -35.431 -3.212 41.470 1.00 71.38 336 VAL A O 1
ATOM 2536 N N . ASN A 1 337 ? -35.359 -2.800 43.677 1.00 65.06 337 ASN A N 1
ATOM 2537 C CA . ASN A 1 337 ? -35.253 -4.195 44.104 1.00 65.06 337 ASN A CA 1
ATOM 2538 C C . ASN A 1 337 ? -36.278 -4.487 45.208 1.00 65.06 337 ASN A C 1
ATOM 2540 O O . ASN A 1 337 ? -35.920 -4.662 46.371 1.00 65.06 337 ASN A O 1
ATOM 2544 N N . LEU A 1 338 ? -37.562 -4.484 44.844 1.00 66.94 338 LEU A N 1
ATOM 2545 C CA . LEU A 1 338 ? -38.682 -4.809 45.729 1.00 66.94 338 LEU A CA 1
ATOM 2546 C C . LEU A 1 338 ? -39.178 -6.242 45.463 1.00 66.94 338 LEU A C 1
ATOM 2548 O O . LEU A 1 338 ? -38.891 -6.833 44.422 1.00 66.94 338 LEU A O 1
ATOM 2552 N N . ARG A 1 339 ? -39.943 -6.817 46.402 1.00 55.47 339 ARG A N 1
ATOM 2553 C CA . ARG A 1 339 ? -40.391 -8.228 46.363 1.00 55.47 339 ARG A CA 1
ATOM 2554 C C . ARG A 1 339 ? -41.211 -8.594 45.111 1.00 55.47 339 ARG A C 1
ATOM 2556 O O . ARG A 1 339 ? -41.124 -9.736 44.675 1.00 55.47 339 ARG A O 1
ATOM 2563 N N . PHE A 1 340 ? -41.938 -7.638 44.525 1.00 61.69 340 PHE A N 1
ATOM 2564 C CA . PHE A 1 340 ? -42.787 -7.831 43.333 1.00 61.69 340 PHE A CA 1
ATOM 2565 C C . PHE A 1 340 ? -42.341 -7.027 42.100 1.00 61.69 340 PHE A C 1
ATOM 2567 O O . PHE A 1 340 ? -42.807 -7.297 41.000 1.00 61.69 340 PHE A O 1
ATOM 2574 N N . ILE A 1 341 ? -41.444 -6.048 42.265 1.00 57.75 341 ILE A N 1
ATOM 2575 C CA . ILE A 1 341 ? -40.946 -5.194 41.180 1.00 57.75 341 ILE A CA 1
ATOM 2576 C C . ILE A 1 341 ? -39.427 -5.139 41.291 1.00 57.75 341 ILE A C 1
ATOM 2578 O O . ILE A 1 341 ? -38.871 -4.545 42.218 1.00 57.75 341 ILE A O 1
ATOM 2582 N N . LYS A 1 342 ? -38.757 -5.764 40.327 1.00 71.38 342 LYS A N 1
ATOM 2583 C CA . LYS A 1 342 ? -37.311 -5.681 40.141 1.00 71.38 342 LYS A CA 1
ATOM 2584 C C . LYS A 1 342 ? -37.062 -5.093 38.767 1.00 71.38 342 LYS A C 1
ATOM 2586 O O . LYS A 1 342 ? -37.574 -5.609 37.782 1.00 71.38 342 LYS A O 1
ATOM 2591 N N . GLY A 1 343 ? -36.306 -4.011 38.705 1.00 68.38 343 GLY A N 1
ATOM 2592 C CA . GLY A 1 343 ? -36.072 -3.325 37.444 1.00 68.38 343 GLY A CA 1
ATOM 2593 C C . GLY A 1 343 ? -35.086 -2.185 37.588 1.00 68.38 343 GLY A C 1
ATOM 2594 O O . GLY A 1 343 ? -34.810 -1.703 38.687 1.00 68.38 343 GLY A O 1
ATOM 2595 N N . GLN A 1 344 ? -34.531 -1.774 36.459 1.00 74.69 344 GLN A N 1
ATOM 2596 C CA . GLN A 1 344 ? -33.731 -0.566 36.348 1.00 74.69 344 GLN A CA 1
ATOM 2597 C C . GLN A 1 344 ? -34.497 0.390 35.452 1.00 74.69 344 GLN A C 1
ATOM 2599 O O . GLN A 1 344 ? -34.873 0.019 34.343 1.00 74.69 344 GLN A O 1
ATOM 2604 N N . TYR A 1 345 ? -34.738 1.593 35.951 1.00 75.44 345 TYR A N 1
ATOM 2605 C CA . TYR A 1 345 ? -35.536 2.597 35.268 1.00 75.44 345 TYR A CA 1
ATOM 2606 C C . TYR A 1 345 ? -34.673 3.831 35.043 1.00 75.44 345 TYR A C 1
ATOM 2608 O O . TYR A 1 345 ? -34.151 4.420 35.990 1.00 75.44 345 TYR A O 1
ATOM 2616 N N . GLU A 1 346 ? -34.491 4.198 33.780 1.00 80.88 346 GLU A N 1
ATOM 2617 C CA . GLU A 1 346 ? -33.794 5.424 33.405 1.00 80.88 346 GLU A CA 1
ATOM 2618 C C . GLU A 1 346 ? -34.676 6.639 33.713 1.00 80.88 346 GLU A C 1
ATOM 2620 O O . GLU A 1 346 ? -35.830 6.700 33.289 1.00 80.88 346 GLU A O 1
ATOM 2625 N N . ILE A 1 347 ? -34.130 7.603 34.455 1.00 69.38 347 ILE A N 1
ATOM 2626 C CA . ILE A 1 347 ? -34.826 8.838 34.835 1.00 69.38 347 ILE A CA 1
ATOM 2627 C C . ILE A 1 347 ? -34.491 9.955 33.860 1.00 69.38 347 ILE A C 1
ATOM 2629 O O . ILE A 1 347 ? -35.383 10.700 33.479 1.00 69.38 347 ILE A O 1
ATOM 2633 N N . LEU A 1 348 ? -33.222 10.086 33.483 1.00 77.44 348 LEU A N 1
ATOM 2634 C CA . LEU A 1 348 ? -32.732 11.140 32.611 1.00 77.44 348 LEU A CA 1
ATOM 2635 C C . LEU A 1 348 ? -31.592 10.591 31.761 1.00 77.44 348 LEU A C 1
ATOM 2637 O O . LEU A 1 348 ? -30.659 9.996 32.293 1.00 77.44 348 LEU A O 1
ATOM 2641 N N . ARG A 1 349 ? -31.625 10.855 30.463 1.00 89.06 349 ARG A N 1
ATOM 2642 C CA . ARG A 1 349 ? -30.481 10.728 29.565 1.00 89.06 349 ARG A CA 1
ATOM 2643 C C . ARG A 1 349 ? -30.381 12.007 28.757 1.00 89.06 349 ARG A C 1
ATOM 2645 O O . ARG A 1 349 ? -31.386 12.431 28.203 1.00 89.06 349 ARG A O 1
ATOM 2652 N N . VAL A 1 350 ? -29.203 12.615 28.709 1.00 88.75 350 VAL A N 1
ATOM 2653 C CA . VAL A 1 350 ? -28.921 13.823 27.922 1.00 88.75 350 VAL A CA 1
ATOM 2654 C C . VAL A 1 350 ? -27.652 13.577 27.131 1.00 88.75 350 VAL A C 1
ATOM 2656 O O . VAL A 1 350 ? -26.651 13.158 27.706 1.00 88.75 350 VAL A O 1
ATOM 2659 N N . GLY A 1 351 ? -27.689 13.838 25.830 1.00 95.88 351 GLY A N 1
ATOM 2660 C CA . GLY A 1 351 ? -26.526 13.742 24.960 1.00 95.88 351 GLY A CA 1
ATOM 2661 C C . GLY A 1 351 ? -26.417 14.942 24.037 1.00 95.88 351 GLY A C 1
ATOM 2662 O O . GLY A 1 351 ? -27.435 15.492 23.625 1.00 95.88 351 GLY A O 1
ATOM 2663 N N . ALA A 1 352 ? -25.188 15.325 23.709 1.00 96.00 352 ALA A N 1
ATOM 2664 C CA . ALA A 1 352 ? -24.869 16.273 22.652 1.00 96.00 352 ALA A CA 1
ATOM 2665 C C . ALA A 1 352 ? -23.732 15.709 21.799 1.00 96.00 352 ALA A C 1
ATOM 2667 O O . ALA A 1 352 ? -22.810 15.081 22.323 1.00 96.00 352 ALA A O 1
ATOM 2668 N N . ALA A 1 353 ? -23.815 15.902 20.489 1.00 97.75 353 ALA A N 1
ATOM 2669 C CA . ALA A 1 353 ? -22.815 15.434 19.547 1.00 97.75 353 ALA A CA 1
ATOM 2670 C C . ALA A 1 353 ? -22.629 16.443 18.417 1.00 97.75 353 ALA A C 1
ATOM 2672 O O . ALA A 1 353 ? -23.537 17.204 18.079 1.00 97.75 353 ALA A O 1
ATOM 2673 N N . ALA A 1 354 ? -21.434 16.437 17.846 1.00 97.50 354 ALA A N 1
ATOM 2674 C CA . ALA A 1 354 ? -21.088 17.191 16.662 1.00 97.50 354 ALA A CA 1
ATOM 2675 C C . ALA A 1 354 ? -20.223 16.325 15.748 1.00 97.50 354 ALA A C 1
ATOM 2677 O O . ALA A 1 354 ? -19.370 15.570 16.217 1.00 97.50 354 ALA A O 1
ATOM 2678 N N . VAL A 1 355 ? -20.434 16.448 14.446 1.00 97.75 355 VAL A N 1
ATOM 2679 C CA . VAL A 1 355 ? -19.626 15.806 13.413 1.00 97.75 355 VAL A CA 1
ATOM 2680 C C . VAL A 1 355 ? -19.437 16.779 12.260 1.00 97.75 355 VAL A C 1
ATOM 2682 O O . VAL A 1 355 ? -20.366 17.488 11.880 1.00 97.75 355 VAL A O 1
ATOM 2685 N N . LEU A 1 356 ? -18.227 16.828 11.722 1.00 96.75 356 LEU A N 1
ATOM 2686 C CA . LEU A 1 356 ? -17.878 17.566 10.519 1.00 96.75 356 LEU A CA 1
ATOM 2687 C C . LEU A 1 356 ? -17.158 16.604 9.580 1.00 96.75 356 LEU A C 1
ATOM 2689 O O . LEU A 1 356 ? -16.180 15.980 9.980 1.00 96.75 356 LEU A O 1
ATOM 2693 N N . GLN A 1 357 ? -17.652 16.482 8.355 1.00 95.56 357 GLN A N 1
ATOM 2694 C CA . GLN A 1 357 ? -17.123 15.622 7.301 1.00 95.56 357 GLN A CA 1
ATOM 2695 C C . GLN A 1 357 ? -16.759 16.490 6.107 1.00 95.56 357 GLN A C 1
ATOM 2697 O O . GLN A 1 357 ? -17.494 17.420 5.781 1.00 95.56 357 GLN A O 1
ATOM 2702 N N . ALA A 1 358 ? -15.628 16.207 5.473 1.00 93.44 358 ALA A N 1
ATOM 2703 C CA . ALA A 1 358 ? -15.143 16.963 4.332 1.00 93.44 358 ALA A CA 1
ATOM 2704 C C . ALA A 1 358 ? -14.515 16.046 3.279 1.00 93.44 358 ALA A C 1
ATOM 2706 O O . ALA A 1 358 ? -13.862 15.053 3.611 1.00 93.44 358 ALA A O 1
ATOM 2707 N N . LYS A 1 359 ? -14.685 16.423 2.012 1.00 92.00 359 LYS A N 1
ATOM 2708 C CA . LYS A 1 359 ? -14.050 15.835 0.834 1.00 92.00 359 LYS A CA 1
ATOM 2709 C C . LYS A 1 359 ? -13.427 16.964 -0.003 1.00 92.00 359 LYS A C 1
ATOM 2711 O O . LYS A 1 359 ? -14.060 17.994 -0.228 1.00 92.00 359 LYS A O 1
ATOM 2716 N N . LEU A 1 360 ? -12.159 16.820 -0.384 1.00 91.00 360 LEU A N 1
ATOM 2717 C CA . LEU A 1 360 ? -11.300 17.891 -0.902 1.00 91.00 360 LEU A CA 1
ATOM 2718 C C . LEU A 1 360 ? -10.318 17.341 -1.957 1.00 91.00 360 LEU A C 1
ATOM 2720 O O . LEU A 1 360 ? -9.922 16.182 -1.867 1.00 91.00 360 LEU A O 1
ATOM 2724 N N . PRO A 1 361 ? -9.781 18.163 -2.874 1.00 82.06 361 PRO A N 1
ATOM 2725 C CA . PRO A 1 361 ? -10.144 19.558 -3.110 1.00 82.06 361 PRO A CA 1
ATOM 2726 C C . PRO A 1 361 ? -11.222 19.738 -4.191 1.00 82.06 361 PRO A C 1
ATOM 2728 O O . PRO A 1 361 ? -11.847 20.792 -4.213 1.00 82.06 361 PRO A O 1
ATOM 2731 N N . ASN A 1 362 ? -11.433 18.755 -5.080 1.00 84.50 362 ASN A N 1
ATOM 2732 C CA . ASN A 1 362 ? -12.324 18.886 -6.239 1.00 84.50 362 ASN A CA 1
ATOM 2733 C C . ASN A 1 362 ? -13.145 17.599 -6.512 1.00 84.50 362 ASN A C 1
ATOM 2735 O O . ASN A 1 362 ? -12.527 16.573 -6.784 1.00 84.50 362 ASN A O 1
ATOM 2739 N N . PRO A 1 363 ? -14.488 17.630 -6.462 1.00 85.00 363 PRO A N 1
ATOM 2740 C CA . PRO A 1 363 ? -15.279 18.728 -5.923 1.00 85.00 363 PRO A CA 1
ATOM 2741 C C . PRO A 1 363 ? -15.034 18.883 -4.418 1.00 85.00 363 PRO A C 1
ATOM 2743 O O . PRO A 1 363 ? -14.754 17.914 -3.705 1.00 85.00 363 PRO A O 1
ATOM 2746 N N . PHE A 1 364 ? -15.101 20.127 -3.947 1.00 89.75 364 PHE A N 1
ATOM 2747 C CA . PHE A 1 364 ? -15.142 20.414 -2.520 1.00 89.75 364 PHE A CA 1
ATOM 2748 C C . PHE A 1 364 ? -16.538 20.083 -2.000 1.00 89.75 364 PHE A C 1
ATOM 2750 O O . PHE A 1 364 ? -17.530 20.581 -2.536 1.00 89.75 364 PHE A O 1
ATOM 2757 N N . TRP A 1 365 ? -16.600 19.309 -0.923 1.00 92.94 365 TRP A N 1
ATOM 2758 C CA . TRP A 1 365 ? -17.828 19.057 -0.185 1.00 92.94 365 TRP A CA 1
ATOM 2759 C C . TRP A 1 365 ? -17.548 19.032 1.310 1.00 92.94 365 TRP A C 1
ATOM 2761 O O . TRP A 1 365 ? -16.537 18.492 1.761 1.00 92.94 365 TRP A O 1
ATOM 2771 N N . MET A 1 366 ? -18.450 19.609 2.094 1.00 93.88 366 MET A N 1
ATOM 2772 C CA . MET A 1 366 ? -18.363 19.617 3.542 1.00 93.88 366 MET A CA 1
ATOM 2773 C C . MET A 1 366 ? -19.753 19.594 4.164 1.00 93.88 366 MET A C 1
ATOM 2775 O O . MET A 1 366 ? -20.607 20.410 3.826 1.00 93.88 366 MET A O 1
ATOM 2779 N N . ARG A 1 367 ? -19.947 18.718 5.147 1.00 94.31 367 ARG A N 1
ATOM 2780 C CA . ARG A 1 367 ? -21.186 18.589 5.914 1.00 94.31 367 ARG A CA 1
ATOM 2781 C C . ARG A 1 367 ? -20.887 18.634 7.399 1.00 94.31 367 ARG A C 1
ATOM 2783 O O . ARG A 1 367 ? -20.080 17.853 7.899 1.00 94.31 367 ARG A O 1
ATOM 2790 N N . GLY A 1 368 ? -21.560 19.527 8.111 1.00 94.31 368 GLY A N 1
ATOM 2791 C CA . GLY A 1 368 ? -21.520 19.596 9.565 1.00 94.31 368 GLY A CA 1
ATOM 2792 C C . GLY A 1 368 ? -22.884 19.295 10.164 1.00 94.31 368 GLY A C 1
ATOM 2793 O O . GLY A 1 368 ? -23.910 19.722 9.642 1.00 94.31 368 GLY A O 1
ATOM 2794 N N . THR A 1 369 ? -22.916 18.558 11.268 1.00 94.75 369 THR A N 1
ATOM 2795 C CA . THR A 1 369 ? -24.132 18.336 12.053 1.00 94.75 369 THR A CA 1
ATOM 2796 C C . THR A 1 369 ? -23.824 18.490 13.531 1.00 94.75 369 THR A C 1
ATOM 2798 O O . THR A 1 369 ? -22.888 17.875 14.036 1.00 94.75 369 THR A O 1
ATOM 2801 N N . ILE A 1 370 ? -24.614 19.304 14.225 1.00 93.12 370 ILE A N 1
ATOM 2802 C CA . ILE A 1 370 ? -24.584 19.448 15.679 1.00 93.12 370 ILE A CA 1
ATOM 2803 C C . ILE A 1 370 ? -25.983 19.212 16.224 1.00 93.12 370 ILE A C 1
ATOM 2805 O O . ILE A 1 370 ? -26.962 19.746 15.710 1.00 93.12 370 ILE A O 1
ATOM 2809 N N . GLY A 1 371 ? -26.088 18.415 17.274 1.00 92.31 371 GLY A N 1
ATOM 2810 C CA . GLY A 1 371 ? -27.381 18.066 17.826 1.00 92.31 371 GLY A CA 1
ATOM 2811 C C . GLY A 1 371 ? -27.302 17.610 19.264 1.00 92.31 371 GLY A C 1
ATOM 2812 O O . GLY A 1 371 ? -26.228 17.371 19.823 1.00 92.31 371 GLY A O 1
ATOM 2813 N N . GLY A 1 372 ? -28.473 17.497 19.863 1.00 86.62 372 GLY A N 1
ATOM 2814 C CA . GLY A 1 372 ? -28.632 16.983 21.202 1.00 86.62 372 GLY A CA 1
ATOM 2815 C C . GLY A 1 372 ? -29.948 16.251 21.356 1.00 86.62 372 GLY A C 1
ATOM 2816 O O . GLY A 1 372 ? -30.932 16.533 20.676 1.00 86.62 372 GLY A O 1
ATOM 2817 N N . ARG A 1 373 ? -29.964 15.310 22.290 1.00 89.75 373 ARG A N 1
ATOM 2818 C CA . ARG A 1 373 ? -31.154 14.549 22.657 1.00 89.75 373 ARG A CA 1
ATOM 2819 C C . ARG A 1 373 ? -31.312 14.522 24.161 1.00 89.75 373 ARG A C 1
ATOM 2821 O O . ARG A 1 373 ? -30.322 14.454 24.893 1.00 89.75 373 ARG A O 1
ATOM 2828 N N . TYR A 1 374 ? -32.552 14.497 24.627 1.00 82.12 374 TYR A N 1
ATOM 2829 C CA . TYR A 1 374 ? -32.856 14.174 26.010 1.00 82.12 374 TYR A CA 1
ATOM 2830 C C . TYR A 1 374 ? -34.038 13.212 26.123 1.00 82.12 374 TYR A C 1
ATOM 2832 O O . TYR A 1 374 ? -34.974 13.229 25.324 1.00 82.12 374 TYR A O 1
ATOM 2840 N N . ARG A 1 375 ? -33.990 12.358 27.144 1.00 80.50 375 ARG A N 1
ATOM 2841 C CA . ARG A 1 375 ? -35.037 11.400 27.492 1.00 80.50 375 ARG A CA 1
ATOM 2842 C C . ARG A 1 375 ? -35.256 11.416 28.996 1.00 80.50 375 ARG A C 1
ATOM 2844 O O . ARG A 1 375 ? -34.306 11.240 29.750 1.00 80.50 375 ARG A O 1
ATOM 2851 N N . ILE A 1 376 ? -36.497 11.600 29.427 1.00 71.50 376 ILE A N 1
ATOM 2852 C CA . ILE A 1 376 ? -36.905 11.645 30.830 1.00 71.50 376 ILE A CA 1
ATOM 2853 C C . ILE A 1 376 ? -37.905 10.513 31.096 1.00 71.50 376 ILE A C 1
ATOM 2855 O O . ILE A 1 376 ? -38.802 10.263 30.288 1.00 71.50 376 ILE A O 1
ATOM 2859 N N . LEU A 1 377 ? -37.730 9.820 32.224 1.00 72.75 377 LEU A N 1
ATOM 2860 C CA . LEU A 1 377 ? -38.556 8.700 32.695 1.00 72.75 377 LEU A CA 1
ATOM 2861 C C . LEU A 1 377 ? -38.790 7.641 31.605 1.00 72.75 377 LEU A C 1
ATOM 2863 O O . LEU A 1 377 ? -39.920 7.332 31.240 1.00 72.75 377 LEU A O 1
ATOM 2867 N N . GLY A 1 378 ? -37.711 7.120 31.025 1.00 63.81 378 GLY A N 1
ATOM 2868 C CA . GLY A 1 378 ? -37.795 6.086 29.991 1.00 63.81 378 GLY A CA 1
ATOM 2869 C C . GLY A 1 378 ? -38.434 6.524 28.666 1.00 63.81 378 GLY A C 1
ATOM 2870 O O . GLY A 1 378 ? -38.707 5.666 27.835 1.00 63.81 378 GLY A O 1
ATOM 2871 N N . GLY A 1 379 ? -38.640 7.827 28.434 1.00 72.06 379 GLY A N 1
ATOM 2872 C CA . GLY A 1 379 ? -39.181 8.357 27.173 1.00 72.06 379 GLY A CA 1
ATOM 2873 C C . GLY A 1 379 ? -40.559 8.993 27.268 1.00 72.06 379 GLY A C 1
ATOM 2874 O O . GLY A 1 379 ? -41.045 9.485 26.258 1.00 72.06 379 GLY A O 1
ATOM 2875 N N . LEU A 1 380 ? -41.147 9.054 28.467 1.00 67.50 380 LEU A N 1
ATOM 2876 C CA . LEU A 1 380 ? -42.390 9.792 28.727 1.00 67.50 380 LEU A CA 1
ATOM 2877 C C . LEU A 1 380 ? -42.297 11.265 28.310 1.00 67.50 380 LEU A C 1
ATOM 2879 O O . LEU A 1 380 ? -43.260 11.819 27.792 1.00 67.50 380 LEU A O 1
ATOM 2883 N N . VAL A 1 381 ? -41.133 11.884 28.519 1.00 71.56 381 VAL A N 1
ATOM 2884 C CA . VAL A 1 381 ? -40.805 13.196 27.956 1.00 71.56 381 VAL A CA 1
ATOM 2885 C C . VAL A 1 381 ? -39.477 13.061 27.229 1.00 71.56 381 VAL A C 1
ATOM 2887 O O . VAL A 1 381 ? -38.488 12.609 27.806 1.00 71.56 381 VAL A O 1
ATOM 2890 N N . SER A 1 382 ? -39.446 13.413 25.951 1.00 83.12 382 SER A N 1
ATOM 2891 C CA . SER A 1 382 ? -38.233 13.363 25.141 1.00 83.12 382 SER A CA 1
ATOM 2892 C C . SER A 1 382 ? -38.208 14.512 24.149 1.00 83.12 382 SER A C 1
ATOM 2894 O O . SER A 1 382 ? -39.248 15.075 23.810 1.00 83.12 382 SER A O 1
ATOM 2896 N N . GLY A 1 383 ? -37.010 14.866 23.715 1.00 72.56 383 GLY A N 1
ATOM 2897 C CA . GLY A 1 383 ? -36.812 15.845 22.665 1.00 72.56 383 GLY A CA 1
ATOM 2898 C C . GLY A 1 383 ? -35.451 15.664 22.023 1.00 72.56 383 GLY A C 1
ATOM 2899 O O . GLY A 1 383 ? -34.500 15.198 22.655 1.00 72.56 383 GLY A O 1
ATOM 2900 N N . GLU A 1 384 ? -35.379 16.046 20.762 1.00 85.62 384 GLU A N 1
ATOM 2901 C CA . GLU A 1 384 ? -34.165 16.045 19.964 1.00 85.62 384 GLU A CA 1
ATOM 2902 C C . GLU A 1 384 ? -34.064 17.366 19.207 1.00 85.62 384 GLU A C 1
ATOM 2904 O O . GLU A 1 384 ? -35.071 17.963 18.821 1.00 85.62 384 GLU A O 1
ATOM 2909 N N . CYS A 1 385 ? -32.843 17.851 19.036 1.00 80.50 385 CYS A N 1
ATOM 2910 C CA . CYS A 1 385 ? -32.528 18.949 18.144 1.00 80.50 385 CYS A CA 1
ATOM 2911 C C . CYS A 1 385 ? -31.331 18.548 17.288 1.00 80.50 385 CYS A C 1
ATOM 2913 O O . CYS A 1 385 ? -30.379 17.941 17.775 1.00 80.50 385 CYS A O 1
ATOM 2915 N N . SER A 1 386 ? -31.384 18.885 16.006 1.00 87.12 386 SER A N 1
ATOM 2916 C CA . SER A 1 386 ? -30.293 18.655 15.068 1.00 87.12 386 SER A CA 1
ATOM 2917 C C . SER A 1 386 ? -30.228 19.835 14.113 1.00 87.12 386 SER A C 1
ATOM 2919 O O . SER A 1 386 ? -31.240 20.244 13.545 1.00 87.12 386 SER A O 1
ATOM 2921 N N . PHE A 1 387 ? -29.039 20.406 13.977 1.00 83.56 387 PHE A N 1
ATOM 2922 C CA . PHE A 1 387 ? -28.723 21.469 13.042 1.00 83.56 387 PHE A CA 1
ATOM 2923 C C . PHE A 1 387 ? -27.664 20.942 12.088 1.00 83.56 387 PHE A C 1
ATOM 2925 O O . PHE A 1 387 ? -26.548 20.621 12.501 1.00 83.56 387 PHE A O 1
ATOM 2932 N N . GLN A 1 388 ? -28.024 20.863 10.813 1.00 91.19 388 GLN A N 1
ATOM 2933 C CA . GLN A 1 388 ? -27.138 20.442 9.740 1.00 91.19 388 GLN A CA 1
ATOM 2934 C C . GLN A 1 388 ? -26.834 21.632 8.835 1.00 91.19 388 GLN A C 1
ATOM 2936 O O . GLN A 1 388 ? -27.719 22.428 8.522 1.00 91.19 388 GLN A O 1
ATOM 2941 N N . PHE A 1 389 ? -25.586 21.731 8.397 1.00 88.25 389 PHE A N 1
ATOM 2942 C CA . PHE A 1 389 ? -25.198 22.581 7.283 1.00 88.25 389 PHE A CA 1
ATOM 2943 C C . PHE A 1 389 ? -24.398 21.761 6.276 1.00 88.25 389 PHE A C 1
ATOM 2945 O O . PHE A 1 389 ? -23.713 20.801 6.637 1.00 88.25 389 PHE A O 1
ATOM 2952 N N . GLU A 1 390 ? -24.475 22.161 5.016 1.00 92.88 390 GLU A N 1
ATOM 2953 C CA . GLU A 1 390 ? -23.770 21.523 3.915 1.00 92.88 390 GLU A CA 1
ATOM 2954 C C . GLU A 1 390 ? -23.259 22.602 2.959 1.00 92.88 390 GLU A C 1
ATOM 2956 O O . GLU A 1 390 ? -23.953 23.587 2.701 1.00 92.88 390 GLU A O 1
ATOM 2961 N N . ILE A 1 391 ? -22.013 22.463 2.511 1.00 90.00 391 ILE A N 1
ATOM 2962 C CA . ILE A 1 391 ? -21.315 23.420 1.653 1.00 90.00 391 ILE A CA 1
ATOM 2963 C C . ILE A 1 391 ? -20.591 22.638 0.558 1.00 90.00 391 ILE A C 1
ATOM 2965 O O . ILE A 1 391 ? -19.807 21.741 0.861 1.00 90.00 391 ILE A O 1
ATOM 2969 N N . GLY A 1 392 ? -20.784 23.038 -0.699 1.00 86.12 392 GLY A N 1
ATOM 2970 C CA . GLY A 1 392 ? -20.149 22.410 -1.859 1.00 86.12 392 GLY A CA 1
ATOM 2971 C C . GLY A 1 392 ? -21.054 21.405 -2.570 1.00 86.12 392 GLY A C 1
ATOM 2972 O O . GLY A 1 392 ? -22.257 21.373 -2.327 1.00 86.12 392 GLY A O 1
ATOM 2973 N N . GLU A 1 393 ? -20.470 20.611 -3.464 1.00 81.75 393 GLU A N 1
ATOM 2974 C CA . GLU A 1 393 ? -21.183 19.626 -4.286 1.00 81.75 393 GLU A CA 1
ATOM 2975 C C . GLU A 1 393 ? -20.634 18.228 -4.001 1.00 81.75 393 GLU A C 1
ATOM 2977 O O . GLU A 1 393 ? -19.442 17.976 -4.185 1.00 81.75 393 GLU A O 1
ATOM 2982 N N . GLU A 1 394 ? -21.488 17.314 -3.536 1.00 81.38 394 GLU A N 1
ATOM 2983 C CA . GLU A 1 394 ? -21.079 15.930 -3.298 1.00 81.38 394 GLU A CA 1
ATOM 2984 C C . GLU A 1 394 ? -20.872 15.191 -4.627 1.00 81.38 394 GLU A C 1
ATOM 2986 O O . GLU A 1 394 ? -21.724 15.222 -5.515 1.00 81.38 394 GLU A O 1
ATOM 2991 N N . CYS A 1 395 ? -19.735 14.505 -4.768 1.00 75.56 395 CYS A N 1
ATOM 2992 C CA . CYS A 1 395 ? -19.455 13.680 -5.937 1.00 75.56 395 CYS A CA 1
ATOM 2993 C C . CYS A 1 395 ? -20.297 12.395 -5.914 1.00 75.56 395 CYS A C 1
ATOM 2995 O O . CYS A 1 395 ? -19.994 11.455 -5.180 1.00 75.56 395 CYS A O 1
ATOM 2997 N N . GLU A 1 396 ? -21.311 12.307 -6.773 1.00 73.56 396 GLU A N 1
ATOM 2998 C CA . GLU A 1 396 ? -21.867 11.012 -7.171 1.00 73.56 396 GLU A CA 1
ATOM 2999 C C . GLU A 1 396 ? -20.947 10.395 -8.226 1.00 73.56 396 GLU A C 1
ATOM 3001 O O . GLU A 1 396 ? -20.903 10.859 -9.366 1.00 73.56 396 GLU A O 1
ATOM 3006 N N . ILE A 1 397 ? -20.198 9.357 -7.865 1.00 64.31 397 ILE A N 1
ATOM 3007 C CA . ILE A 1 397 ? -19.348 8.641 -8.820 1.00 64.31 397 ILE A CA 1
ATOM 3008 C C . ILE A 1 397 ? -20.239 7.968 -9.871 1.00 64.31 397 ILE A C 1
ATOM 3010 O O . ILE A 1 397 ? -21.108 7.164 -9.536 1.00 64.31 397 ILE A O 1
ATOM 3014 N N . VAL A 1 398 ? -20.015 8.283 -11.149 1.00 56.69 398 VAL A N 1
ATOM 3015 C CA . VAL A 1 398 ? -20.647 7.593 -12.285 1.00 56.69 398 VAL A CA 1
ATOM 3016 C C . VAL A 1 398 ? -19.590 6.997 -13.189 1.00 56.69 398 VAL A C 1
ATOM 3018 O O . VAL A 1 398 ? -18.694 7.677 -13.683 1.00 56.69 398 VAL A O 1
ATOM 3021 N N . GLY A 1 399 ? -19.771 5.718 -13.468 1.00 46.56 399 GLY A N 1
ATOM 3022 C CA . GLY A 1 399 ? -19.053 4.985 -14.489 1.00 46.56 399 GLY A CA 1
ATOM 3023 C C . GLY A 1 399 ? -19.309 3.504 -14.288 1.00 46.56 399 GLY A C 1
ATOM 3024 O O . GLY A 1 399 ? -19.253 3.024 -13.158 1.00 46.56 399 GLY A O 1
ATOM 3025 N N . ASP A 1 400 ? -19.564 2.781 -15.376 1.00 40.91 400 ASP A N 1
ATOM 3026 C CA . ASP A 1 400 ? -19.219 1.363 -15.414 1.00 40.91 400 ASP A CA 1
ATOM 3027 C C . ASP A 1 400 ? -17.705 1.310 -15.206 1.00 40.91 400 ASP A C 1
ATOM 3029 O O . ASP A 1 400 ? -16.929 1.560 -16.133 1.00 40.91 400 ASP A O 1
ATOM 3033 N N . VAL A 1 401 ? -17.282 1.119 -13.953 1.00 44.88 401 VAL A N 1
ATOM 3034 C CA . VAL A 1 401 ? -15.870 1.059 -13.585 1.00 44.88 401 VAL A CA 1
ATOM 3035 C C . VAL A 1 401 ? -15.329 -0.206 -14.221 1.00 44.88 401 VAL A C 1
ATOM 3037 O O . VAL A 1 401 ? -15.458 -1.306 -13.686 1.00 44.88 401 VAL A O 1
ATOM 3040 N N . SER A 1 402 ? -14.779 -0.070 -15.424 1.00 50.78 402 SER A N 1
ATOM 3041 C CA . SER A 1 402 ? -14.083 -1.179 -16.039 1.00 50.78 402 SER A CA 1
ATOM 3042 C C . SER A 1 402 ? -12.880 -1.492 -15.146 1.00 50.78 402 SER A C 1
ATOM 3044 O O . SER A 1 402 ? -12.060 -0.596 -14.921 1.00 50.78 402 SER A O 1
ATOM 3046 N N . PRO A 1 403 ? -12.741 -2.728 -14.634 1.00 50.09 403 PRO A N 1
ATOM 3047 C CA . PRO A 1 403 ? -11.735 -3.079 -13.628 1.00 50.09 403 PRO A CA 1
ATOM 3048 C C . PRO A 1 403 ? -10.285 -2.926 -14.125 1.00 50.09 403 PRO A C 1
ATOM 3050 O O . PRO A 1 403 ? -9.343 -3.114 -13.363 1.00 50.09 403 PRO A O 1
ATOM 3053 N N . VAL A 1 404 ? -10.094 -2.555 -15.394 1.00 52.97 404 VAL A N 1
ATOM 3054 C CA . VAL A 1 404 ? -8.790 -2.320 -16.017 1.00 52.97 404 VAL A CA 1
ATOM 3055 C C . VAL A 1 404 ? -8.406 -0.842 -16.152 1.00 52.97 404 VAL A C 1
ATOM 3057 O O . VAL A 1 404 ? -7.264 -0.560 -16.489 1.00 52.97 404 VAL A O 1
ATOM 3060 N N . GLN A 1 405 ? -9.298 0.120 -15.870 1.00 50.00 405 GLN A N 1
ATOM 3061 C CA . GLN A 1 405 ? -8.980 1.556 -16.018 1.00 50.00 405 GLN A CA 1
ATOM 3062 C C . GLN A 1 405 ? -7.922 2.073 -15.028 1.00 50.00 405 GLN A C 1
ATOM 3064 O O . GLN A 1 405 ? -7.318 3.113 -15.276 1.00 50.00 405 GLN A O 1
ATOM 3069 N N . ASN A 1 406 ? -7.673 1.344 -13.936 1.00 50.19 406 ASN A N 1
ATOM 3070 C CA . ASN A 1 406 ? -6.656 1.672 -12.931 1.00 50.19 406 ASN A CA 1
ATOM 3071 C C . ASN A 1 406 ? -5.367 0.841 -13.079 1.00 50.19 406 ASN A C 1
ATOM 3073 O O . ASN A 1 406 ? -4.491 0.901 -12.214 1.00 50.19 406 ASN A O 1
ATOM 3077 N N . ILE A 1 407 ? -5.249 0.053 -14.151 1.00 60.84 407 ILE A N 1
ATOM 3078 C CA . ILE A 1 407 ? -4.053 -0.736 -14.443 1.00 60.84 407 ILE A CA 1
ATOM 3079 C C . ILE A 1 407 ? -3.082 0.141 -15.235 1.00 60.84 407 ILE A C 1
ATOM 3081 O O . ILE A 1 407 ? -3.386 0.547 -16.351 1.00 60.84 407 ILE A O 1
ATOM 3085 N N . GLN A 1 408 ? -1.908 0.412 -14.660 1.00 65.38 408 GLN A N 1
ATOM 3086 C CA . GLN A 1 408 ? -0.795 1.033 -15.376 1.00 65.38 408 GLN A CA 1
ATOM 3087 C C . GLN A 1 408 ? -0.005 -0.055 -16.110 1.00 65.38 408 GLN A C 1
ATOM 3089 O O . GLN A 1 408 ? 0.745 -0.811 -15.488 1.00 65.38 408 GLN A O 1
ATOM 3094 N N . VAL A 1 409 ? -0.172 -0.134 -17.425 1.00 77.56 409 VAL A N 1
ATOM 3095 C CA . VAL A 1 409 ? 0.505 -1.094 -18.294 1.00 77.56 409 VAL A CA 1
ATOM 3096 C C . VAL A 1 409 ? 1.860 -0.566 -18.736 1.00 77.56 409 VAL A C 1
ATOM 3098 O O . VAL A 1 409 ? 2.823 -1.326 -18.693 1.00 77.56 409 VAL A O 1
ATOM 3101 N N . ILE A 1 410 ? 1.969 0.698 -19.156 1.00 82.44 410 ILE A N 1
ATOM 3102 C CA . ILE A 1 410 ? 3.231 1.270 -19.637 1.00 82.44 410 ILE A CA 1
ATOM 3103 C C . ILE A 1 410 ? 4.048 1.698 -18.411 1.00 82.44 410 ILE A C 1
ATOM 3105 O O . ILE A 1 410 ? 3.714 2.663 -17.720 1.00 82.44 410 ILE A O 1
ATOM 3109 N N . ALA A 1 411 ? 5.114 0.954 -18.116 1.00 71.50 411 ALA A N 1
ATOM 3110 C CA . ALA A 1 411 ? 5.973 1.217 -16.966 1.00 71.50 411 ALA A CA 1
ATOM 3111 C C . ALA A 1 411 ? 6.850 2.446 -17.225 1.00 71.50 411 ALA A C 1
ATOM 3113 O O . ALA A 1 411 ? 6.845 3.400 -16.449 1.00 71.50 411 ALA A O 1
ATOM 3114 N N . GLU A 1 412 ? 7.570 2.428 -18.347 1.00 76.00 412 GLU A N 1
ATOM 3115 C CA . GLU A 1 412 ? 8.447 3.512 -18.777 1.00 76.00 412 GLU A CA 1
ATOM 3116 C C . GLU A 1 412 ? 8.786 3.412 -20.269 1.00 76.00 412 GLU A C 1
ATOM 3118 O O . GLU A 1 412 ? 8.596 2.375 -20.910 1.00 76.00 412 GLU A O 1
ATOM 3123 N N . ALA A 1 413 ? 9.335 4.499 -20.812 1.00 91.50 413 ALA A N 1
ATOM 3124 C CA . ALA A 1 413 ? 9.952 4.518 -22.128 1.00 91.50 413 ALA A CA 1
ATOM 3125 C C . ALA A 1 413 ? 11.347 5.145 -22.050 1.00 91.50 413 ALA A C 1
ATOM 3127 O O . ALA A 1 413 ? 11.562 6.138 -21.350 1.00 91.50 413 ALA A O 1
ATOM 3128 N N . THR A 1 414 ? 12.294 4.564 -22.784 1.00 89.56 414 THR A N 1
ATOM 3129 C CA . THR A 1 414 ? 13.672 5.042 -22.889 1.00 89.56 414 THR A CA 1
ATOM 3130 C C . THR A 1 414 ? 13.965 5.446 -24.337 1.00 89.56 414 THR A C 1
ATOM 3132 O O . THR A 1 414 ? 13.608 4.709 -25.255 1.00 89.56 414 THR A O 1
ATOM 3135 N N . PRO A 1 415 ? 14.614 6.594 -24.606 1.00 96.50 415 PRO A N 1
ATOM 3136 C CA . PRO A 1 415 ? 15.104 7.596 -23.655 1.00 96.50 415 PRO A CA 1
ATOM 3137 C C . PRO A 1 415 ? 14.003 8.259 -22.814 1.00 96.50 415 PRO A C 1
ATOM 3139 O O . PRO A 1 415 ? 12.877 8.441 -23.278 1.00 96.50 415 PRO A O 1
ATOM 3142 N N . SER A 1 416 ? 14.357 8.624 -21.580 1.00 88.75 416 SER A N 1
ATOM 3143 C CA . SER A 1 416 ? 13.462 9.322 -20.655 1.00 88.75 416 SER A CA 1
ATOM 3144 C C . SER A 1 416 ? 13.111 10.723 -21.162 1.00 88.75 416 SER A C 1
ATOM 3146 O O . SER A 1 416 ? 13.871 11.326 -21.926 1.00 88.75 416 SER A O 1
ATOM 3148 N N . ASP A 1 417 ? 11.990 11.275 -20.695 1.00 93.31 417 ASP A N 1
ATOM 3149 C CA . ASP A 1 417 ? 11.593 12.637 -21.054 1.00 93.31 417 ASP A CA 1
ATOM 3150 C C . ASP A 1 417 ? 12.666 13.666 -20.656 1.00 93.31 417 ASP A C 1
ATOM 3152 O O . ASP A 1 417 ? 13.268 13.598 -19.583 1.00 93.31 417 ASP A O 1
ATOM 3156 N N . GLY A 1 418 ? 12.948 14.593 -21.565 1.00 91.12 418 GLY A N 1
ATOM 3157 C CA . GLY A 1 418 ? 13.994 15.599 -21.434 1.00 91.12 418 GLY A CA 1
ATOM 3158 C C . GLY A 1 418 ? 15.429 15.097 -21.636 1.00 91.12 418 GLY A C 1
ATOM 3159 O O . GLY A 1 418 ? 16.347 15.904 -21.490 1.00 91.12 418 GLY A O 1
ATOM 3160 N N . ALA A 1 419 ? 15.663 13.823 -21.980 1.00 91.75 419 ALA A N 1
ATOM 3161 C CA . ALA A 1 419 ? 17.019 13.315 -22.206 1.00 91.75 419 ALA A CA 1
ATOM 3162 C C . ALA A 1 419 ? 17.736 14.089 -23.326 1.00 91.75 419 ALA A C 1
ATOM 3164 O O . ALA A 1 419 ? 17.153 14.383 -24.372 1.00 91.75 419 ALA A O 1
ATOM 3165 N N . THR A 1 420 ? 19.012 14.404 -23.119 1.00 96.88 420 THR A N 1
ATOM 3166 C CA . THR A 1 420 ? 19.868 15.110 -24.081 1.00 96.88 420 THR A CA 1
ATOM 3167 C C . THR A 1 420 ? 21.062 14.249 -24.476 1.00 96.88 420 THR A C 1
ATOM 3169 O O . THR A 1 420 ? 21.378 13.269 -23.805 1.00 96.88 420 THR A O 1
ATOM 3172 N N . ASP A 1 421 ? 21.705 14.604 -25.591 1.00 96.12 421 ASP A N 1
ATOM 3173 C CA . ASP A 1 421 ? 22.873 13.899 -26.137 1.00 96.12 421 ASP A CA 1
ATOM 3174 C C . ASP A 1 421 ? 22.636 12.392 -26.374 1.00 96.12 421 ASP A C 1
ATOM 3176 O O . ASP A 1 421 ? 23.522 11.550 -26.234 1.00 96.12 421 ASP A O 1
ATOM 3180 N N . VAL A 1 422 ? 21.403 12.026 -26.748 1.00 97.25 422 VAL A N 1
ATOM 3181 C CA . VAL A 1 422 ? 21.049 10.630 -27.029 1.00 97.25 422 VAL A CA 1
ATOM 3182 C C . VAL A 1 422 ? 21.768 10.165 -28.293 1.00 97.25 422 VAL A C 1
ATOM 3184 O O . VAL A 1 422 ? 21.635 10.776 -29.354 1.00 97.25 422 VAL A O 1
ATOM 3187 N N . ASN A 1 423 ? 22.494 9.051 -28.211 1.00 95.88 423 ASN A N 1
ATOM 3188 C CA . ASN A 1 423 ? 23.194 8.489 -29.362 1.00 95.88 423 ASN A CA 1
ATOM 3189 C C . ASN A 1 423 ? 22.216 8.220 -30.528 1.00 95.88 423 ASN A C 1
ATOM 3191 O O . ASN A 1 423 ? 21.198 7.554 -30.351 1.00 95.88 423 ASN A O 1
ATOM 3195 N N . VAL A 1 424 ? 22.541 8.693 -31.735 1.00 96.00 424 VAL A N 1
ATOM 3196 C CA . VAL A 1 424 ? 21.703 8.529 -32.939 1.00 96.00 424 VAL A CA 1
ATOM 3197 C C . VAL A 1 424 ? 21.484 7.066 -33.350 1.00 96.00 424 VAL A C 1
ATOM 3199 O O . VAL A 1 424 ? 20.531 6.747 -34.060 1.00 96.00 424 VAL A O 1
ATOM 3202 N N . PHE A 1 425 ? 22.343 6.153 -32.893 1.00 95.06 425 PHE A N 1
ATOM 3203 C CA . PHE A 1 425 ? 22.193 4.714 -33.104 1.00 95.06 425 PHE A CA 1
ATOM 3204 C C . PHE A 1 425 ? 21.241 4.054 -32.109 1.00 95.06 425 PHE A C 1
ATOM 3206 O O . PHE A 1 425 ? 20.832 2.923 -32.367 1.00 95.06 425 PHE A O 1
ATOM 3213 N N . ASN A 1 426 ? 20.849 4.746 -31.034 1.00 94.69 426 ASN A N 1
ATOM 3214 C CA . ASN A 1 426 ? 19.997 4.188 -29.992 1.00 94.69 426 ASN A CA 1
ATOM 3215 C C . ASN A 1 426 ? 18.692 3.611 -30.572 1.00 94.69 426 ASN A C 1
ATOM 3217 O O . ASN A 1 426 ? 18.164 4.098 -31.580 1.00 94.69 426 ASN A O 1
ATOM 3221 N N . ALA A 1 427 ? 18.198 2.557 -29.933 1.00 95.94 427 ALA A N 1
ATOM 3222 C CA . ALA A 1 427 ? 16.928 1.916 -30.236 1.00 95.94 427 ALA A CA 1
ATOM 3223 C C . ALA A 1 427 ? 15.991 2.179 -29.054 1.00 95.94 427 ALA A C 1
ATOM 3225 O O . ALA A 1 427 ? 16.124 1.501 -28.036 1.00 95.94 427 ALA A O 1
ATOM 3226 N N . PRO A 1 428 ? 15.105 3.189 -29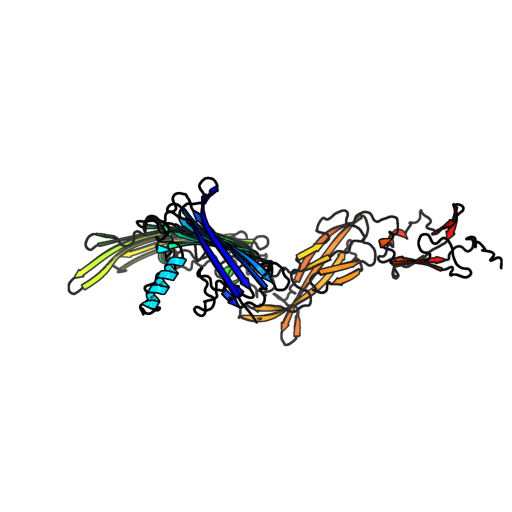.133 1.00 97.88 428 PRO A N 1
ATOM 3227 C CA . PRO A 1 428 ? 14.190 3.497 -28.041 1.00 97.88 428 PRO A CA 1
ATOM 3228 C C . PRO A 1 428 ? 13.362 2.282 -27.631 1.00 97.88 428 PRO A C 1
ATOM 3230 O O . PRO A 1 428 ? 12.980 1.483 -28.485 1.00 97.88 428 PRO A O 1
ATOM 3233 N N . GLN A 1 429 ? 13.077 2.141 -26.342 1.00 97.50 429 GLN A N 1
ATOM 3234 C CA . GLN A 1 429 ? 12.363 0.989 -25.796 1.00 97.50 429 GLN A CA 1
ATOM 3235 C C . GLN A 1 429 ? 11.162 1.427 -24.966 1.00 97.50 429 GLN A C 1
ATOM 3237 O O . GLN A 1 429 ? 11.166 2.515 -24.392 1.00 97.50 429 GLN A O 1
ATOM 3242 N N . ALA A 1 430 ? 10.155 0.564 -24.881 1.00 95.31 430 ALA A N 1
ATOM 3243 C CA . ALA A 1 430 ? 9.062 0.679 -23.925 1.00 95.31 430 ALA A CA 1
ATOM 3244 C C . ALA A 1 430 ? 9.006 -0.592 -23.071 1.00 95.31 430 ALA A C 1
ATOM 3246 O O . ALA A 1 430 ? 9.069 -1.703 -23.606 1.00 95.31 430 ALA A O 1
ATOM 3247 N N . LEU A 1 431 ? 8.917 -0.407 -21.753 1.00 84.00 431 LEU A N 1
ATOM 3248 C CA . LEU A 1 431 ? 8.752 -1.472 -20.769 1.00 84.00 431 LEU A CA 1
ATOM 3249 C C . LEU A 1 431 ? 7.302 -1.481 -20.285 1.00 84.00 431 LEU A C 1
ATOM 3251 O O . LEU A 1 431 ? 6.721 -0.424 -20.026 1.00 84.00 431 LEU A O 1
ATOM 3255 N N . PHE A 1 432 ? 6.734 -2.672 -20.121 1.00 83.75 432 PHE A N 1
ATOM 3256 C CA . PHE A 1 432 ? 5.363 -2.865 -19.670 1.00 83.75 432 PHE A CA 1
ATOM 3257 C C . PHE A 1 432 ? 5.319 -3.658 -18.360 1.00 83.75 432 PHE A C 1
ATOM 3259 O O . PHE A 1 432 ? 6.030 -4.644 -18.191 1.00 83.75 432 PHE A O 1
ATOM 3266 N N . ASN A 1 433 ? 4.440 -3.265 -17.436 1.00 64.75 433 ASN A N 1
ATOM 3267 C CA . ASN A 1 433 ? 4.185 -4.017 -16.200 1.00 64.75 433 ASN A CA 1
ATOM 3268 C C . ASN A 1 433 ? 3.439 -5.332 -16.470 1.00 64.75 433 ASN A C 1
ATOM 3270 O O . ASN A 1 433 ? 3.441 -6.237 -15.636 1.00 64.75 433 ASN A O 1
ATOM 3274 N N . MET A 1 434 ? 2.785 -5.431 -17.631 1.00 78.75 434 MET A N 1
ATOM 3275 C CA . MET A 1 434 ? 2.011 -6.592 -18.051 1.00 78.75 434 MET A CA 1
ATOM 3276 C C . MET A 1 434 ? 2.387 -6.994 -19.480 1.00 78.75 434 MET A C 1
ATOM 3278 O O . MET A 1 434 ? 2.542 -6.115 -20.330 1.00 78.75 434 MET A O 1
ATOM 3282 N N . PRO A 1 435 ? 2.473 -8.302 -19.780 1.00 79.31 435 PRO A N 1
ATOM 3283 C CA . PRO A 1 435 ? 2.755 -8.766 -21.130 1.00 79.31 435 PRO A CA 1
ATOM 3284 C C . PRO A 1 435 ? 1.688 -8.336 -22.142 1.00 79.31 435 PRO A C 1
ATOM 3286 O O . PRO A 1 435 ? 0.492 -8.586 -21.960 1.00 79.31 435 PRO A O 1
ATOM 3289 N N . ILE A 1 436 ? 2.133 -7.757 -23.250 1.00 90.62 436 ILE A N 1
ATOM 3290 C CA . ILE A 1 436 ? 1.283 -7.395 -24.380 1.00 90.62 436 ILE A CA 1
ATOM 3291 C C . ILE A 1 436 ? 0.910 -8.654 -25.164 1.00 90.62 436 ILE A C 1
ATOM 3293 O O . ILE A 1 436 ? 1.667 -9.619 -25.256 1.00 90.62 436 ILE A O 1
ATOM 3297 N N . ASP A 1 437 ? -0.301 -8.666 -25.712 1.00 89.44 437 ASP A N 1
ATOM 3298 C CA . ASP A 1 437 ? -0.863 -9.777 -26.471 1.00 89.44 437 ASP A CA 1
ATOM 3299 C C . ASP A 1 437 ? -1.027 -11.113 -25.706 1.00 89.44 437 ASP A C 1
ATOM 3301 O O . ASP A 1 437 ? -1.399 -12.124 -26.314 1.00 89.44 437 ASP A O 1
ATOM 3305 N N . LYS A 1 438 ? -0.861 -11.129 -24.375 1.00 82.75 438 LYS A N 1
ATOM 3306 C CA . LYS A 1 438 ? -1.203 -12.278 -23.516 1.00 82.75 438 LYS A CA 1
ATOM 3307 C C . LYS A 1 438 ? -2.564 -12.079 -22.838 1.00 82.75 438 LYS A C 1
ATOM 3309 O O . LYS A 1 438 ? -2.956 -10.955 -22.528 1.00 82.75 438 LYS A O 1
ATOM 3314 N N . GLU A 1 439 ? -3.302 -13.173 -22.632 1.00 83.44 439 GLU A N 1
ATOM 3315 C CA . GLU A 1 439 ? -4.564 -13.129 -21.883 1.00 83.44 439 GLU A CA 1
ATOM 3316 C C . GLU A 1 439 ? -4.307 -13.149 -20.373 1.00 83.44 439 GLU A C 1
ATOM 3318 O O . GLU A 1 439 ? -3.417 -13.850 -19.890 1.00 83.44 439 GLU A O 1
ATOM 3323 N N . PHE A 1 440 ? -5.139 -12.436 -19.624 1.00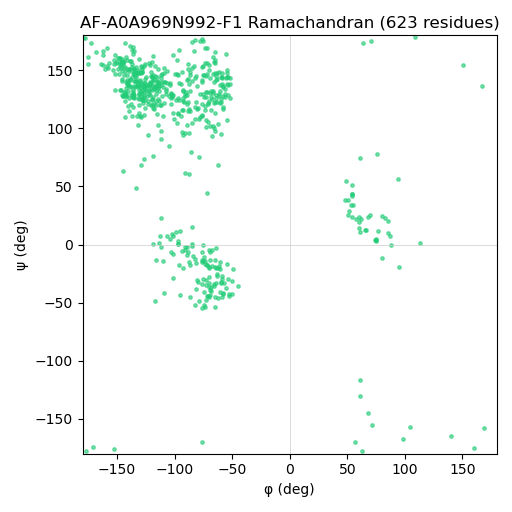 72.88 440 PHE A N 1
ATOM 3324 C CA . PHE A 1 440 ? -5.246 -12.563 -18.176 1.00 72.88 440 PHE A CA 1
ATOM 3325 C C . PHE A 1 440 ? -6.706 -12.425 -17.750 1.00 72.88 440 PHE A C 1
ATOM 3327 O O . PHE A 1 440 ? -7.557 -11.955 -18.506 1.00 72.88 440 PHE A O 1
ATOM 3334 N N . LYS A 1 441 ? -7.019 -12.892 -16.541 1.00 67.62 441 LYS A N 1
ATOM 3335 C CA . LYS A 1 441 ? -8.381 -12.869 -16.003 1.00 67.62 441 LYS A CA 1
ATOM 3336 C C . LYS A 1 441 ? -8.483 -11.806 -14.925 1.00 67.62 441 LYS A C 1
ATOM 3338 O O . LYS A 1 441 ? -7.644 -11.764 -14.031 1.00 67.62 441 LYS A O 1
ATOM 3343 N N . VAL A 1 442 ? -9.521 -10.987 -15.013 1.00 61.72 442 VAL A N 1
ATOM 3344 C CA . VAL A 1 442 ? -9.871 -9.972 -14.018 1.00 61.72 442 VAL A CA 1
ATOM 3345 C C . VAL A 1 442 ? -11.278 -10.276 -13.526 1.00 61.72 442 VAL A C 1
ATOM 3347 O O . VAL A 1 442 ? -12.123 -10.687 -14.317 1.00 61.72 442 VAL A O 1
ATOM 3350 N N . GLN A 1 443 ? -11.532 -10.123 -12.232 1.00 52.03 443 GLN A N 1
ATOM 3351 C CA . GLN A 1 443 ? -12.865 -10.330 -11.676 1.00 52.03 443 GLN A CA 1
ATOM 3352 C C . GLN A 1 443 ? -13.651 -9.011 -11.734 1.00 52.03 443 GLN A C 1
ATOM 3354 O O . GLN A 1 443 ? -13.125 -7.973 -11.333 1.00 52.03 443 GLN A O 1
ATOM 3359 N N . ASP A 1 444 ? -14.867 -9.031 -12.284 1.00 54.50 444 ASP A N 1
ATOM 3360 C CA . ASP A 1 444 ? -15.757 -7.863 -12.285 1.00 54.50 444 ASP A CA 1
ATOM 3361 C C . ASP A 1 444 ? -16.447 -7.658 -10.919 1.00 54.50 444 ASP A C 1
ATOM 3363 O O . ASP A 1 444 ? -16.293 -8.465 -9.998 1.00 54.50 444 ASP A O 1
ATOM 3367 N N . MET A 1 445 ? -17.208 -6.564 -10.781 1.00 45.12 445 MET A N 1
ATOM 3368 C CA . MET A 1 445 ? -17.925 -6.208 -9.544 1.00 45.12 445 MET A CA 1
ATOM 3369 C C . MET A 1 445 ? -18.978 -7.250 -9.116 1.00 45.12 445 MET A C 1
ATOM 3371 O O . MET A 1 445 ? -19.353 -7.282 -7.946 1.00 45.12 445 MET A O 1
ATOM 3375 N N . ASP A 1 446 ? -19.407 -8.128 -10.030 1.00 50.03 446 ASP A N 1
ATOM 3376 C CA . ASP A 1 446 ? -20.381 -9.198 -9.789 1.00 50.03 446 ASP A CA 1
ATOM 3377 C C . ASP A 1 446 ? -19.711 -10.558 -9.506 1.00 50.03 446 ASP A C 1
ATOM 3379 O O . ASP A 1 446 ? -20.386 -11.566 -9.278 1.00 50.03 446 ASP A O 1
ATOM 3383 N N . GLY A 1 447 ? -18.374 -10.609 -9.499 1.00 50.00 447 GLY A N 1
ATOM 3384 C CA . GLY A 1 447 ? -17.604 -11.818 -9.231 1.00 50.00 447 GLY A CA 1
ATOM 3385 C C . GLY A 1 447 ? -17.330 -12.694 -10.460 1.00 50.00 447 GLY A C 1
ATOM 3386 O O . GLY A 1 447 ? -16.786 -13.792 -10.297 1.00 50.00 447 GLY A O 1
ATOM 3387 N N . ASN A 1 448 ? -17.660 -12.252 -11.678 1.00 62.47 448 ASN A N 1
ATOM 3388 C CA . ASN A 1 448 ? -17.407 -13.011 -12.903 1.00 62.47 448 ASN A CA 1
ATOM 3389 C C . ASN A 1 448 ? -15.966 -12.831 -13.387 1.00 62.47 448 ASN A C 1
ATOM 3391 O O . ASN A 1 448 ? -15.399 -11.742 -13.344 1.00 62.47 448 ASN A O 1
ATOM 3395 N N . ASN A 1 449 ? -15.382 -13.904 -13.924 1.00 64.69 449 ASN A N 1
ATOM 3396 C CA . ASN A 1 449 ? -14.069 -13.846 -14.562 1.00 64.69 449 ASN A CA 1
ATOM 3397 C C . ASN A 1 449 ? -14.184 -13.250 -15.972 1.00 64.69 449 ASN A C 1
ATOM 3399 O O . ASN A 1 449 ? -14.672 -13.912 -16.890 1.00 64.69 449 ASN A O 1
ATOM 3403 N N . LEU A 1 450 ? -13.670 -12.038 -16.154 1.00 67.50 450 LEU A N 1
ATOM 3404 C CA . LEU A 1 450 ? -13.523 -11.364 -17.436 1.00 67.50 450 LEU A CA 1
ATOM 3405 C C . LEU A 1 450 ? -12.142 -11.671 -18.033 1.00 67.50 450 LEU A C 1
ATOM 3407 O O . LEU A 1 450 ? -11.109 -11.406 -17.417 1.00 67.50 450 LEU A O 1
ATOM 3411 N N . GLY A 1 451 ? -12.115 -12.238 -19.240 1.00 76.50 451 GLY A N 1
ATOM 3412 C CA . GLY A 1 451 ? -10.878 -12.395 -20.006 1.00 76.50 451 GLY A CA 1
ATOM 3413 C C . GLY A 1 451 ? -10.469 -11.058 -20.614 1.00 76.50 451 GLY A C 1
ATOM 3414 O O . GLY A 1 451 ? -11.237 -10.486 -21.387 1.00 76.50 451 GLY A O 1
ATOM 3415 N N . ILE A 1 452 ? -9.275 -10.578 -20.278 1.00 82.56 452 ILE A N 1
ATOM 3416 C CA . ILE A 1 452 ? -8.686 -9.339 -20.784 1.00 82.56 452 ILE A CA 1
ATOM 3417 C C . ILE A 1 452 ? -7.417 -9.659 -21.573 1.00 82.56 452 ILE A C 1
ATOM 3419 O O . ILE A 1 452 ? -6.671 -10.580 -21.243 1.00 82.56 452 ILE A O 1
ATOM 3423 N N . LYS A 1 453 ? -7.180 -8.883 -22.629 1.00 87.81 453 LYS A N 1
ATOM 3424 C CA . LYS A 1 453 ? -5.959 -8.910 -23.431 1.00 87.81 453 LYS A CA 1
ATOM 3425 C C . LYS A 1 453 ? -5.542 -7.477 -23.758 1.00 87.81 453 LYS A C 1
ATOM 3427 O O . LYS A 1 453 ? -6.392 -6.680 -24.147 1.00 87.81 453 LYS A O 1
ATOM 3432 N N . ILE A 1 454 ? -4.259 -7.154 -23.626 1.00 87.94 454 ILE A N 1
ATOM 3433 C CA . ILE A 1 454 ? -3.723 -5.830 -23.976 1.00 87.94 454 ILE A CA 1
ATOM 3434 C C . ILE A 1 454 ? -3.143 -5.869 -25.394 1.00 87.94 454 ILE A C 1
ATOM 3436 O O . ILE A 1 454 ? -2.481 -6.836 -25.765 1.00 87.94 454 ILE A O 1
ATOM 3440 N N . GLU A 1 455 ? -3.384 -4.825 -26.180 1.00 94.31 455 GLU A N 1
ATOM 3441 C CA . GLU A 1 455 ? -2.864 -4.637 -27.535 1.00 94.31 455 GLU A CA 1
ATOM 3442 C C . GLU A 1 455 ? -2.016 -3.360 -27.598 1.00 94.31 455 GLU A C 1
ATOM 3444 O O . GLU A 1 455 ? -2.438 -2.308 -27.117 1.00 94.31 455 GLU A O 1
ATOM 3449 N N . LEU A 1 456 ? -0.826 -3.435 -28.204 1.00 96.56 456 LEU A N 1
ATOM 3450 C CA . LEU A 1 456 ? -0.051 -2.241 -28.545 1.00 96.56 456 LEU A CA 1
ATOM 3451 C C . LEU A 1 456 ? -0.685 -1.584 -29.777 1.00 96.56 456 LEU A C 1
ATOM 3453 O O . LEU A 1 456 ? -0.606 -2.127 -30.877 1.00 96.56 456 LEU A O 1
ATOM 3457 N N . ASP A 1 457 ? -1.279 -0.405 -29.600 1.00 95.75 457 ASP A N 1
ATOM 3458 C CA . ASP A 1 457 ? -1.864 0.360 -30.702 1.00 95.75 457 ASP A CA 1
ATOM 3459 C C . ASP A 1 457 ? -0.764 0.961 -31.580 1.00 95.75 457 ASP A C 1
ATOM 3461 O O . ASP A 1 457 ? -0.814 0.867 -32.807 1.00 95.75 457 ASP A O 1
ATOM 3465 N N . HIS A 1 458 ? 0.233 1.594 -30.954 1.00 96.25 458 HIS A N 1
ATOM 3466 C CA . HIS A 1 458 ? 1.428 2.061 -31.647 1.00 96.25 458 HIS A CA 1
ATOM 3467 C C . HIS A 1 458 ? 2.604 2.317 -30.704 1.00 96.25 458 HIS A C 1
ATOM 3469 O O . HIS A 1 458 ? 2.436 2.728 -29.559 1.00 96.25 458 HIS A O 1
ATOM 3475 N N . PHE A 1 459 ? 3.808 2.154 -31.254 1.00 97.62 459 PHE A N 1
ATOM 3476 C CA . PHE A 1 459 ? 5.053 2.674 -30.705 1.00 97.62 459 PHE A CA 1
ATOM 3477 C C . PHE A 1 459 ? 5.798 3.405 -31.826 1.00 97.62 459 PHE A C 1
ATOM 3479 O O . PHE A 1 459 ? 6.211 2.782 -32.808 1.00 97.62 459 PHE A O 1
ATOM 3486 N N . ARG A 1 460 ? 5.890 4.737 -31.739 1.00 97.38 460 ARG A N 1
ATOM 3487 C CA . ARG A 1 460 ? 6.396 5.583 -32.830 1.00 97.38 460 ARG A CA 1
ATOM 3488 C C . ARG A 1 460 ? 7.289 6.711 -32.335 1.00 97.38 460 ARG A C 1
ATOM 3490 O O . ARG A 1 460 ? 7.100 7.227 -31.241 1.00 97.38 460 ARG A O 1
ATOM 3497 N N . ILE A 1 461 ? 8.219 7.122 -33.194 1.00 98.12 461 ILE A N 1
ATOM 3498 C CA . ILE A 1 461 ? 9.071 8.297 -32.990 1.00 98.12 461 ILE A CA 1
ATOM 3499 C C . ILE A 1 461 ? 8.702 9.343 -34.041 1.00 98.12 461 ILE A C 1
ATOM 3501 O O . ILE A 1 461 ? 8.617 9.018 -35.229 1.00 98.12 461 ILE A O 1
ATOM 3505 N N . LYS A 1 462 ? 8.505 10.593 -33.626 1.00 97.62 462 LYS A N 1
ATOM 3506 C CA . LYS A 1 462 ? 8.198 11.721 -34.504 1.00 97.62 462 LYS A CA 1
ATOM 3507 C C . LYS A 1 462 ? 9.323 12.753 -34.526 1.00 97.62 462 LYS A C 1
ATOM 3509 O O . LYS A 1 462 ? 9.880 13.119 -33.493 1.00 97.62 462 LYS A O 1
ATOM 3514 N N . ASP A 1 463 ? 9.585 13.267 -35.722 1.00 96.44 463 ASP A N 1
ATOM 3515 C CA . ASP A 1 463 ? 10.369 14.473 -36.002 1.00 96.44 463 ASP A CA 1
ATOM 3516 C C . ASP A 1 463 ? 9.398 15.536 -36.541 1.00 96.44 463 ASP A C 1
ATOM 3518 O O . ASP A 1 463 ? 9.062 15.566 -37.733 1.00 96.44 463 ASP A O 1
ATOM 3522 N N . GLY A 1 464 ? 8.839 16.342 -35.633 1.00 92.50 464 GLY A N 1
ATOM 3523 C CA . GLY A 1 464 ? 7.707 17.220 -35.932 1.00 92.50 464 GLY A CA 1
ATOM 3524 C C . GLY A 1 464 ? 6.482 16.418 -36.386 1.00 92.50 464 GLY A C 1
ATOM 3525 O O . GLY A 1 464 ? 5.959 15.597 -35.640 1.00 92.50 464 GLY A O 1
ATOM 3526 N N . ASN A 1 465 ? 6.038 16.630 -37.627 1.00 91.00 465 ASN A N 1
ATOM 3527 C CA . ASN A 1 465 ? 4.897 15.907 -38.207 1.00 91.00 465 ASN A CA 1
ATOM 3528 C C . ASN A 1 465 ? 5.287 14.583 -38.892 1.00 91.00 465 ASN A C 1
ATOM 3530 O O . ASN A 1 465 ? 4.407 13.844 -39.334 1.00 91.00 465 ASN A O 1
ATOM 3534 N N . ASN A 1 466 ? 6.583 14.284 -39.021 1.00 94.19 466 ASN A N 1
ATOM 3535 C CA . ASN A 1 466 ? 7.062 13.099 -39.729 1.00 94.19 466 ASN A CA 1
ATOM 3536 C C . ASN A 1 466 ? 7.258 11.929 -38.763 1.00 94.19 466 ASN A C 1
ATOM 3538 O O . ASN A 1 466 ? 7.920 12.083 -37.740 1.00 94.19 466 ASN A O 1
ATOM 3542 N N . ILE A 1 467 ? 6.747 10.747 -39.113 1.00 96.69 467 ILE A N 1
ATOM 3543 C CA . ILE A 1 467 ? 6.975 9.510 -38.352 1.00 96.69 467 ILE A CA 1
ATOM 3544 C C . ILE A 1 467 ? 8.235 8.820 -38.881 1.00 96.69 467 ILE A C 1
ATOM 3546 O O . ILE A 1 467 ? 8.299 8.441 -40.056 1.00 96.69 467 ILE A O 1
ATOM 3550 N N . ILE A 1 468 ? 9.222 8.626 -38.007 1.00 96.50 468 ILE A N 1
ATOM 3551 C CA . ILE A 1 468 ? 10.446 7.885 -38.321 1.00 96.50 468 ILE A CA 1
ATOM 3552 C C . ILE A 1 468 ? 10.083 6.419 -38.565 1.00 96.50 468 ILE A C 1
ATOM 3554 O O . ILE A 1 468 ? 9.352 5.811 -37.788 1.00 96.50 468 ILE A O 1
ATOM 3558 N N . GLN A 1 469 ? 10.590 5.852 -39.659 1.00 95.06 469 GLN A N 1
ATOM 3559 C CA . GLN A 1 469 ? 10.313 4.469 -40.043 1.00 95.06 469 GLN A CA 1
ATOM 3560 C C . GLN A 1 469 ? 11.266 3.494 -39.345 1.00 95.06 469 GLN A C 1
ATOM 3562 O O . GLN A 1 469 ? 12.467 3.754 -39.217 1.00 95.06 469 GLN A O 1
ATOM 3567 N N . GLY A 1 470 ? 10.732 2.350 -38.925 1.00 94.12 470 GLY A N 1
ATOM 3568 C CA . GLY A 1 470 ? 11.472 1.322 -38.205 1.00 94.12 470 GLY A CA 1
ATOM 3569 C C . GLY A 1 470 ? 10.679 0.033 -38.037 1.00 94.12 470 GLY A C 1
ATOM 3570 O O . GLY A 1 470 ? 9.586 -0.122 -38.584 1.00 94.12 470 GLY A O 1
ATOM 3571 N N . LYS A 1 471 ? 11.253 -0.899 -37.282 1.00 95.12 471 LYS A N 1
ATOM 3572 C CA . LYS A 1 471 ? 10.631 -2.164 -36.883 1.00 95.12 471 LYS A CA 1
ATOM 3573 C C . LYS A 1 471 ? 10.566 -2.261 -35.367 1.00 95.12 471 LYS A C 1
ATOM 3575 O O . LYS A 1 471 ? 11.443 -1.752 -34.677 1.00 95.12 471 LYS A O 1
ATOM 3580 N N . LEU A 1 472 ? 9.527 -2.936 -34.887 1.00 97.50 472 LEU A N 1
ATOM 3581 C CA . LEU A 1 472 ? 9.385 -3.297 -33.485 1.00 97.50 472 LEU A CA 1
ATOM 3582 C C . LEU A 1 472 ? 9.969 -4.685 -33.254 1.00 97.50 472 LEU A C 1
ATOM 3584 O O . LEU A 1 472 ? 9.665 -5.616 -34.002 1.00 97.50 472 LEU A O 1
ATOM 3588 N N . GLU A 1 473 ? 10.777 -4.812 -32.212 1.00 96.94 473 GLU A N 1
ATOM 3589 C CA . GLU A 1 473 ? 11.367 -6.072 -31.779 1.00 96.94 473 GLU A CA 1
ATOM 3590 C C . GLU A 1 473 ? 10.990 -6.329 -30.324 1.00 96.94 473 GLU A C 1
ATOM 3592 O O . GLU A 1 473 ? 11.268 -5.515 -29.446 1.00 96.94 473 GLU A O 1
ATOM 3597 N N . TRP A 1 474 ? 10.321 -7.455 -30.090 1.00 96.50 474 TRP A N 1
ATOM 3598 C CA . TRP A 1 474 ? 9.850 -7.872 -28.774 1.00 96.50 474 TRP A CA 1
ATOM 3599 C C . TRP A 1 474 ? 10.815 -8.862 -28.138 1.00 96.50 474 TRP A C 1
ATOM 3601 O O . TRP A 1 474 ? 11.397 -9.708 -28.823 1.00 96.50 474 TRP A O 1
ATOM 3611 N N . ASN A 1 475 ? 10.931 -8.801 -26.816 1.00 89.38 475 ASN A N 1
ATOM 3612 C CA . ASN A 1 475 ? 11.510 -9.900 -26.057 1.00 89.38 475 ASN A CA 1
ATOM 3613 C C . ASN A 1 475 ? 10.534 -11.095 -25.974 1.00 89.38 475 ASN A C 1
ATOM 3615 O O . ASN A 1 475 ? 9.358 -10.996 -26.325 1.00 89.38 475 ASN A O 1
ATOM 3619 N N . SER A 1 476 ? 11.015 -12.249 -25.500 1.00 88.19 476 SER A N 1
ATOM 3620 C CA . SER A 1 476 ? 10.197 -13.471 -25.408 1.00 88.19 476 SER A CA 1
ATOM 3621 C C . SER A 1 476 ? 9.002 -13.340 -24.460 1.00 88.19 476 SER A C 1
ATOM 3623 O O . SER A 1 476 ? 7.996 -14.028 -24.638 1.00 88.19 476 SER A O 1
ATOM 3625 N N . GLU A 1 477 ? 9.103 -12.464 -23.458 1.00 76.50 477 GLU A N 1
ATOM 3626 C CA . GLU A 1 477 ? 8.058 -12.270 -22.456 1.00 76.50 477 GLU A CA 1
ATOM 3627 C C . GLU A 1 477 ? 6.945 -11.316 -22.892 1.00 76.50 477 GLU A C 1
ATOM 3629 O O . GLU A 1 477 ? 5.888 -11.323 -22.258 1.00 76.50 477 GLU A O 1
ATOM 3634 N N . MET A 1 478 ? 7.116 -10.611 -24.016 1.00 88.69 478 MET A N 1
ATOM 3635 C CA . MET A 1 478 ? 6.184 -9.603 -24.536 1.00 88.69 478 MET A CA 1
ATOM 3636 C C . MET A 1 478 ? 5.956 -8.422 -23.576 1.00 88.69 478 MET A C 1
ATOM 3638 O O . MET A 1 478 ? 4.922 -7.762 -23.637 1.00 88.69 478 MET A O 1
ATOM 3642 N N . ASP A 1 479 ? 6.901 -8.151 -22.681 1.00 82.94 479 ASP A N 1
ATOM 3643 C CA . ASP A 1 479 ? 6.862 -7.051 -21.708 1.00 82.94 479 ASP A CA 1
ATOM 3644 C C . ASP A 1 479 ? 7.918 -5.966 -21.996 1.00 82.94 479 ASP A C 1
ATOM 3646 O O . ASP A 1 479 ? 7.927 -4.924 -21.343 1.00 82.94 479 ASP A O 1
ATOM 3650 N N . VAL A 1 480 ? 8.757 -6.153 -23.024 1.00 90.50 480 VAL A N 1
ATOM 3651 C CA . VAL A 1 480 ? 9.676 -5.129 -23.541 1.00 90.50 480 VAL A CA 1
ATOM 3652 C C . VAL A 1 480 ? 9.641 -5.109 -25.064 1.00 90.50 480 VAL A C 1
ATOM 3654 O O . VAL A 1 480 ? 9.801 -6.146 -25.715 1.00 90.50 480 VAL A O 1
ATOM 3657 N N . VAL A 1 481 ? 9.496 -3.913 -25.636 1.00 97.69 481 VAL A N 1
ATOM 3658 C CA . VAL A 1 481 ? 9.602 -3.678 -27.082 1.00 97.69 481 VAL A CA 1
ATOM 3659 C C . VAL A 1 481 ? 10.668 -2.631 -27.382 1.00 97.69 481 VAL A C 1
ATOM 3661 O O . VAL A 1 481 ? 10.722 -1.589 -26.734 1.00 97.69 481 VAL A O 1
ATOM 3664 N N . ALA A 1 482 ? 11.496 -2.887 -28.392 1.00 97.69 482 ALA A N 1
ATOM 3665 C CA . ALA A 1 482 ? 12.470 -1.944 -28.931 1.00 97.69 482 ALA A CA 1
ATOM 3666 C C . ALA A 1 482 ? 12.045 -1.445 -30.319 1.00 97.69 482 ALA A C 1
ATOM 3668 O O . ALA A 1 482 ? 11.567 -2.217 -31.152 1.00 97.69 482 ALA A O 1
ATOM 3669 N N . PHE A 1 483 ? 12.246 -0.155 -30.582 1.00 97.94 483 PHE A N 1
ATOM 3670 C CA . PHE A 1 483 ? 12.051 0.474 -31.882 1.00 97.94 483 PHE A CA 1
ATOM 3671 C C . PHE A 1 483 ? 13.390 0.588 -32.620 1.00 97.94 483 PHE A C 1
ATOM 3673 O O . PHE A 1 483 ? 14.207 1.475 -32.356 1.00 97.94 483 PHE A O 1
ATOM 3680 N N . ASN A 1 484 ? 13.593 -0.278 -33.609 1.00 95.06 484 ASN A N 1
ATOM 3681 C CA . ASN A 1 484 ? 14.758 -0.259 -34.485 1.00 95.06 484 ASN A CA 1
ATOM 3682 C C . ASN A 1 484 ? 14.467 0.552 -35.748 1.00 95.06 484 ASN A C 1
ATOM 3684 O O . ASN A 1 484 ? 13.888 0.057 -36.718 1.00 95.06 484 ASN A O 1
ATOM 3688 N N . SER A 1 485 ? 14.882 1.820 -35.745 1.00 95.44 485 SER A N 1
ATOM 3689 C CA . SER A 1 485 ? 14.759 2.702 -36.907 1.00 95.44 485 SER A CA 1
ATOM 3690 C C . SER A 1 485 ? 15.599 2.211 -38.096 1.00 95.44 485 SER A C 1
ATOM 3692 O O . SER A 1 485 ? 16.682 1.645 -37.928 1.00 95.44 485 SER A O 1
ATOM 3694 N N . PHE A 1 486 ? 15.103 2.414 -39.320 1.00 93.25 486 PHE A N 1
ATOM 3695 C CA . PHE A 1 486 ? 15.809 1.967 -40.529 1.00 93.25 486 PHE A CA 1
ATOM 3696 C C . PHE A 1 486 ? 17.089 2.758 -40.789 1.00 93.25 486 PHE A C 1
ATOM 3698 O O . PHE A 1 486 ? 18.127 2.152 -41.074 1.00 93.25 486 PHE A O 1
ATOM 3705 N N . GLU A 1 487 ? 17.003 4.072 -40.618 1.00 94.25 487 GLU A N 1
ATOM 3706 C CA . GLU A 1 487 ? 18.121 5.011 -40.570 1.00 94.25 487 GLU A CA 1
ATOM 3707 C C . GLU A 1 487 ? 18.474 5.319 -39.111 1.00 94.25 487 GLU A C 1
ATOM 3709 O O . GLU A 1 487 ? 17.642 5.149 -38.211 1.00 94.25 487 GLU A O 1
ATOM 3714 N N . VAL A 1 488 ? 19.692 5.796 -38.853 1.00 95.94 488 VAL A N 1
ATOM 3715 C CA . VAL A 1 488 ? 20.005 6.437 -37.570 1.00 95.94 488 VAL A CA 1
ATOM 3716 C C . VAL A 1 488 ? 19.027 7.578 -37.295 1.00 95.94 488 VAL A C 1
ATOM 3718 O O . VAL A 1 488 ? 18.500 8.207 -38.217 1.00 95.94 488 VAL A O 1
ATOM 3721 N N . LEU A 1 489 ? 18.767 7.835 -36.017 1.00 96.81 489 LEU A N 1
ATOM 3722 C CA . LEU A 1 489 ? 17.909 8.942 -35.620 1.00 96.81 489 LEU A CA 1
ATOM 3723 C C . LEU A 1 489 ? 18.510 10.271 -36.126 1.00 96.81 489 LEU A C 1
ATOM 3725 O O . LEU A 1 489 ? 19.737 10.407 -36.152 1.00 96.81 489 LEU A O 1
ATOM 3729 N N . PRO A 1 490 ? 17.681 11.246 -36.542 1.00 95.50 490 PRO A N 1
ATOM 3730 C CA . PRO A 1 490 ? 18.169 12.544 -37.002 1.00 95.50 490 PRO A CA 1
ATOM 3731 C C . PRO A 1 490 ? 19.086 13.190 -35.953 1.00 95.50 490 PRO A C 1
ATOM 3733 O O . PRO A 1 490 ? 18.657 13.272 -34.810 1.00 95.50 490 PRO A O 1
ATOM 3736 N N . PRO A 1 491 ? 20.307 13.640 -36.297 1.00 95.50 491 PRO A N 1
ATOM 3737 C CA . PRO A 1 491 ? 21.243 14.212 -35.328 1.00 95.50 491 PRO A CA 1
ATOM 3738 C C . PRO A 1 491 ? 20.803 15.578 -34.814 1.00 95.50 491 PRO A C 1
ATOM 3740 O O . PRO A 1 491 ? 20.185 16.344 -35.553 1.00 95.50 491 PRO A O 1
ATOM 3743 N N . GLU A 1 492 ? 21.187 15.900 -33.575 1.00 96.19 492 GLU A N 1
ATOM 3744 C CA . GLU A 1 492 ? 20.971 17.218 -32.946 1.00 96.19 492 GLU A CA 1
ATOM 3745 C C . GLU A 1 492 ? 19.513 17.716 -33.023 1.00 96.19 492 GLU A C 1
ATOM 3747 O O . GLU A 1 492 ? 19.242 18.919 -33.035 1.00 96.19 492 GLU A O 1
ATOM 3752 N N . LYS A 1 493 ? 18.551 16.786 -33.068 1.00 96.94 493 LYS A N 1
ATOM 3753 C CA . LYS A 1 493 ? 17.122 17.078 -33.128 1.00 96.94 493 LYS A CA 1
ATOM 3754 C C . LYS A 1 493 ? 16.401 16.673 -31.856 1.00 96.94 493 LYS A C 1
ATOM 3756 O O . LYS A 1 493 ? 16.695 15.646 -31.247 1.00 96.94 493 LYS A O 1
ATOM 3761 N N . LYS A 1 494 ? 15.386 17.466 -31.511 1.00 97.81 494 LYS A N 1
ATOM 3762 C CA . LYS A 1 494 ? 14.369 17.090 -30.532 1.00 97.81 494 LYS A CA 1
ATOM 3763 C C . LYS A 1 494 ? 13.325 16.198 -31.208 1.00 97.81 494 LYS A C 1
ATOM 3765 O O . LYS A 1 494 ? 12.712 16.617 -32.187 1.00 97.81 494 LYS A O 1
ATOM 3770 N N . LEU A 1 495 ? 13.132 14.998 -30.675 1.00 98.25 495 LEU A N 1
ATOM 3771 C CA . LEU A 1 495 ? 12.197 13.983 -31.150 1.00 98.25 495 LEU A CA 1
ATOM 3772 C C . LEU A 1 495 ? 11.138 13.696 -30.078 1.00 98.25 495 LEU A C 1
ATOM 3774 O O . LEU A 1 495 ? 11.385 13.879 -28.884 1.00 98.25 495 LEU A O 1
ATOM 3778 N N . GLU A 1 496 ? 9.966 13.242 -30.513 1.00 98.19 496 GLU A N 1
ATOM 3779 C CA . GLU A 1 496 ? 8.864 12.805 -29.648 1.00 98.19 496 GLU A CA 1
ATOM 3780 C C . GLU A 1 496 ? 8.689 11.288 -29.768 1.00 98.19 496 GLU A C 1
ATOM 3782 O O . GLU A 1 496 ? 8.585 10.758 -30.873 1.00 98.19 496 GLU A O 1
ATOM 3787 N N . LEU A 1 497 ? 8.667 10.593 -28.638 1.00 97.56 497 LEU A N 1
ATOM 3788 C CA . LEU A 1 497 ? 8.392 9.169 -28.512 1.00 97.56 497 LEU A CA 1
ATOM 3789 C C . LEU A 1 497 ? 6.956 8.990 -28.022 1.00 97.56 497 LEU A C 1
ATOM 3791 O O . LEU A 1 497 ? 6.581 9.576 -27.011 1.00 97.56 497 LEU A O 1
ATOM 3795 N N . GLU A 1 498 ? 6.167 8.171 -28.706 1.00 97.44 498 GLU A N 1
ATOM 3796 C CA . GLU A 1 498 ? 4.767 7.918 -28.359 1.00 97.44 498 GLU A CA 1
ATOM 3797 C C . GLU A 1 498 ? 4.507 6.414 -28.270 1.00 97.44 498 GLU A C 1
ATOM 3799 O O . GLU A 1 498 ? 4.748 5.681 -29.238 1.00 97.44 498 GLU A O 1
ATOM 3804 N N . VAL A 1 499 ? 3.996 5.969 -27.121 1.00 97.19 499 VAL A N 1
ATOM 3805 C CA . VAL A 1 499 ? 3.583 4.586 -26.855 1.00 97.19 499 VAL A CA 1
ATOM 3806 C C . VAL A 1 499 ? 2.119 4.599 -26.439 1.00 97.19 499 VAL A C 1
ATOM 3808 O O . VAL A 1 499 ? 1.762 5.263 -25.468 1.00 97.19 499 VAL A O 1
ATOM 3811 N N . GLN A 1 500 ? 1.277 3.848 -27.144 1.00 95.81 500 GLN A N 1
ATOM 3812 C CA . GLN A 1 500 ? -0.142 3.721 -26.832 1.00 95.81 500 GLN A CA 1
ATOM 3813 C C . GLN A 1 500 ? -0.558 2.257 -26.815 1.00 95.81 500 GLN A C 1
ATOM 3815 O O . GLN A 1 500 ? -0.273 1.517 -27.758 1.00 95.81 500 GLN A O 1
ATOM 3820 N N . VAL A 1 501 ? -1.282 1.862 -25.773 1.00 93.62 501 VAL A N 1
ATOM 3821 C CA . VAL A 1 501 ? -1.885 0.533 -25.644 1.00 93.62 501 VAL A CA 1
ATOM 3822 C C . VAL A 1 501 ? -3.394 0.645 -25.472 1.00 93.62 501 VAL A C 1
ATOM 3824 O O . VAL A 1 501 ? -3.910 1.665 -25.009 1.00 93.62 501 VAL A O 1
ATOM 3827 N N . SER A 1 502 ? -4.104 -0.421 -25.824 1.00 91.25 502 SER A N 1
ATOM 3828 C CA . SER A 1 502 ? -5.535 -0.559 -25.595 1.00 91.25 502 SER A CA 1
ATOM 3829 C C . SER A 1 502 ? -5.914 -1.939 -25.082 1.00 91.25 502 SER A C 1
ATOM 3831 O O . SER A 1 502 ? -5.117 -2.876 -25.093 1.00 91.25 502 SER A O 1
ATOM 3833 N N . PHE A 1 503 ? -7.150 -2.065 -24.610 1.00 86.88 503 PHE A N 1
ATOM 3834 C CA . PHE A 1 503 ? -7.638 -3.280 -23.969 1.00 86.88 503 PHE A CA 1
ATOM 3835 C C . PHE A 1 503 ? -8.695 -3.966 -24.834 1.00 86.88 503 PHE A C 1
ATOM 3837 O O . PHE A 1 503 ? -9.531 -3.319 -25.470 1.00 86.88 503 PHE A O 1
ATOM 3844 N N . LYS A 1 504 ? -8.686 -5.297 -24.828 1.00 86.88 504 LYS A N 1
ATOM 3845 C CA . LYS A 1 504 ? -9.728 -6.156 -25.389 1.00 86.88 504 LYS A CA 1
ATOM 3846 C C . LYS A 1 504 ? -10.347 -6.993 -24.286 1.00 86.88 504 LYS A C 1
ATOM 3848 O O . LYS A 1 504 ? -9.644 -7.489 -23.411 1.00 86.88 504 LYS A O 1
ATOM 3853 N N . GLU A 1 505 ? -11.652 -7.194 -24.378 1.00 85.94 505 GLU A N 1
ATOM 3854 C CA . GLU A 1 505 ? -12.408 -8.105 -23.528 1.00 85.94 505 GLU A CA 1
ATOM 3855 C C . GLU A 1 505 ? -12.916 -9.307 -24.325 1.00 85.94 505 GLU A C 1
ATOM 3857 O O . GLU A 1 505 ? -13.233 -9.209 -25.517 1.00 85.94 505 GLU A O 1
ATOM 3862 N N . TYR A 1 506 ? -12.990 -10.460 -23.668 1.00 83.25 506 TYR A N 1
ATOM 3863 C CA . TYR A 1 506 ? -13.558 -11.664 -24.252 1.00 83.25 506 TYR A CA 1
ATOM 3864 C C . TYR A 1 506 ? -15.065 -11.726 -23.975 1.00 83.25 506 TYR A C 1
ATOM 3866 O O . TYR A 1 506 ? -15.494 -12.067 -22.874 1.00 83.25 506 TYR A O 1
ATOM 3874 N N . LYS A 1 507 ? -15.880 -11.412 -24.989 1.00 81.50 507 LYS A N 1
ATOM 3875 C CA . LYS A 1 507 ? -17.350 -11.470 -24.931 1.00 81.50 507 LYS A CA 1
ATOM 3876 C C . LYS A 1 507 ? -17.913 -12.166 -26.165 1.00 81.50 507 LYS A C 1
ATOM 3878 O O . LYS A 1 507 ? -17.413 -12.005 -27.277 1.00 81.50 507 LYS A O 1
ATOM 3883 N N . ASN A 1 508 ? -18.991 -12.932 -25.989 1.00 80.50 508 ASN A N 1
ATOM 3884 C CA . ASN A 1 508 ? -19.668 -13.640 -27.086 1.00 80.50 508 ASN A CA 1
ATOM 3885 C C . ASN A 1 508 ? -18.714 -14.532 -27.913 1.00 80.50 508 ASN A C 1
ATOM 3887 O O . ASN A 1 508 ? -18.751 -14.528 -29.144 1.00 80.50 508 ASN A O 1
ATOM 3891 N N . ASN A 1 509 ? -17.831 -15.273 -27.230 1.00 83.75 509 ASN A N 1
ATOM 3892 C CA . ASN A 1 509 ? -16.795 -16.134 -27.819 1.00 83.75 509 ASN A CA 1
ATOM 3893 C C . ASN A 1 509 ? -15.797 -15.427 -28.760 1.00 83.75 509 ASN A C 1
ATOM 3895 O O . ASN A 1 509 ? -15.170 -16.078 -29.600 1.00 83.75 509 ASN A O 1
ATOM 3899 N N . LYS A 1 510 ? -15.630 -14.103 -28.651 1.00 91.38 510 LYS A N 1
ATOM 3900 C CA . LYS A 1 510 ? -14.669 -13.328 -29.447 1.00 91.38 510 LYS A CA 1
ATOM 3901 C C . LYS A 1 510 ? -14.001 -12.241 -28.608 1.00 91.38 510 LYS A C 1
ATOM 3903 O O . LYS A 1 510 ? -14.596 -11.699 -27.684 1.00 91.38 510 LYS A O 1
ATOM 3908 N N . TRP A 1 511 ? -12.775 -11.892 -28.982 1.00 88.38 511 TRP A N 1
ATOM 3909 C CA . TRP A 1 511 ? -12.108 -10.697 -28.474 1.00 88.38 511 TRP A CA 1
ATOM 3910 C C . TRP A 1 511 ? -12.703 -9.456 -29.133 1.00 88.38 511 TRP A C 1
ATOM 3912 O O . TRP A 1 511 ? -12.769 -9.378 -30.361 1.00 88.38 511 TRP A O 1
ATOM 3922 N N . GLN A 1 512 ? -13.132 -8.498 -28.321 1.00 90.31 512 GLN A N 1
ATOM 3923 C CA . GLN A 1 512 ? -13.676 -7.219 -28.765 1.00 90.31 512 GLN A CA 1
ATOM 3924 C C . GLN A 1 512 ? -12.945 -6.091 -28.044 1.00 90.31 512 GLN A C 1
ATOM 3926 O O . GLN A 1 512 ? -12.503 -6.269 -26.913 1.00 90.31 512 GLN A O 1
ATOM 3931 N N . THR A 1 513 ? -12.789 -4.943 -28.700 1.00 87.75 513 THR A N 1
ATOM 3932 C CA . THR A 1 513 ? -12.202 -3.757 -28.070 1.00 87.75 513 THR A CA 1
ATOM 3933 C C . THR A 1 513 ? -13.020 -3.374 -26.850 1.00 87.75 513 THR A C 1
ATOM 3935 O O . THR A 1 513 ? -14.238 -3.222 -26.941 1.00 87.75 513 THR A O 1
ATOM 3938 N N . LEU A 1 514 ? -12.343 -3.210 -25.721 1.00 79.75 514 LEU A N 1
ATOM 3939 C CA . LEU A 1 514 ? -12.973 -2.765 -24.499 1.00 79.75 514 LEU A CA 1
ATOM 3940 C C . LEU A 1 514 ? -13.355 -1.292 -24.644 1.00 79.75 514 LEU A C 1
ATOM 3942 O O . LEU A 1 514 ? -12.511 -0.421 -24.885 1.00 79.75 514 LEU A O 1
ATOM 3946 N N . MET A 1 515 ? -14.647 -1.036 -24.486 1.00 75.25 515 MET A N 1
ATOM 3947 C CA . MET A 1 515 ? -15.224 0.297 -24.536 1.00 75.25 515 MET A CA 1
ATOM 3948 C C . MET A 1 515 ? -15.690 0.695 -23.139 1.00 75.25 515 MET A C 1
ATOM 3950 O O . MET A 1 515 ? -16.355 -0.086 -22.465 1.00 75.25 515 MET A O 1
ATOM 3954 N N . ALA A 1 516 ? -15.400 1.927 -22.735 1.00 62.81 516 ALA A N 1
ATOM 3955 C CA . ALA A 1 516 ? -15.976 2.559 -21.555 1.00 62.81 516 ALA A CA 1
ATOM 3956 C C . ALA A 1 516 ? -16.632 3.872 -21.986 1.00 62.81 516 ALA A C 1
ATOM 3958 O O . ALA A 1 516 ? -16.014 4.674 -22.684 1.00 62.81 516 ALA A O 1
ATOM 3959 N N . ASN A 1 517 ? -17.903 4.080 -21.632 1.00 58.62 517 ASN A N 1
ATOM 3960 C CA . ASN A 1 517 ? -18.684 5.256 -22.051 1.00 58.62 517 ASN A CA 1
ATOM 3961 C C . ASN A 1 517 ? -18.686 5.489 -23.580 1.00 58.62 517 ASN A C 1
ATOM 3963 O O . ASN A 1 517 ? -18.671 6.624 -24.054 1.00 58.62 517 ASN A O 1
ATOM 3967 N N . GLY A 1 518 ? -18.662 4.408 -24.370 1.00 71.38 518 GLY A N 1
ATOM 3968 C CA . GLY A 1 518 ? -18.610 4.471 -25.836 1.00 71.38 518 GLY A CA 1
ATOM 3969 C C . GLY A 1 518 ? -17.250 4.868 -26.425 1.00 71.38 518 GLY A C 1
ATOM 3970 O O . GLY A 1 518 ? -17.138 4.986 -27.644 1.00 71.38 518 GLY A O 1
ATOM 3971 N N . GLN A 1 519 ? -16.217 5.049 -25.596 1.00 69.50 519 GLN A N 1
ATOM 3972 C CA . GLN A 1 519 ? -14.851 5.349 -26.022 1.00 69.50 519 GLN A CA 1
ATOM 3973 C C . GLN A 1 519 ? -13.920 4.157 -25.789 1.00 69.50 519 GLN A C 1
ATOM 3975 O O . GLN A 1 519 ? -14.080 3.394 -24.836 1.00 69.50 519 GLN A O 1
ATOM 3980 N N . LYS A 1 520 ? -12.928 4.008 -26.671 1.00 81.31 520 LYS A N 1
ATOM 3981 C CA . LYS A 1 520 ? -11.879 2.989 -26.564 1.00 81.31 520 LYS A CA 1
ATOM 3982 C C . LYS A 1 520 ? -11.035 3.252 -25.315 1.00 81.31 520 LYS A C 1
ATOM 3984 O O . LYS A 1 520 ? -10.513 4.355 -25.165 1.00 81.31 520 LYS A O 1
ATOM 3989 N N . VAL A 1 521 ? -10.884 2.252 -24.446 1.00 75.75 521 VAL A N 1
ATOM 3990 C CA . VAL A 1 521 ? -10.001 2.360 -23.273 1.00 75.75 521 VAL A CA 1
ATOM 3991 C C . VAL A 1 521 ? -8.548 2.277 -23.740 1.00 75.75 521 VAL A C 1
ATOM 3993 O O . VAL A 1 521 ? -8.153 1.272 -24.336 1.00 75.75 521 VAL A O 1
ATOM 3996 N N . ILE A 1 522 ? -7.776 3.336 -23.485 1.00 84.62 522 ILE A N 1
ATOM 3997 C CA . ILE A 1 522 ? -6.371 3.462 -23.891 1.00 84.62 522 ILE A CA 1
ATOM 3998 C C . ILE A 1 522 ? -5.499 3.970 -22.739 1.00 84.62 522 ILE A C 1
ATOM 4000 O O . ILE A 1 522 ? -5.965 4.729 -21.890 1.00 84.62 522 ILE A O 1
ATOM 4004 N N . GLU A 1 523 ? -4.221 3.608 -22.764 1.00 82.31 523 GLU A N 1
ATOM 4005 C CA . GLU A 1 523 ? -3.156 4.239 -21.980 1.00 82.31 523 GLU A CA 1
ATOM 4006 C C . GLU A 1 523 ? -2.100 4.774 -22.951 1.00 82.31 523 GLU A C 1
ATOM 4008 O O . GLU A 1 523 ? -1.769 4.116 -23.938 1.00 82.31 523 GLU A O 1
ATOM 4013 N N . ASN A 1 524 ? -1.606 5.989 -22.704 1.00 89.31 524 ASN A N 1
ATOM 4014 C CA . ASN A 1 524 ? -0.702 6.692 -23.608 1.00 89.31 524 ASN A CA 1
ATOM 4015 C C . ASN A 1 524 ? 0.452 7.336 -22.834 1.00 89.31 524 ASN A C 1
ATOM 4017 O O . ASN A 1 524 ? 0.210 8.093 -21.893 1.00 89.31 524 ASN A O 1
ATOM 4021 N N . LEU A 1 525 ? 1.684 7.092 -23.276 1.00 85.81 525 LEU A N 1
ATOM 4022 C CA . LEU A 1 525 ? 2.898 7.726 -22.768 1.00 85.81 525 LEU A CA 1
ATOM 4023 C C . LEU A 1 525 ? 3.580 8.497 -23.901 1.00 85.81 525 LEU A C 1
ATOM 4025 O O . LEU A 1 525 ? 3.871 7.934 -24.958 1.00 85.81 525 LEU A O 1
ATOM 4029 N N . ILE A 1 526 ? 3.852 9.780 -23.659 1.00 92.25 526 ILE A N 1
ATOM 4030 C CA . ILE A 1 526 ? 4.595 10.649 -24.575 1.00 92.25 526 ILE A CA 1
ATOM 4031 C C . ILE A 1 526 ? 5.841 11.150 -23.854 1.00 92.25 526 ILE A C 1
ATOM 4033 O O . ILE A 1 526 ? 5.726 11.740 -22.780 1.00 92.25 526 ILE A O 1
ATOM 4037 N N . THR A 1 527 ? 7.016 10.945 -24.444 1.00 90.19 527 THR A N 1
ATOM 4038 C CA . THR A 1 527 ? 8.273 11.531 -23.962 1.00 90.19 527 THR A CA 1
ATOM 4039 C C . THR A 1 527 ? 8.959 12.304 -25.077 1.00 90.19 527 THR A C 1
ATOM 4041 O O . THR A 1 527 ? 8.748 12.059 -26.264 1.00 90.19 527 THR A O 1
ATOM 4044 N N . THR A 1 528 ? 9.790 13.272 -24.712 1.00 96.12 528 THR A N 1
ATOM 4045 C CA . THR A 1 528 ? 10.601 14.034 -25.658 1.00 96.12 528 THR A CA 1
ATOM 4046 C C . THR A 1 528 ? 12.076 13.884 -25.332 1.00 96.12 528 THR A C 1
ATOM 4048 O O . THR A 1 528 ? 12.466 13.939 -24.173 1.00 96.12 528 THR A O 1
ATOM 4051 N N . PHE A 1 529 ? 12.925 13.718 -26.341 1.00 97.94 529 PHE A N 1
ATOM 4052 C CA . PHE A 1 529 ? 14.371 13.600 -26.142 1.00 97.94 529 PHE A CA 1
ATOM 4053 C C . PHE A 1 529 ? 15.138 14.283 -27.271 1.00 97.94 529 PHE A C 1
ATOM 4055 O O . PHE A 1 529 ? 14.605 14.504 -28.355 1.00 97.94 529 PHE A O 1
ATOM 4062 N N . THR A 1 530 ? 16.391 14.646 -27.016 1.00 98.31 530 THR A N 1
ATOM 4063 C CA . THR A 1 530 ? 17.267 15.318 -27.978 1.00 98.31 530 THR A CA 1
ATOM 4064 C C . THR A 1 530 ? 18.456 14.428 -28.303 1.00 98.31 530 THR A C 1
ATOM 4066 O O . THR A 1 530 ? 19.230 14.057 -27.419 1.00 98.31 530 THR A O 1
ATOM 4069 N N . THR A 1 531 ? 18.607 14.080 -29.576 1.00 98.19 531 THR A N 1
ATOM 4070 C CA . THR A 1 531 ? 19.746 13.295 -30.064 1.00 98.19 531 THR A CA 1
ATOM 4071 C C . THR A 1 531 ? 21.029 14.120 -30.072 1.00 98.19 531 THR A C 1
ATOM 4073 O O . THR A 1 531 ? 20.990 15.312 -30.367 1.00 98.19 531 THR A O 1
ATOM 4076 N N . GLY A 1 532 ? 22.166 13.478 -29.829 1.00 97.00 532 GLY A N 1
ATOM 4077 C CA . GLY A 1 532 ? 23.491 14.076 -29.953 1.00 97.00 532 GLY A CA 1
ATOM 4078 C C . GLY A 1 532 ? 23.971 14.214 -31.399 1.00 97.00 532 GLY A C 1
ATOM 4079 O O . GLY A 1 532 ? 23.232 13.999 -32.369 1.00 97.00 532 GLY A O 1
ATOM 4080 N N . LYS A 1 533 ? 25.252 14.558 -31.540 1.00 95.69 533 LYS A N 1
ATOM 4081 C CA . LYS A 1 533 ? 25.931 14.673 -32.834 1.00 95.69 533 LYS A CA 1
ATOM 4082 C C . LYS A 1 533 ? 26.115 13.293 -33.476 1.00 95.69 533 LYS A C 1
ATOM 4084 O O . LYS A 1 533 ? 26.636 12.374 -32.845 1.00 95.69 533 LYS A O 1
ATOM 4089 N N . ALA A 1 534 ? 25.740 13.149 -34.748 1.00 94.12 534 ALA A N 1
ATOM 4090 C CA . ALA A 1 534 ? 26.047 11.935 -35.504 1.00 94.12 534 ALA A CA 1
ATOM 4091 C C . ALA A 1 534 ? 27.536 11.888 -35.909 1.00 94.12 534 ALA A C 1
ATOM 4093 O O . ALA A 1 534 ? 28.113 12.935 -36.220 1.00 94.12 534 ALA A O 1
ATOM 4094 N N . PRO A 1 535 ? 28.162 10.695 -35.960 1.00 93.44 535 PRO A N 1
ATOM 4095 C CA . PRO A 1 535 ? 29.522 10.536 -36.471 1.00 93.44 535 PRO A CA 1
ATOM 4096 C C . PRO A 1 535 ? 29.654 11.009 -37.922 1.00 93.44 535 PRO A C 1
ATOM 4098 O O . PRO A 1 535 ? 28.739 10.832 -38.716 1.00 93.44 535 PRO A O 1
ATOM 4101 N N . ASP A 1 536 ? 30.806 11.544 -38.298 1.00 92.31 536 ASP A N 1
ATOM 4102 C CA . ASP A 1 536 ? 31.172 11.878 -39.684 1.00 92.31 536 ASP A CA 1
ATOM 4103 C C . ASP A 1 536 ? 31.762 10.682 -40.457 1.00 92.31 536 ASP A C 1
ATOM 4105 O O . ASP A 1 536 ? 32.064 10.779 -41.647 1.00 92.31 536 ASP A O 1
ATOM 4109 N N . ILE A 1 537 ? 31.882 9.536 -39.786 1.00 90.94 537 ILE A N 1
ATOM 4110 C CA . ILE A 1 537 ? 32.355 8.264 -40.329 1.00 90.94 537 ILE A CA 1
ATOM 4111 C C . ILE A 1 537 ? 31.278 7.183 -40.208 1.00 90.94 537 ILE A C 1
ATOM 4113 O O . ILE A 1 537 ? 30.408 7.233 -39.337 1.00 90.94 537 ILE A O 1
ATOM 4117 N N . ILE A 1 538 ? 31.367 6.156 -41.053 1.00 93.44 538 ILE A N 1
ATOM 4118 C CA . ILE A 1 538 ? 30.656 4.893 -40.831 1.00 93.44 538 ILE A CA 1
ATOM 4119 C C . ILE A 1 538 ? 31.434 4.140 -39.745 1.00 93.44 538 ILE A C 1
ATOM 4121 O O . ILE A 1 538 ? 32.573 3.736 -40.003 1.00 93.44 538 ILE A O 1
ATOM 4125 N N . PRO A 1 539 ? 30.894 3.974 -38.528 1.00 92.50 539 PRO A N 1
ATOM 4126 C CA . PRO A 1 539 ? 31.621 3.292 -37.475 1.00 92.50 539 PRO A CA 1
ATOM 4127 C C . PRO A 1 539 ? 31.663 1.786 -37.772 1.00 92.50 539 PRO A C 1
ATOM 4129 O O . PRO A 1 539 ? 30.716 1.215 -38.312 1.00 92.50 539 PRO A O 1
ATOM 4132 N N . MET A 1 540 ? 32.774 1.129 -37.422 1.00 90.00 540 MET A N 1
ATOM 4133 C CA . MET A 1 540 ? 33.008 -0.279 -37.776 1.00 90.00 540 MET A CA 1
ATOM 4134 C C . MET A 1 540 ? 31.930 -1.218 -37.212 1.00 90.00 540 MET A C 1
ATOM 4136 O O . MET A 1 540 ? 31.584 -2.207 -37.848 1.00 90.00 540 MET A O 1
ATOM 4140 N N . ASN A 1 541 ? 31.364 -0.888 -36.048 1.00 90.44 541 ASN A N 1
ATOM 4141 C CA . ASN A 1 541 ? 30.283 -1.650 -35.421 1.00 90.44 541 ASN A CA 1
ATOM 4142 C C . ASN A 1 541 ? 28.942 -1.567 -36.171 1.00 90.44 541 ASN A C 1
ATOM 4144 O O . ASN A 1 541 ? 28.065 -2.358 -35.868 1.00 90.44 541 ASN A O 1
ATOM 4148 N N . ASN A 1 542 ? 28.780 -0.643 -37.123 1.00 94.44 542 ASN A N 1
ATOM 4149 C CA . ASN A 1 542 ? 27.592 -0.550 -37.974 1.00 94.44 542 ASN A CA 1
ATOM 4150 C C . ASN A 1 542 ? 27.789 -1.237 -39.341 1.00 94.44 542 ASN A C 1
ATOM 4152 O O . ASN A 1 542 ? 26.894 -1.202 -40.185 1.00 94.44 542 ASN A O 1
ATOM 4156 N N . ILE A 1 543 ? 28.959 -1.834 -39.599 1.00 94.50 543 ILE A N 1
ATOM 4157 C CA . ILE A 1 543 ? 29.246 -2.565 -40.838 1.00 94.50 543 ILE A CA 1
ATOM 4158 C C . ILE A 1 543 ? 28.956 -4.047 -40.603 1.00 94.50 543 ILE A C 1
ATOM 4160 O O . ILE A 1 543 ? 29.699 -4.725 -39.898 1.00 94.50 543 ILE A O 1
ATOM 4164 N N . LEU A 1 544 ? 27.903 -4.561 -41.242 1.00 94.62 544 LEU A N 1
ATOM 4165 C CA . LEU A 1 544 ? 27.536 -5.977 -41.162 1.00 94.62 544 LEU A CA 1
ATOM 4166 C C . LEU A 1 544 ? 28.533 -6.847 -41.942 1.00 94.62 544 LEU A C 1
ATOM 4168 O O . LEU A 1 544 ? 28.969 -7.896 -41.477 1.00 94.62 544 LEU A O 1
ATOM 4172 N N . TYR A 1 545 ? 28.892 -6.394 -43.143 1.00 95.00 545 TYR A N 1
ATOM 4173 C CA . TYR A 1 545 ? 29.954 -6.960 -43.967 1.00 95.00 545 TYR A CA 1
ATOM 4174 C C . TYR A 1 545 ? 30.383 -5.952 -45.037 1.00 95.00 545 TYR A C 1
ATOM 4176 O O . TYR A 1 545 ? 29.609 -5.096 -45.471 1.00 95.00 545 TYR A O 1
ATOM 4184 N N . CYS A 1 546 ? 31.615 -6.064 -45.515 1.00 95.19 546 CYS A N 1
ATOM 4185 C CA . CYS A 1 546 ? 32.110 -5.247 -46.614 1.00 95.19 546 CYS A CA 1
ATOM 4186 C C . CYS A 1 546 ? 33.111 -6.019 -47.464 1.00 95.19 546 CYS A C 1
ATOM 4188 O O . CYS A 1 546 ? 33.683 -7.024 -47.038 1.00 95.19 546 CYS A O 1
ATOM 4190 N N . TYR A 1 547 ? 33.300 -5.536 -48.683 1.00 90.44 547 TYR A N 1
ATOM 4191 C CA . TYR A 1 547 ? 34.348 -5.993 -49.567 1.00 90.44 547 TYR A CA 1
ATOM 4192 C C . TYR A 1 547 ? 34.902 -4.794 -50.355 1.00 90.44 547 TYR A C 1
ATOM 4194 O O . TYR A 1 547 ? 34.115 -4.058 -50.956 1.00 90.44 547 TYR A O 1
ATOM 4202 N N . PRO A 1 548 ? 36.225 -4.562 -50.363 1.00 87.81 548 PRO A N 1
ATOM 4203 C CA . PRO A 1 548 ? 37.252 -5.290 -49.615 1.00 87.81 548 PRO A CA 1
ATOM 4204 C C . PRO A 1 548 ? 37.099 -5.129 -48.095 1.00 87.81 548 PRO A C 1
ATOM 4206 O O . PRO A 1 548 ? 36.533 -4.146 -47.615 1.00 87.81 548 PRO A O 1
ATOM 4209 N N . ILE A 1 549 ? 37.629 -6.090 -47.337 1.00 86.94 549 ILE A N 1
ATOM 4210 C CA . ILE A 1 549 ? 37.692 -5.994 -45.872 1.00 86.94 549 ILE A CA 1
ATOM 4211 C C . ILE A 1 549 ? 38.778 -4.992 -45.434 1.00 86.94 549 ILE A C 1
ATOM 4213 O O . ILE A 1 549 ? 39.739 -4.761 -46.180 1.00 86.94 549 ILE A O 1
ATOM 4217 N N . PRO A 1 550 ? 38.682 -4.399 -44.227 1.00 82.38 550 PRO A N 1
ATOM 4218 C CA . PRO A 1 550 ? 39.734 -3.533 -43.705 1.00 82.38 550 PRO A CA 1
ATOM 4219 C C . PRO A 1 550 ? 41.099 -4.228 -43.721 1.00 82.38 550 PRO A C 1
ATOM 4221 O O . PRO A 1 550 ? 41.212 -5.398 -43.364 1.00 82.38 550 PRO A O 1
ATOM 4224 N N . MET A 1 551 ? 42.138 -3.494 -44.128 1.00 76.12 551 MET A N 1
ATOM 4225 C CA . MET A 1 551 ? 43.512 -4.003 -44.280 1.00 76.12 551 MET A CA 1
ATOM 4226 C C . MET A 1 551 ? 43.683 -5.128 -45.321 1.00 76.12 551 MET A C 1
ATOM 4228 O O . MET A 1 551 ? 44.672 -5.860 -45.291 1.00 76.12 551 MET A O 1
ATOM 4232 N N . MET A 1 552 ? 42.771 -5.257 -46.288 1.00 79.19 552 MET A N 1
ATOM 4233 C CA . MET A 1 552 ? 42.995 -6.105 -47.460 1.00 79.19 552 MET A CA 1
ATOM 4234 C C . MET A 1 552 ? 44.023 -5.455 -48.396 1.00 79.19 552 MET A C 1
ATOM 4236 O O . MET A 1 552 ? 43.717 -4.530 -49.144 1.00 79.19 552 MET A O 1
ATOM 4240 N N . PHE A 1 553 ? 45.267 -5.935 -48.341 1.00 73.00 553 PHE A N 1
ATOM 4241 C CA . PHE A 1 553 ? 46.375 -5.377 -49.128 1.00 73.00 553 PHE A CA 1
ATOM 4242 C C . PHE A 1 553 ? 46.508 -5.953 -50.538 1.00 73.00 553 PHE A C 1
ATOM 4244 O O . PHE A 1 553 ? 47.216 -5.372 -51.358 1.00 73.00 553 PHE A O 1
ATOM 4251 N N . ASN A 1 554 ? 45.896 -7.107 -50.806 1.00 74.62 554 ASN A N 1
ATOM 4252 C CA . ASN A 1 554 ? 46.052 -7.829 -52.063 1.00 74.62 554 ASN A CA 1
ATOM 4253 C C . ASN A 1 554 ? 44.689 -8.312 -52.557 1.00 74.62 554 ASN A C 1
ATOM 4255 O O . ASN A 1 554 ? 43.847 -8.696 -51.750 1.00 74.62 554 ASN A O 1
ATOM 4259 N N . TYR A 1 555 ? 44.534 -8.338 -53.877 1.00 75.69 555 TYR A N 1
ATOM 4260 C CA . TYR A 1 555 ? 43.447 -9.013 -54.578 1.00 75.69 555 TYR A CA 1
ATOM 4261 C C . TYR A 1 555 ? 44.031 -10.166 -55.397 1.00 75.69 555 TYR A C 1
ATOM 4263 O O . TYR A 1 555 ? 45.174 -10.084 -55.860 1.00 75.69 555 TYR A O 1
ATOM 4271 N N . TYR A 1 556 ? 43.254 -11.221 -55.610 1.00 77.44 556 TYR A N 1
ATOM 4272 C CA . TYR A 1 556 ? 43.606 -12.284 -56.541 1.00 77.44 556 TYR A CA 1
ATOM 4273 C C . TYR A 1 556 ? 43.494 -11.809 -57.996 1.00 77.44 556 TYR A C 1
ATOM 4275 O O . TYR A 1 556 ? 42.753 -10.881 -58.336 1.00 77.44 556 TYR A O 1
ATOM 4283 N N . GLN A 1 557 ? 44.234 -12.475 -58.884 1.00 73.88 557 GLN A N 1
ATOM 4284 C CA . GLN A 1 557 ? 44.073 -12.277 -60.323 1.00 73.88 557 GLN A CA 1
ATOM 4285 C C . GLN A 1 557 ? 42.643 -12.653 -60.729 1.00 73.88 557 GLN A C 1
ATOM 4287 O O . GLN A 1 557 ? 42.153 -13.713 -60.346 1.00 73.88 557 GLN A O 1
ATOM 4292 N N . ASN A 1 558 ? 41.987 -11.786 -61.505 1.00 76.31 558 ASN A N 1
ATOM 4293 C CA . ASN A 1 558 ? 40.584 -11.925 -61.921 1.00 76.31 558 ASN A CA 1
ATOM 4294 C C . ASN A 1 558 ? 39.565 -11.971 -60.767 1.00 76.31 558 ASN A C 1
ATOM 4296 O O . ASN A 1 558 ? 38.437 -12.423 -60.960 1.00 76.31 558 ASN A O 1
ATOM 4300 N N . GLU A 1 559 ? 39.932 -11.497 -59.574 1.00 82.25 559 GLU A N 1
ATOM 4301 C CA . GLU A 1 559 ? 38.954 -11.238 -58.518 1.00 82.25 559 GLU A CA 1
ATOM 4302 C C . GLU A 1 559 ? 38.021 -10.081 -58.910 1.00 82.25 559 GLU A C 1
ATOM 4304 O O . GLU A 1 559 ? 38.340 -9.275 -59.790 1.00 82.25 559 GLU A O 1
ATOM 4309 N N . THR A 1 560 ? 36.868 -9.991 -58.245 1.00 86.44 560 THR A N 1
ATOM 4310 C CA . THR A 1 560 ? 35.843 -8.986 -58.537 1.00 86.44 560 THR A CA 1
ATOM 4311 C C . THR A 1 560 ? 36.380 -7.551 -58.480 1.00 86.44 560 THR A C 1
ATOM 4313 O O . THR A 1 560 ? 37.223 -7.189 -57.656 1.00 86.44 560 THR A O 1
ATOM 4316 N N . ASP A 1 561 ? 35.875 -6.717 -59.382 1.00 86.56 561 ASP A N 1
ATOM 4317 C CA . ASP A 1 561 ? 36.025 -5.266 -59.369 1.00 86.56 561 ASP A CA 1
ATOM 4318 C C . ASP A 1 561 ? 34.887 -4.569 -58.607 1.00 86.56 561 ASP A C 1
ATOM 4320 O O . ASP A 1 561 ? 34.915 -3.351 -58.453 1.00 86.56 561 ASP A O 1
ATOM 4324 N N . ILE A 1 562 ? 33.906 -5.317 -58.098 1.00 90.75 562 ILE A N 1
ATOM 4325 C CA . ILE A 1 562 ? 32.767 -4.780 -57.357 1.00 90.75 562 ILE A CA 1
ATOM 4326 C C . ILE A 1 562 ? 33.128 -4.699 -55.876 1.00 90.75 562 ILE A C 1
ATOM 4328 O O . ILE A 1 562 ? 33.435 -5.702 -55.234 1.00 90.75 562 ILE A O 1
ATOM 4332 N N . GLY A 1 563 ? 33.038 -3.495 -55.318 1.00 91.88 563 GLY A N 1
ATOM 4333 C CA . GLY A 1 563 ? 33.149 -3.249 -53.887 1.00 91.88 563 GLY A CA 1
ATOM 4334 C C . GLY A 1 563 ? 31.814 -2.858 -53.265 1.00 91.88 563 GLY A C 1
ATOM 4335 O O . GLY A 1 563 ? 30.941 -2.280 -53.921 1.00 91.88 563 GLY A O 1
ATOM 4336 N N . TYR A 1 564 ? 31.645 -3.172 -51.983 1.00 95.19 564 TYR A N 1
ATOM 4337 C CA . TYR A 1 564 ? 30.456 -2.818 -51.222 1.00 95.19 564 TYR A CA 1
ATOM 4338 C C . TYR A 1 564 ? 30.709 -2.672 -49.721 1.00 95.19 564 TYR A C 1
ATOM 4340 O O . TYR A 1 564 ? 31.603 -3.291 -49.150 1.00 95.19 564 TYR A O 1
ATOM 4348 N N . ILE A 1 565 ? 29.851 -1.893 -49.064 1.00 96.06 565 ILE A N 1
ATOM 4349 C CA . ILE A 1 565 ? 29.767 -1.778 -47.605 1.00 96.06 565 ILE A CA 1
ATOM 4350 C C . ILE A 1 565 ? 28.294 -1.934 -47.230 1.00 96.06 565 ILE A C 1
ATOM 4352 O O . ILE A 1 565 ? 27.475 -1.093 -47.601 1.00 96.06 565 ILE A O 1
ATOM 4356 N N . GLN A 1 566 ? 27.956 -3.022 -46.539 1.00 97.12 566 GLN A N 1
ATOM 4357 C CA . GLN A 1 566 ? 26.615 -3.266 -46.019 1.00 97.12 566 GLN A CA 1
ATOM 4358 C C . GLN A 1 566 ? 26.521 -2.735 -44.596 1.00 97.12 566 GLN A C 1
ATOM 4360 O O . GLN A 1 566 ? 27.277 -3.166 -43.723 1.00 97.12 566 GLN A O 1
ATOM 4365 N N . LEU A 1 567 ? 25.566 -1.839 -44.364 1.00 95.94 567 LEU A N 1
ATOM 4366 C CA . LEU A 1 567 ? 25.300 -1.309 -43.035 1.00 95.94 567 LEU A CA 1
ATOM 4367 C C . LEU A 1 567 ? 24.201 -2.104 -42.333 1.00 95.94 567 LEU A C 1
ATOM 4369 O O . LEU A 1 567 ? 23.270 -2.601 -42.974 1.00 95.94 567 LEU A O 1
ATOM 4373 N N . GLU A 1 568 ? 24.298 -2.179 -41.010 1.00 92.62 568 GLU A N 1
ATOM 4374 C CA . GLU A 1 568 ? 23.235 -2.676 -40.135 1.00 92.62 568 GLU A CA 1
ATOM 4375 C C . GLU A 1 568 ? 22.106 -1.629 -40.019 1.00 92.62 568 GLU A C 1
ATOM 4377 O O . GLU A 1 568 ? 20.935 -1.893 -40.338 1.00 92.62 568 GLU A O 1
ATOM 4382 N N . LYS A 1 569 ? 22.470 -0.388 -39.674 1.00 93.19 569 LYS A N 1
ATOM 4383 C CA . LYS A 1 569 ? 21.590 0.787 -39.599 1.00 93.19 569 LYS A CA 1
ATOM 4384 C C . LYS A 1 569 ? 21.985 1.824 -40.652 1.00 93.19 569 LYS A C 1
ATOM 4386 O O . LYS A 1 569 ? 23.167 2.081 -40.875 1.00 93.19 569 LYS A O 1
ATOM 4391 N N . GLY A 1 570 ? 21.002 2.401 -41.342 1.00 95.56 570 GLY A N 1
ATOM 4392 C CA . GLY A 1 570 ? 21.254 3.346 -42.428 1.00 95.56 570 GLY A CA 1
ATOM 4393 C C . GLY A 1 570 ? 21.888 4.646 -41.928 1.00 95.56 570 GLY A C 1
ATOM 4394 O O . GLY A 1 570 ? 21.628 5.078 -40.805 1.00 95.56 570 GLY A O 1
ATOM 4395 N N . GLN A 1 571 ? 22.748 5.249 -42.747 1.00 95.25 571 GLN A N 1
ATOM 4396 C CA . GLN A 1 571 ? 23.437 6.508 -42.447 1.00 95.25 571 GLN A CA 1
ATOM 4397 C C . GLN A 1 571 ? 23.363 7.453 -43.652 1.00 95.25 571 GLN A C 1
ATOM 4399 O O . GLN A 1 571 ? 24.370 8.018 -44.076 1.00 95.25 571 GLN A O 1
ATOM 4404 N N . ALA A 1 572 ? 22.169 7.630 -44.225 1.00 93.69 572 ALA A N 1
ATOM 4405 C CA . ALA A 1 572 ? 21.956 8.438 -45.429 1.00 93.69 572 ALA A CA 1
ATOM 4406 C C . ALA A 1 572 ? 22.511 9.870 -45.319 1.00 93.69 572 ALA A C 1
ATOM 4408 O O . ALA A 1 572 ? 22.953 10.440 -46.316 1.00 93.69 572 ALA A O 1
ATOM 4409 N N . TYR A 1 573 ? 22.551 10.435 -44.108 1.00 91.81 573 TYR A N 1
ATOM 4410 C CA . TYR A 1 573 ? 23.107 11.766 -43.851 1.00 91.81 573 TYR A CA 1
ATOM 4411 C C . TYR A 1 573 ? 24.588 11.900 -44.253 1.00 91.81 573 TYR A C 1
ATOM 4413 O O . TYR A 1 573 ? 25.010 12.995 -44.618 1.00 91.81 573 TYR A O 1
ATOM 4421 N N . LEU A 1 574 ? 25.367 10.808 -44.250 1.00 93.06 574 LEU A N 1
ATOM 4422 C CA . LEU A 1 574 ? 26.764 10.815 -44.700 1.00 93.06 574 LEU A CA 1
ATOM 4423 C C . LEU A 1 574 ? 26.900 10.967 -46.216 1.00 93.06 574 LEU A C 1
ATOM 4425 O O . LEU A 1 574 ? 27.978 11.304 -46.694 1.00 93.06 574 LEU A O 1
ATOM 4429 N N . PHE A 1 575 ? 25.837 10.727 -46.981 1.00 92.12 575 PHE A N 1
ATOM 4430 C CA . PHE A 1 575 ? 25.860 10.667 -48.445 1.00 92.12 575 PHE A CA 1
ATOM 4431 C C . PHE A 1 575 ? 25.107 11.831 -49.100 1.00 92.12 575 PHE A C 1
ATOM 44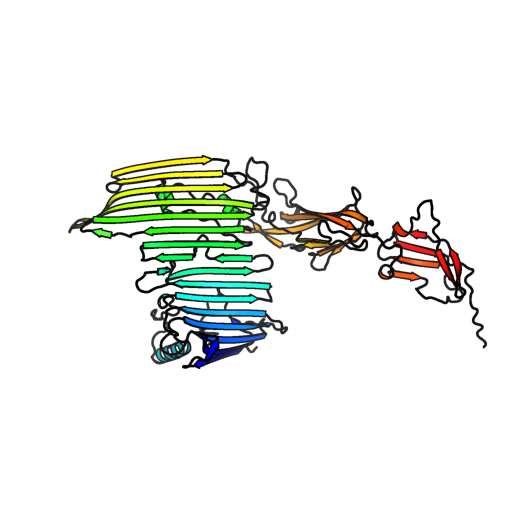33 O O . PHE A 1 575 ? 24.673 11.738 -50.246 1.00 92.12 575 PHE A O 1
ATOM 4440 N N . ASN A 1 576 ? 24.952 12.940 -48.369 1.00 86.75 576 ASN A N 1
ATOM 4441 C CA . ASN A 1 576 ? 24.321 14.167 -48.850 1.00 86.75 576 ASN A CA 1
ATOM 4442 C C . ASN A 1 576 ? 25.247 15.385 -48.635 1.00 86.75 576 ASN A C 1
ATOM 4444 O O . ASN A 1 576 ? 25.009 16.192 -47.736 1.00 86.75 576 ASN A O 1
ATOM 4448 N N . PRO A 1 577 ? 26.322 15.532 -49.434 1.00 82.62 577 PRO A N 1
ATOM 4449 C CA . PRO A 1 577 ? 27.378 16.527 -49.211 1.00 82.62 577 PRO A CA 1
ATOM 4450 C C . PRO A 1 577 ? 26.935 17.989 -49.451 1.00 82.62 577 PRO A C 1
ATOM 4452 O O . PRO A 1 577 ? 27.686 18.920 -49.166 1.00 82.62 577 PRO A O 1
ATOM 4455 N N . GLY A 1 578 ? 25.719 18.224 -49.957 1.00 84.12 578 GLY A N 1
ATOM 4456 C CA . GLY A 1 578 ? 25.255 19.549 -50.375 1.00 84.12 578 GLY A CA 1
ATOM 4457 C C . GLY A 1 578 ? 25.948 20.055 -51.655 1.00 84.12 578 GLY A C 1
ATOM 4458 O O . GLY A 1 578 ? 26.856 19.413 -52.177 1.00 84.12 578 GLY A O 1
ATOM 4459 N N . PRO A 1 579 ? 25.542 21.219 -52.195 1.00 87.50 579 PRO A N 1
ATOM 4460 C CA . PRO A 1 579 ? 26.007 21.693 -53.506 1.00 87.50 579 PRO A CA 1
ATOM 4461 C C . PRO A 1 579 ? 27.458 22.207 -53.515 1.00 87.50 579 PRO A C 1
ATOM 4463 O O . PRO A 1 579 ? 28.029 22.417 -54.579 1.00 87.50 579 PRO A O 1
ATOM 4466 N N . GLN A 1 580 ? 28.041 22.440 -52.338 1.00 89.38 580 GLN A N 1
ATOM 4467 C CA . GLN A 1 580 ? 29.362 23.057 -52.160 1.00 89.38 580 GLN A CA 1
ATOM 4468 C C . GLN A 1 580 ? 30.503 22.022 -52.198 1.00 89.38 580 GLN A C 1
ATOM 4470 O O . GLN A 1 580 ? 31.670 22.391 -52.302 1.00 89.38 580 GLN A O 1
ATOM 4475 N N . TRP A 1 581 ? 30.179 20.731 -52.070 1.00 87.12 581 TRP A N 1
ATOM 4476 C CA . TRP A 1 581 ? 31.146 19.669 -51.810 1.00 87.12 581 TRP A CA 1
ATOM 4477 C C . TRP A 1 581 ? 31.021 18.545 -52.836 1.00 87.12 581 TRP A C 1
ATOM 4479 O O . TRP A 1 581 ? 29.926 18.122 -53.201 1.00 87.12 581 TRP A O 1
ATOM 4489 N N . LYS A 1 582 ? 32.167 18.023 -53.282 1.00 86.75 582 LYS A N 1
ATOM 4490 C CA . LYS A 1 582 ? 32.241 16.823 -54.120 1.00 86.75 582 LYS A CA 1
ATOM 4491 C C . LYS A 1 582 ? 32.529 15.616 -53.232 1.00 86.75 582 LYS A C 1
ATOM 4493 O O . LYS A 1 582 ? 33.528 15.612 -52.518 1.00 86.75 582 LYS A O 1
ATOM 4498 N N . GLN A 1 583 ? 31.695 14.585 -53.320 1.00 90.06 583 GLN A N 1
ATOM 4499 C CA . GLN A 1 583 ? 31.895 13.330 -52.601 1.00 90.06 583 GLN A CA 1
ATOM 4500 C C . GLN A 1 583 ? 32.379 12.232 -53.556 1.00 90.06 583 GLN A C 1
ATOM 4502 O O . GLN A 1 583 ? 31.786 12.016 -54.609 1.00 90.06 583 GLN A O 1
ATOM 4507 N N . ILE A 1 584 ? 33.484 11.574 -53.200 1.00 91.00 584 ILE A N 1
ATOM 4508 C CA . ILE A 1 584 ? 34.164 10.545 -54.000 1.00 91.00 584 ILE A CA 1
ATOM 4509 C C . ILE A 1 584 ? 34.751 9.469 -53.084 1.00 91.00 584 ILE A C 1
ATOM 4511 O O . ILE A 1 584 ? 35.071 9.739 -51.928 1.00 91.00 584 ILE A O 1
ATOM 4515 N N . GLY A 1 585 ? 34.898 8.252 -53.601 1.00 89.31 585 GLY A N 1
ATOM 4516 C CA . GLY A 1 585 ? 35.647 7.184 -52.948 1.00 89.31 585 GLY A CA 1
ATOM 4517 C C . GLY A 1 585 ? 37.134 7.287 -53.277 1.00 89.31 585 GLY A C 1
ATOM 4518 O O . GLY A 1 585 ? 37.502 7.796 -54.336 1.00 89.31 585 GLY A O 1
ATOM 4519 N N . ARG A 1 586 ? 38.000 6.812 -52.376 1.00 88.50 586 ARG A N 1
ATOM 4520 C CA . ARG A 1 586 ? 39.456 6.843 -52.556 1.00 88.50 586 ARG A CA 1
ATOM 4521 C C . ARG A 1 586 ? 40.116 5.607 -51.954 1.00 88.50 586 ARG A C 1
ATOM 4523 O O . ARG A 1 586 ? 39.925 5.323 -50.776 1.00 88.50 586 ARG A O 1
ATOM 4530 N N . PHE A 1 587 ? 40.939 4.927 -52.747 1.00 84.62 587 PHE A N 1
ATOM 4531 C CA . PHE A 1 587 ? 41.947 3.985 -52.259 1.00 84.62 587 PHE A CA 1
ATOM 4532 C C . PHE A 1 587 ? 43.305 4.679 -52.163 1.00 84.62 587 PHE A C 1
ATOM 4534 O O . PHE A 1 587 ? 43.618 5.528 -52.997 1.00 84.62 587 PHE A O 1
ATOM 4541 N N . VAL A 1 588 ? 44.107 4.305 -51.168 1.00 81.88 588 VAL A N 1
ATOM 4542 C CA . VAL A 1 588 ? 45.503 4.736 -51.033 1.00 81.88 588 VAL A CA 1
ATOM 4543 C C . VAL A 1 588 ? 46.384 3.508 -51.233 1.00 81.88 588 VAL A C 1
ATOM 4545 O O . VAL A 1 588 ? 46.214 2.518 -50.518 1.00 81.88 588 VAL A O 1
ATOM 4548 N N . ASP A 1 589 ? 47.264 3.535 -52.233 1.00 78.38 589 ASP A N 1
ATOM 4549 C CA . ASP A 1 589 ? 48.190 2.428 -52.495 1.00 78.38 589 ASP A CA 1
ATOM 4550 C C . ASP A 1 589 ? 49.364 2.404 -51.488 1.00 78.38 589 ASP A C 1
ATOM 4552 O O . ASP A 1 589 ? 49.496 3.270 -50.620 1.00 78.38 589 ASP A O 1
ATOM 4556 N N . LYS A 1 590 ? 50.246 1.398 -51.590 1.00 76.69 590 LYS A N 1
ATOM 4557 C CA . LYS A 1 590 ? 51.414 1.266 -50.695 1.00 76.69 590 LYS A CA 1
ATOM 4558 C C . LYS A 1 590 ? 52.426 2.409 -50.849 1.00 76.69 590 LYS A C 1
ATOM 4560 O O . LYS A 1 590 ? 53.252 2.603 -49.963 1.00 76.69 590 LYS A O 1
ATOM 4565 N N . GLN A 1 591 ? 52.389 3.126 -51.968 1.00 82.81 591 GLN A N 1
ATOM 4566 C CA . GLN A 1 591 ? 53.246 4.262 -52.284 1.00 82.81 591 GLN A CA 1
ATOM 4567 C C . GLN A 1 591 ? 52.624 5.597 -51.835 1.00 82.81 591 GLN A C 1
ATOM 4569 O O . GLN A 1 591 ? 53.284 6.630 -51.924 1.00 82.81 591 GLN A O 1
ATOM 4574 N N . GLY A 1 592 ? 51.389 5.582 -51.318 1.00 82.44 592 GLY A N 1
ATOM 4575 C CA . GLY A 1 592 ? 50.656 6.767 -50.880 1.00 82.44 592 GLY A CA 1
ATOM 4576 C C . GLY A 1 592 ? 49.891 7.483 -51.997 1.00 82.44 592 GLY A C 1
ATOM 4577 O O . GLY A 1 592 ? 49.392 8.586 -51.769 1.00 82.44 592 GLY A O 1
ATOM 4578 N N . ASN A 1 593 ? 49.781 6.897 -53.193 1.00 85.56 593 ASN A N 1
ATOM 4579 C CA . ASN A 1 593 ? 49.010 7.481 -54.287 1.00 85.56 593 ASN A CA 1
ATOM 4580 C C . ASN A 1 593 ? 47.510 7.280 -54.065 1.00 85.56 593 ASN A C 1
ATOM 4582 O O . ASN A 1 593 ? 47.054 6.218 -53.637 1.00 85.56 593 ASN A O 1
ATOM 4586 N N . ASN A 1 594 ? 46.735 8.303 -54.420 1.00 87.38 594 ASN A N 1
ATOM 4587 C CA . ASN A 1 594 ? 45.281 8.285 -54.321 1.00 87.38 594 ASN A CA 1
ATOM 4588 C C . ASN A 1 594 ? 44.651 7.774 -55.622 1.00 87.38 594 ASN A C 1
ATOM 4590 O O . ASN A 1 594 ? 44.883 8.330 -56.694 1.00 87.38 594 ASN A O 1
ATOM 4594 N N . HIS A 1 595 ? 43.781 6.775 -55.505 1.00 87.00 595 HIS A N 1
ATOM 4595 C CA . HIS A 1 595 ? 42.982 6.223 -56.594 1.00 87.00 595 HIS A CA 1
ATOM 4596 C C . HIS A 1 595 ? 41.503 6.503 -56.327 1.00 87.00 595 HIS A C 1
ATOM 4598 O O . HIS A 1 595 ? 40.883 5.863 -55.476 1.00 87.00 595 HIS A O 1
ATOM 4604 N N . GLU A 1 596 ? 40.952 7.493 -57.025 1.00 90.44 596 GLU A N 1
ATOM 4605 C CA . GLU A 1 596 ? 39.579 7.961 -56.817 1.00 90.44 596 GLU A CA 1
ATOM 4606 C C . GLU A 1 596 ? 38.564 7.156 -57.645 1.00 90.44 596 GLU A C 1
ATOM 4608 O O . GLU A 1 596 ? 38.854 6.736 -58.766 1.00 90.44 596 GLU A O 1
ATOM 4613 N N . PHE A 1 597 ? 37.365 6.948 -57.101 1.00 89.75 597 PHE A N 1
ATOM 4614 C CA . PHE A 1 597 ? 36.257 6.263 -57.770 1.00 89.75 597 PHE A CA 1
ATOM 4615 C C . PHE A 1 597 ? 34.901 6.849 -57.374 1.00 89.75 597 PHE A C 1
ATOM 4617 O O . PHE A 1 597 ? 34.748 7.481 -56.327 1.00 89.75 597 PHE A O 1
ATOM 4624 N N . ASN A 1 598 ? 33.896 6.600 -58.210 1.00 91.88 598 ASN A N 1
ATOM 4625 C CA . ASN A 1 598 ? 32.507 6.908 -57.888 1.00 91.88 598 ASN A CA 1
ATOM 4626 C C . ASN A 1 598 ? 31.875 5.749 -57.116 1.00 91.88 598 ASN A C 1
ATOM 4628 O O . ASN A 1 598 ? 32.189 4.581 -57.352 1.00 91.88 598 ASN A O 1
ATOM 4632 N N . PHE A 1 599 ? 30.934 6.073 -56.239 1.00 94.31 599 PHE A N 1
ATOM 4633 C CA . PHE A 1 599 ? 30.145 5.097 -55.501 1.00 94.31 599 PHE A CA 1
ATOM 4634 C C . PHE A 1 599 ? 28.672 5.513 -55.493 1.00 94.31 599 PHE A C 1
ATOM 4636 O O . PHE A 1 599 ? 28.339 6.660 -55.785 1.00 94.31 599 PHE A O 1
ATOM 4643 N N . ASN A 1 600 ? 27.798 4.576 -55.145 1.00 94.38 600 ASN A N 1
ATOM 4644 C CA . ASN A 1 600 ? 26.371 4.801 -54.962 1.00 94.38 600 ASN A CA 1
ATOM 4645 C C . ASN A 1 600 ? 25.939 4.295 -53.583 1.00 94.38 600 ASN A C 1
ATOM 4647 O O . ASN A 1 600 ? 26.298 3.178 -53.207 1.00 94.38 600 ASN A O 1
ATOM 4651 N N . TYR A 1 601 ? 25.150 5.087 -52.857 1.00 95.31 601 TYR A N 1
ATOM 4652 C CA . TYR A 1 601 ? 24.491 4.647 -51.630 1.00 95.31 601 TYR A CA 1
ATOM 4653 C C . TYR A 1 601 ? 23.014 4.364 -51.903 1.00 95.31 601 TYR A C 1
ATOM 4655 O O . TYR A 1 601 ? 22.271 5.245 -52.330 1.00 95.31 601 TYR A O 1
ATOM 4663 N N . ASN A 1 602 ? 22.586 3.130 -51.648 1.00 95.12 602 ASN A N 1
ATOM 4664 C CA . ASN A 1 602 ? 21.187 2.729 -51.720 1.00 95.12 602 ASN A CA 1
ATOM 4665 C C . ASN A 1 602 ? 20.578 2.769 -50.312 1.00 95.12 602 ASN A C 1
ATOM 4667 O O . ASN A 1 602 ? 20.952 1.966 -49.456 1.00 95.12 602 ASN A O 1
ATOM 4671 N N . ILE A 1 603 ? 19.631 3.688 -50.092 1.00 90.88 603 ILE A N 1
ATOM 4672 C CA . ILE A 1 603 ? 18.948 3.893 -48.804 1.00 90.88 603 ILE A CA 1
ATOM 4673 C C . ILE A 1 603 ? 18.151 2.643 -48.398 1.00 90.88 603 ILE A C 1
ATOM 4675 O O . ILE A 1 603 ? 18.266 2.173 -47.272 1.00 90.88 603 ILE A O 1
ATOM 4679 N N . SER A 1 604 ? 17.381 2.053 -49.319 1.00 90.00 604 SER A N 1
ATOM 4680 C CA . SER A 1 604 ? 16.537 0.885 -49.025 1.00 90.00 604 SER A CA 1
ATOM 4681 C C . SER A 1 604 ? 17.349 -0.363 -48.675 1.00 90.00 604 SER A C 1
ATOM 4683 O O . SER A 1 604 ? 16.928 -1.154 -47.836 1.00 90.00 604 SER A O 1
ATOM 4685 N N . GLU A 1 605 ? 18.518 -0.527 -49.295 1.00 93.69 605 GLU A N 1
ATOM 4686 C CA . GLU A 1 605 ? 19.442 -1.632 -49.009 1.00 93.69 605 GLU A CA 1
ATOM 4687 C C . GLU A 1 605 ? 20.448 -1.305 -47.898 1.00 93.69 605 GLU A C 1
ATOM 4689 O O . GLU A 1 605 ? 21.175 -2.192 -47.459 1.00 93.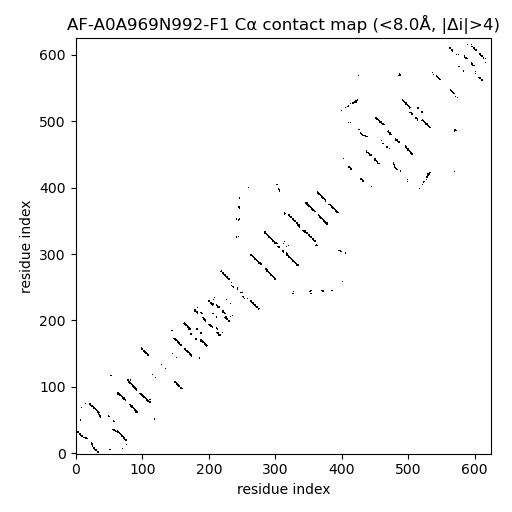69 605 GLU A O 1
ATOM 4694 N N . LYS A 1 606 ? 20.521 -0.046 -47.445 1.00 95.38 606 LYS A N 1
ATOM 4695 C CA . LYS A 1 606 ? 21.548 0.466 -46.522 1.00 95.38 606 LYS A CA 1
ATOM 4696 C C . LYS A 1 606 ? 22.971 0.129 -46.988 1.00 95.38 606 LYS A C 1
ATOM 4698 O O . LYS A 1 606 ? 23.836 -0.226 -46.185 1.00 95.38 606 LYS A O 1
ATOM 4703 N N . LYS A 1 607 ? 23.213 0.199 -48.299 1.00 96.62 607 LYS A N 1
ATOM 4704 C CA . LYS A 1 607 ? 24.412 -0.361 -48.932 1.00 96.62 607 LYS A CA 1
ATOM 4705 C C . LYS A 1 607 ? 25.141 0.673 -49.774 1.00 96.62 607 LYS A C 1
ATOM 4707 O O . LYS A 1 607 ? 24.556 1.286 -50.664 1.00 96.62 607 LYS A O 1
ATOM 4712 N N . VAL A 1 608 ? 26.444 0.810 -49.542 1.00 96.38 608 VAL A N 1
ATOM 4713 C CA . VAL A 1 608 ? 27.355 1.491 -50.470 1.00 96.38 608 VAL A CA 1
ATOM 4714 C C . VAL A 1 608 ? 27.838 0.470 -51.489 1.00 96.38 608 VAL A C 1
ATOM 4716 O O . VAL A 1 608 ? 28.256 -0.618 -51.102 1.00 96.38 608 VAL A O 1
ATOM 4719 N N . SER A 1 609 ? 27.799 0.805 -52.774 1.00 96.12 609 SER A N 1
ATOM 4720 C CA . SER A 1 609 ? 28.349 -0.015 -53.859 1.00 96.12 609 SER A CA 1
ATOM 4721 C C . SER A 1 609 ? 29.244 0.829 -54.756 1.00 96.12 609 SER A C 1
ATOM 4723 O O . SER A 1 609 ? 28.939 1.991 -55.024 1.00 96.12 609 SER A O 1
ATOM 4725 N N . PHE A 1 610 ? 30.347 0.259 -55.225 1.00 94.31 610 PHE A N 1
ATOM 4726 C CA . PHE A 1 610 ? 31.292 0.945 -56.100 1.00 94.31 610 PHE A CA 1
ATOM 4727 C C . PHE A 1 610 ? 32.028 -0.027 -57.017 1.00 94.31 610 PHE A C 1
ATOM 4729 O O . PHE A 1 610 ? 32.070 -1.229 -56.764 1.00 94.31 610 PHE A O 1
ATOM 4736 N N . ILE A 1 611 ? 32.631 0.517 -58.072 1.00 91.06 611 ILE A N 1
ATOM 4737 C CA . ILE A 1 611 ? 33.558 -0.214 -58.936 1.00 91.06 611 ILE A CA 1
ATOM 4738 C C . ILE A 1 611 ? 34.972 0.218 -58.560 1.00 91.06 611 ILE A C 1
ATOM 4740 O O . ILE A 1 611 ? 35.283 1.411 -58.503 1.00 91.06 611 ILE A O 1
ATOM 4744 N N . ARG A 1 612 ? 35.825 -0.757 -58.268 1.00 85.19 612 ARG A N 1
ATOM 4745 C CA . ARG A 1 612 ? 37.228 -0.564 -57.922 1.00 85.19 612 ARG A CA 1
ATOM 4746 C C . ARG A 1 612 ? 37.971 0.108 -59.092 1.00 85.19 612 ARG A C 1
ATOM 4748 O O . ARG A 1 612 ? 37.807 -0.319 -60.235 1.00 85.19 612 ARG A O 1
ATOM 4755 N N . PRO A 1 613 ? 38.853 1.091 -58.834 1.00 80.44 613 PRO A N 1
ATOM 4756 C CA . PRO A 1 613 ? 39.730 1.647 -59.861 1.00 80.44 613 PRO A CA 1
ATOM 4757 C C . PRO A 1 613 ? 40.595 0.564 -60.528 1.00 80.44 613 PRO A C 1
ATOM 4759 O O . PRO A 1 613 ? 41.320 -0.166 -59.851 1.00 80.44 613 PRO A O 1
ATOM 4762 N N . GLY A 1 614 ? 40.570 0.480 -61.861 1.00 72.81 614 GLY A N 1
ATOM 4763 C CA . GLY A 1 614 ? 41.368 -0.493 -62.628 1.00 72.81 614 GLY A CA 1
ATOM 4764 C C . GLY A 1 614 ? 42.880 -0.223 -62.643 1.00 72.81 614 GLY A C 1
ATOM 4765 O O . GLY A 1 614 ? 43.638 -1.014 -63.191 1.00 72.81 614 GLY A O 1
ATOM 4766 N N . ASN A 1 615 ? 43.329 0.890 -62.056 1.00 67.94 615 ASN A N 1
ATOM 4767 C CA . ASN A 1 615 ? 44.726 1.329 -62.018 1.00 67.94 615 ASN A CA 1
ATOM 4768 C C . ASN A 1 615 ? 45.451 0.997 -60.697 1.00 67.94 615 ASN A C 1
ATOM 4770 O O . ASN A 1 615 ? 46.552 1.498 -60.474 1.00 67.94 615 ASN A O 1
ATOM 4774 N N . LEU A 1 616 ? 44.860 0.178 -59.822 1.00 69.12 616 LEU A N 1
ATOM 4775 C CA . LEU A 1 616 ? 45.552 -0.367 -58.651 1.00 69.12 616 LEU A CA 1
ATOM 4776 C C . LEU A 1 616 ? 46.576 -1.412 -59.124 1.00 69.12 616 LEU A C 1
ATOM 4778 O O . LEU A 1 616 ? 46.207 -2.376 -59.794 1.00 69.12 616 LEU A O 1
ATOM 4782 N N . GLN A 1 617 ? 47.866 -1.207 -58.825 1.00 59.44 617 GLN A N 1
ATOM 4783 C CA . GLN A 1 617 ? 48.940 -2.077 -59.320 1.00 59.44 617 GLN A CA 1
ATOM 4784 C C . GLN A 1 617 ? 48.724 -3.539 -58.900 1.00 59.44 617 GLN A C 1
ATOM 4786 O O . GLN A 1 617 ? 48.785 -3.881 -57.719 1.00 59.44 617 GLN A O 1
ATOM 4791 N N . ILE A 1 618 ? 48.544 -4.419 -59.887 1.00 50.16 618 ILE A N 1
ATOM 4792 C CA . ILE A 1 618 ? 48.674 -5.865 -59.715 1.00 50.16 618 ILE A CA 1
ATOM 4793 C C . ILE A 1 618 ? 50.167 -6.135 -59.519 1.00 50.16 618 ILE A C 1
ATOM 4795 O O . ILE A 1 618 ? 50.941 -6.062 -60.474 1.00 50.16 618 ILE A O 1
ATOM 4799 N N . ILE A 1 619 ? 50.597 -6.436 -58.291 1.00 46.25 619 ILE A N 1
ATOM 4800 C CA . ILE A 1 619 ? 51.926 -7.022 -58.099 1.00 46.25 619 ILE A CA 1
ATOM 4801 C C . ILE A 1 619 ? 51.849 -8.429 -58.688 1.00 46.25 619 ILE A C 1
ATOM 4803 O O . ILE A 1 619 ? 51.274 -9.342 -58.097 1.00 46.25 619 ILE A O 1
ATOM 4807 N N . LEU A 1 620 ? 52.393 -8.583 -59.893 1.00 38.06 620 LEU A N 1
ATOM 4808 C CA . LEU A 1 620 ? 52.618 -9.877 -60.510 1.00 38.06 620 LEU A CA 1
ATOM 4809 C C . LEU A 1 620 ? 53.648 -10.607 -59.636 1.00 38.06 620 LEU A C 1
ATOM 4811 O O . LEU A 1 620 ? 54.847 -10.353 -59.739 1.00 38.06 620 LEU A O 1
ATOM 4815 N N . PHE A 1 621 ? 53.207 -11.492 -58.740 1.00 37.47 621 PHE A N 1
ATOM 4816 C CA . PHE A 1 621 ? 54.122 -12.500 -58.221 1.00 37.47 621 PHE A CA 1
ATOM 4817 C C . PHE A 1 621 ? 54.459 -13.415 -59.395 1.00 37.47 621 PHE A C 1
ATOM 4819 O O . PHE A 1 621 ? 53.651 -14.243 -59.811 1.00 37.47 621 PHE A O 1
ATOM 4826 N N . ILE A 1 622 ? 55.646 -13.216 -59.967 1.00 33.69 622 ILE A N 1
ATOM 4827 C CA . ILE A 1 622 ? 56.287 -14.227 -60.797 1.00 33.69 622 ILE A CA 1
ATOM 4828 C C . ILE A 1 622 ? 56.514 -15.415 -59.863 1.00 33.69 622 ILE A C 1
ATOM 4830 O O . ILE A 1 622 ? 57.402 -15.386 -59.012 1.00 33.69 622 ILE A O 1
ATOM 4834 N N . VAL A 1 623 ? 55.679 -16.443 -59.995 1.00 34.03 623 VAL A N 1
ATOM 4835 C CA . VAL A 1 623 ? 56.048 -17.783 -59.550 1.00 34.03 623 VAL A CA 1
ATOM 4836 C C . VAL A 1 623 ? 57.195 -18.194 -60.468 1.00 34.03 623 VAL A C 1
ATOM 4838 O O . VAL A 1 623 ? 56.985 -18.517 -61.635 1.00 34.03 623 VAL A O 1
ATOM 4841 N N . LEU A 1 624 ? 58.427 -18.072 -59.977 1.00 36.00 624 LEU A N 1
ATOM 4842 C CA . LEU A 1 624 ? 59.529 -18.838 -60.542 1.00 36.00 624 LEU A CA 1
ATOM 4843 C C . LEU A 1 624 ? 59.211 -20.306 -60.234 1.00 36.00 624 LEU A C 1
ATOM 4845 O O . LEU A 1 624 ? 58.971 -20.630 -59.071 1.00 36.00 624 LEU A O 1
ATOM 4849 N N . ASN A 1 625 ? 59.117 -21.120 -61.291 1.00 39.06 625 ASN A N 1
ATOM 4850 C CA . ASN A 1 625 ? 58.922 -22.573 -61.218 1.00 39.06 625 ASN A CA 1
ATOM 4851 C C . ASN A 1 625 ? 59.870 -23.243 -60.224 1.00 39.06 625 ASN A C 1
ATOM 4853 O O . ASN A 1 625 ? 61.070 -22.874 -60.235 1.00 39.06 625 ASN A O 1
#

Mean predicted aligned error: 17.52 Å

pLDDT: mean 81.8, std 16.76, range [26.45, 98.38]

Solvent-accessible surface area (backbone atoms only — not comparable to full-atom values): 33555 Å² total; per-residue (Å²): 138,86,63,50,71,50,73,54,75,49,77,45,94,68,60,48,76,79,50,97,67,40,22,40,33,26,48,30,35,32,41,34,25,27,43,41,70,64,54,94,90,53,79,77,91,66,72,78,47,54,45,86,86,73,49,47,39,41,83,28,86,61,31,42,38,32,43,36,44,30,37,30,38,28,33,91,59,35,35,57,30,29,36,37,40,31,43,36,42,34,21,26,78,83,74,43,69,35,34,43,34,40,43,34,41,40,33,30,66,23,65,68,72,89,68,65,64,71,58,39,60,49,52,50,51,52,53,43,56,76,67,71,55,69,91,78,61,94,77,75,78,78,83,58,62,76,74,27,30,29,34,38,38,39,42,38,37,41,32,61,78,76,54,31,40,41,34,40,39,38,36,29,26,42,32,79,92,44,49,40,25,16,60,43,80,69,17,29,23,33,41,32,40,38,38,41,38,93,90,48,35,32,46,29,38,18,37,79,88,55,41,28,21,35,24,38,64,76,33,36,36,43,34,33,26,35,36,29,31,46,55,36,79,60,83,64,57,72,64,68,68,43,29,56,28,47,74,62,52,89,63,65,86,48,60,75,62,48,69,78,51,52,34,34,34,42,34,40,33,42,37,41,38,36,35,69,51,82,44,74,60,86,51,32,35,38,33,44,38,38,34,39,36,38,40,40,34,39,35,37,67,44,87,39,35,31,64,96,52,94,58,55,35,23,64,93,12,37,33,36,37,35,37,40,39,36,35,41,36,41,37,35,27,38,52,46,84,50,101,89,51,71,50,76,47,49,45,36,36,41,27,38,22,39,39,40,38,39,34,34,72,38,64,39,24,36,40,36,40,42,20,27,30,38,33,28,59,78,52,82,46,65,52,75,47,71,50,74,51,76,48,73,50,80,75,50,79,55,70,84,75,56,85,61,77,78,60,74,44,76,66,50,54,41,74,44,66,74,38,65,64,37,62,27,78,63,55,43,35,40,38,34,73,49,43,46,76,42,79,48,77,44,65,47,100,86,69,48,80,42,42,34,35,35,42,76,74,45,77,50,42,26,55,83,93,42,71,63,60,61,46,81,48,66,50,98,73,34,30,39,40,32,41,46,46,51,45,47,49,68,52,68,34,71,33,39,40,40,41,33,35,33,41,28,32,59,53,95,96,37,79,40,77,33,64,50,97,88,36,77,46,69,52,77,49,78,33,38,33,24,25,19,80,63,74,98,59,87,56,73,91,41,48,74,49,54,37,78,50,90,87,64,87,76,78,63,89,90,52,83,52,71,30,38,41,34,35,72,51,22,63,67,76,81,76,60,69,56,96,89,48,87,86,71,45,72,47,70,51,99,87,67,49,79,46,68,31,65,67,48,75,39,74,94,70,25,27,39,40,33,56,56,60,88,81,65,83,77,81,77,77,76,77,77,131

Secondary structure (DSSP, 8-state):
---EEEEEEEEEEEEEEEETTEEEEEEEEEEEESEEEPPTT----SSTTB-TTS-BEEE-TTEEEEEEEEEEEEESSTTTEEEEEEEEEEEETTS-EEEEEEEEEEEES-PPPSSSHHHHHHHHHHHHHTTT--TT-TT---S-GGG-SEEEEEEEEEETTTTEEEEEEEEEEB-GGGSEEESSGGGEEEEEEEEE-SS-EEEEES-SSS-EEEEETTTEEEEEEEEEES--PPPPPPPHHHHHHTTS----TTHHHHTT-S-SEEEEEEEEEEE--PEEETTEEEEEEEEEEEEEEEEE--S-BBTT-SSBSTBTTEEEEEEEEEEEEEEEEEEEE-SS-EEEEEEEEEEEEEEEEEEESSS-EEEEEEEEEEEEGGGTEEEEEEEEEEEE----B-S---TTTT---EEEEESPTTEEEE-TT---EEEESS-TT-EEEEE-TTS-EEEEEEEEEEEEEEETTEEPPEEEEE-TTSSEEEEEESBPPPTT-EEEEEEEEEEEEEETTEEEE-EETTEE-EEEEEEEEEE-PPPSS--GGGEEEEESPTT-----TT---EEEEEESSB-GGGG---TT----EEEE-TT--EEEE-EEEETTTTEEEEEPPTTS---------

Radius of gyration: 38.18 Å; Cα contacts (8 Å, |Δi|>4): 1445; chains: 1; bounding box: 102×64×110 Å

Nearest PDB structures (foldseek):
  6z8q-assembly2_B  TM=1.028E-01  e=2.847E-01  Pseudomonas aeruginosa PAO1
  6z8u-assembly2_B  TM=1.367E-01  e=2.911E+00  Pseudomonas aeruginosa PAO1
  3csl-assembly1_A  TM=7.948E-02  e=5.293E-01  Serratia marcescens
  6z8y-assembly2_B  TM=1.095E-01  e=3.579E+00  Pseudomonas aeruginosa PAO1

Foldseek 3Di:
DDWDKDKDKDFAPDFCDDDVFKTWGIKMKMKIAQKDWDDPPDDDPDCAQQDLQRTRIDGHQQWGMKMKMKTWMAGPQCLQKTKMKMWMWTAGPVRHTFKIKIKMKMFGNAHDPPDDPSNVVVVVVVVVVVVPDDPPPPPDPDDQLLRGQKMKIKMWMQGPVQRKTKIKIWMFHHHPPLQKFQPDPSRTQFMWIFMDGPQWTKTKTAAQVGWRWMQGNVFKIKTKIKMFIQFHADHDFDPQVQCVFQPNDDRSLCVQVNLLHGGGWIKMKIKMKGKPDWDDDVQKIKIKIKMKMKIKIWGQSAQWAFPPDDGGAADRSIKMKMKIKIKIKMWMWGADDDPVDGDIWTAKIKMKMKMKIWMDDVQTKIKIKIKMKMAGGNRPDIDIDMDMDIDTDRGDTDWQPPVCLPDFFFPAKPPAFAAEAAALQDWIKTFTPAAAQDWDWDAGPVRDTKIKHKHWPDWFKDQDPDTFDFDWDADPRNRMITTRGQAGHDAQGKMKIKTKMFMWICDPNDTDFDDIPNHGRMDMDMHIYTHHGYDLDDDPVQFPDWPPDPPPQADDDVPAQKTKTFGPHAHCVNVCPDPVDDDWDWDQHPVRDTDTWHWDQDSVRSMIMTGHRPPHDHPPPPPPD